Protein AF-A0A1Z9GRQ3-F1 (afdb_monomer)

Solvent-accessible surface area (backbone atoms only — not comparable to full-atom values): 225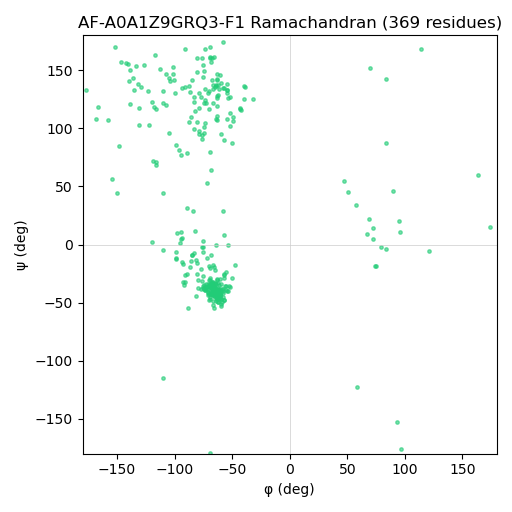11 Å² total; per-residue (Å²): 133,85,88,87,76,77,85,79,75,82,73,80,73,68,91,85,64,84,61,98,74,70,86,43,73,66,59,60,45,64,32,80,17,14,63,76,93,44,50,14,31,11,10,59,79,45,70,43,96,84,87,30,30,44,49,36,71,75,56,92,90,58,85,65,100,61,85,63,45,63,28,73,31,67,68,61,65,72,59,93,74,81,64,96,80,76,82,79,74,88,67,75,79,68,63,62,57,53,52,54,48,51,56,50,51,50,53,51,50,56,51,50,52,51,50,50,58,62,68,59,38,71,65,59,57,54,51,52,51,50,54,50,53,53,50,55,51,52,51,53,51,52,49,52,51,50,56,51,52,46,59,59,58,71,69,72,77,89,79,94,74,79,88,70,83,83,73,85,85,73,89,49,88,76,33,86,89,63,65,76,85,68,82,72,68,96,76,85,81,90,78,87,77,74,87,81,50,72,29,52,61,63,41,55,76,74,42,96,62,80,92,36,77,67,52,53,54,49,34,54,52,22,62,72,64,29,60,88,53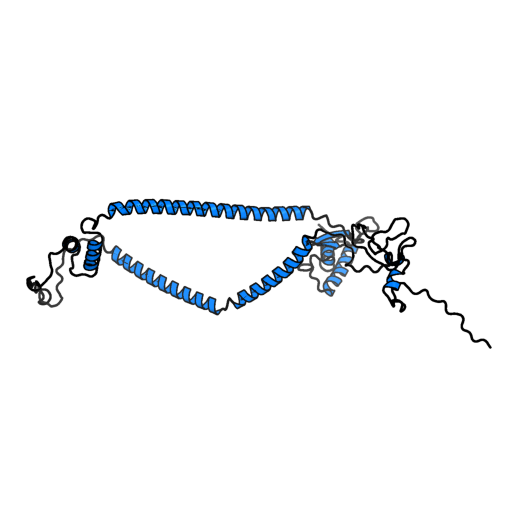,56,86,64,62,76,70,61,54,63,55,55,55,54,52,53,50,53,51,52,55,51,50,52,56,52,54,49,54,54,50,51,54,51,50,51,52,51,50,53,55,54,51,51,53,55,52,50,51,51,50,51,61,73,65,59,72,82,54,74,44,48,93,68,30,61,36,41,45,74,44,94,94,39,70,43,51,23,48,71,45,64,60,33,96,86,68,44,65,50,62,45,46,50,36,73,60,17,24,56,48,19,36,51,52,40,51,54,29,59,80,65,74,54,41,55,86,58,92,38,36,74,37,48,65,30,47,30,38,58,77,31,41,43,57,71,47,37,22,44,58,76,132

pLDDT: mean 70.96, std 17.38, range [35.22, 96.06]

Mean predicted aligned error: 24.83 Å

Foldseek 3Di:
DDDDDDDDPPDPDDPPPPPPPCPDVVVQQQADAFPDPGTHWFFLVDQDVVQGTDHLDADVPRDDPDRGPTDRHSVVSVDPDDDVPPDDDDDDPPVPVVVVVVVVVVVVVVVVVVVVVVVVDVVVVVVVVVVVVVVVVVVVVVVVVVVVVVVVVVPPDDDDDDPDPDDPPPPDPPDPVNDPPDPPDPPPDPDDDPDDDLLLVVLVVVDPDPPDPVSVVSSVVCVVVDVVCRPVCPVVVVVVVVVVVVVVVVVVVVVVVVVVVVVVVVVVVVVVVVVVVVVVVVPLPDADADPQFDDWDQDPNDIATADGDDADPVRHGPAAFPDPSLLQLLQVLLVVCVVVVHDCPPDCVPHRSSVHCVVQCRDRSHGHHDD

Radius of gyration: 50.93 Å; Cα contacts (8 Å, |Δi|>4): 271; chains: 1; bounding box: 99×47×170 Å

Sequence (371 aa):
MEDSYGPLDEKKKKAGTESSKESSLKDWFGRKGAKGSKKGWVDCNSPDGKGGYKSCGRGSGEKRKKYPACRPTPGACKERGKGKSWGKKGKSKKNEEINMDIELYRMIEEEIESVITELNSEKQEKELEKISDELAGASKMHKGQSDRIKKVLDQEDEDDLKEGKKNCGCGQDPCKTYGIQENVNEETLEEKEGKKDACYHKVKSRYKVWPSAYASGALVKCRKVGAKNWGNSKKEALEIENDNKIVAEMVDLYTFQETEAFLEESLYYGLIDEDNELEEAKKKKACKPSKGKKFARRVKGRCVSYGQAGKAKGGGARIKPGTSKGNAYCARSYGDMKSHGKDCSGKDRGTPLCLSRQKWKCSGKYSRKGK

Structure (mmCIF, N/CA/C/O backbone):
data_AF-A0A1Z9GRQ3-F1
#
_entry.id   AF-A0A1Z9GRQ3-F1
#
loop_
_atom_site.group_PDB
_atom_site.id
_atom_site.type_symbol
_atom_site.label_atom_id
_atom_site.label_alt_id
_atom_site.label_comp_id
_atom_site.label_asym_id
_atom_site.label_entity_id
_atom_site.label_seq_id
_atom_site.pdbx_PDB_ins_code
_atom_site.Cartn_x
_atom_site.Cartn_y
_atom_site.Cartn_z
_atom_site.occupancy
_atom_site.B_iso_or_equiv
_atom_site.auth_seq_id
_atom_site.auth_comp_id
_atom_site.auth_asym_id
_atom_site.auth_atom_id
_atom_site.pdbx_PDB_model_num
ATOM 1 N N . MET A 1 1 ? -2.314 23.859 -79.775 1.00 40.44 1 MET A N 1
ATOM 2 C CA . MET A 1 1 ? -1.172 23.583 -78.882 1.00 40.44 1 MET A CA 1
ATOM 3 C C . MET A 1 1 ? -1.739 22.956 -77.629 1.00 40.44 1 MET A C 1
ATOM 5 O O . MET A 1 1 ? -2.806 23.369 -77.203 1.00 40.44 1 MET A O 1
ATOM 9 N N . GLU A 1 2 ? -1.108 21.875 -77.197 1.00 39.06 2 GLU A N 1
ATOM 10 C CA . GLU A 1 2 ? -1.633 20.828 -76.321 1.00 39.06 2 GLU A CA 1
ATOM 11 C C . GLU A 1 2 ? -2.010 21.317 -74.916 1.00 39.06 2 GLU A C 1
ATOM 13 O O . GLU A 1 2 ? -1.164 21.840 -74.195 1.00 39.06 2 GLU A O 1
ATOM 18 N N . ASP A 1 3 ? -3.251 21.052 -74.495 1.00 40.56 3 ASP A N 1
ATOM 19 C CA . ASP A 1 3 ? -3.623 21.091 -73.082 1.00 40.56 3 ASP A CA 1
ATOM 20 C C . ASP A 1 3 ? -3.145 19.800 -72.413 1.00 40.56 3 ASP A C 1
ATOM 22 O O . ASP A 1 3 ? -3.745 18.725 -72.482 1.00 40.56 3 ASP A O 1
ATOM 26 N N . SER A 1 4 ? -1.985 19.932 -71.783 1.00 46.62 4 SER A N 1
ATOM 27 C CA . SER A 1 4 ? -1.375 18.973 -70.884 1.00 46.62 4 SER A CA 1
ATOM 28 C C . SER A 1 4 ? -2.242 18.771 -69.641 1.00 46.62 4 SER A C 1
ATOM 30 O O . SER A 1 4 ? -2.238 19.647 -68.795 1.00 46.62 4 SER A O 1
ATOM 32 N N . TYR A 1 5 ? -2.928 17.638 -69.479 1.00 48.22 5 TYR A N 1
ATOM 33 C CA . TYR A 1 5 ? -3.161 16.973 -68.181 1.00 48.22 5 TYR A CA 1
ATOM 34 C C . TYR A 1 5 ? -3.733 15.570 -68.451 1.00 48.22 5 TYR A C 1
ATOM 36 O O . TYR A 1 5 ? -4.870 15.414 -68.888 1.00 48.22 5 TYR A O 1
ATOM 44 N N . GLY A 1 6 ? -2.917 14.536 -68.225 1.00 46.41 6 GLY A N 1
ATOM 45 C CA . GLY A 1 6 ? -3.328 13.134 -68.354 1.00 46.41 6 GLY A CA 1
ATOM 46 C C . GLY A 1 6 ? -4.328 12.688 -67.271 1.00 46.41 6 GLY A C 1
ATOM 47 O O . GLY A 1 6 ? -4.542 13.409 -66.292 1.00 46.41 6 GLY A O 1
ATOM 48 N N . PRO A 1 7 ? -4.934 11.491 -67.408 1.00 46.00 7 PRO A N 1
ATOM 49 C CA . PRO A 1 7 ? -5.906 10.974 -66.450 1.00 46.00 7 PRO A CA 1
ATOM 50 C C . PRO A 1 7 ? -5.238 10.778 -65.087 1.00 46.00 7 PRO A C 1
ATOM 52 O O . PRO A 1 7 ? -4.285 10.012 -64.957 1.00 46.00 7 PRO A O 1
ATOM 55 N N . LEU A 1 8 ? -5.731 11.472 -64.060 1.00 41.91 8 LEU A N 1
ATOM 56 C CA . LEU A 1 8 ? -5.311 11.231 -62.685 1.00 41.91 8 LEU A CA 1
ATOM 57 C C . LEU A 1 8 ? -5.718 9.808 -62.294 1.00 41.91 8 LEU A C 1
ATOM 59 O O . LEU A 1 8 ? -6.903 9.521 -62.131 1.00 41.91 8 LEU A O 1
ATOM 63 N N . ASP A 1 9 ? -4.721 8.941 -62.123 1.00 44.19 9 ASP A N 1
ATOM 64 C CA . ASP A 1 9 ? -4.863 7.621 -61.522 1.00 44.19 9 ASP A CA 1
ATOM 65 C C . ASP A 1 9 ? -5.753 7.693 -60.273 1.00 44.19 9 ASP A C 1
ATOM 67 O O . ASP A 1 9 ? -5.415 8.339 -59.270 1.00 44.19 9 ASP A O 1
ATOM 71 N N . GLU A 1 10 ? -6.893 6.997 -60.314 1.00 48.34 10 GLU A N 1
ATOM 72 C CA . GLU A 1 10 ? -7.745 6.779 -59.152 1.00 48.34 10 GLU A CA 1
ATOM 73 C C . GLU A 1 10 ? -6.938 6.044 -58.074 1.00 48.34 10 GLU A C 1
ATOM 75 O O . GLU A 1 10 ? -6.827 4.814 -58.033 1.00 48.34 10 GLU A O 1
ATOM 80 N N . LYS A 1 11 ? -6.367 6.815 -57.144 1.00 41.25 11 LYS A N 1
ATOM 81 C CA . LYS A 1 11 ? -5.787 6.290 -55.910 1.00 41.25 11 LYS A CA 1
ATOM 82 C C . LYS A 1 11 ? -6.853 5.454 -55.203 1.00 41.25 11 LYS A C 1
ATOM 84 O O . LYS A 1 11 ? -7.792 5.996 -54.620 1.00 41.25 11 LYS A O 1
ATOM 89 N N . LYS A 1 12 ? -6.683 4.126 -55.220 1.00 41.81 12 LYS A N 1
ATOM 90 C CA . LYS A 1 12 ? -7.485 3.169 -54.442 1.00 41.81 12 LYS A CA 1
ATOM 91 C C . LYS A 1 12 ? -7.556 3.642 -52.987 1.00 41.81 12 LYS A C 1
ATOM 93 O O . LYS A 1 12 ? -6.570 3.577 -52.250 1.00 41.81 12 LYS A O 1
ATOM 98 N N . LYS A 1 13 ? -8.723 4.158 -52.589 1.00 37.28 13 LYS A N 1
ATOM 99 C CA . LYS A 1 13 ? -8.971 4.679 -51.240 1.00 37.28 13 LYS A CA 1
ATOM 100 C C . LYS A 1 13 ? -8.791 3.558 -50.209 1.00 37.28 13 LYS A C 1
ATOM 102 O O . LYS A 1 13 ? -9.275 2.442 -50.394 1.00 37.28 13 LYS A O 1
ATOM 107 N N . LYS A 1 14 ? -8.072 3.863 -49.124 1.00 41.31 14 LYS A N 1
ATOM 108 C CA . LYS A 1 14 ? -7.858 2.959 -47.983 1.00 41.31 14 LYS A CA 1
ATOM 109 C C . LYS A 1 14 ? -9.195 2.621 -47.314 1.00 41.31 14 LYS A C 1
ATOM 111 O O . LYS A 1 14 ? -10.025 3.504 -47.094 1.00 41.31 14 LYS A O 1
ATOM 116 N N . ALA A 1 15 ? -9.374 1.348 -46.970 1.00 40.03 15 ALA A N 1
ATOM 117 C CA . ALA A 1 15 ? -10.535 0.870 -46.230 1.00 40.03 15 ALA A CA 1
ATOM 118 C C . ALA A 1 15 ? -10.581 1.530 -44.840 1.00 40.03 15 ALA A C 1
ATOM 120 O O . ALA A 1 15 ? -9.586 1.523 -44.124 1.00 40.03 15 ALA A O 1
ATOM 121 N N . GLY A 1 16 ? -11.726 2.119 -44.483 1.00 46.66 16 GLY A N 1
ATOM 122 C CA . GLY A 1 16 ? -11.931 2.834 -43.215 1.00 46.66 16 GLY A CA 1
ATOM 123 C C . GLY A 1 16 ? -12.336 4.303 -43.363 1.00 46.66 16 GLY A C 1
ATOM 124 O O . GLY A 1 16 ? -12.662 4.932 -42.366 1.00 46.66 16 GLY A O 1
ATOM 125 N N . THR A 1 17 ? -12.362 4.842 -44.583 1.00 42.44 17 THR A N 1
ATOM 126 C CA . THR A 1 17 ? -13.115 6.072 -44.857 1.00 42.44 17 THR A CA 1
ATOM 127 C C . THR A 1 17 ? -14.565 5.680 -45.107 1.00 42.44 17 THR A C 1
ATOM 129 O O . THR A 1 17 ? -14.817 4.819 -45.952 1.00 42.44 17 THR A O 1
ATOM 132 N N . GLU A 1 18 ? -15.496 6.237 -44.330 1.00 51.78 18 GLU A N 1
ATOM 133 C CA . GLU A 1 18 ? -16.934 6.125 -44.578 1.00 51.78 18 GLU A CA 1
ATOM 134 C C . GLU A 1 18 ? -17.182 6.549 -46.025 1.00 51.78 18 GLU A C 1
ATOM 136 O O . GLU A 1 18 ? -17.090 7.723 -46.384 1.00 51.78 18 GLU A O 1
ATOM 141 N N . SER A 1 19 ? -17.376 5.570 -46.911 1.00 48.34 19 SER A N 1
ATOM 142 C CA . SER A 1 19 ? -17.744 5.890 -48.276 1.00 48.34 19 SER A CA 1
ATOM 143 C C . SER A 1 19 ? -19.191 6.338 -48.215 1.00 48.34 19 SER A C 1
ATOM 145 O O . SER A 1 19 ? -20.042 5.576 -47.761 1.00 48.34 19 SER A O 1
ATOM 147 N N . SER A 1 20 ? -19.453 7.536 -48.715 1.00 49.06 20 SER A N 1
ATOM 148 C CA . SER A 1 20 ? -20.742 8.207 -48.913 1.00 49.06 20 SER A CA 1
ATOM 149 C C . SER A 1 20 ? -21.747 7.447 -49.811 1.00 49.06 20 SER A C 1
ATOM 151 O O . SER A 1 20 ? -22.570 8.046 -50.488 1.00 49.06 20 SER A O 1
ATOM 153 N N . LYS A 1 21 ? -21.677 6.111 -49.838 1.00 52.41 21 LYS A N 1
ATOM 154 C CA . LYS A 1 21 ? -22.531 5.173 -50.579 1.00 52.41 21 LYS A CA 1
ATOM 155 C C . LYS A 1 21 ? -23.290 4.197 -49.663 1.00 52.41 21 LYS A C 1
ATOM 157 O O . LYS A 1 21 ? -23.984 3.324 -50.167 1.00 52.41 21 LYS A O 1
ATOM 162 N N . GLU A 1 22 ? -23.156 4.295 -48.339 1.00 57.28 22 GLU A N 1
ATOM 163 C CA . GLU A 1 22 ? -23.890 3.440 -47.391 1.00 57.28 22 GLU A CA 1
ATOM 164 C C . GLU A 1 22 ? -25.229 4.087 -47.030 1.00 57.28 22 GLU A C 1
ATOM 166 O O . GLU A 1 22 ? -25.368 4.722 -45.991 1.00 57.28 22 GLU A O 1
ATOM 171 N N . SER A 1 23 ? -26.206 3.963 -47.929 1.00 57.75 23 SER A N 1
ATOM 172 C CA . SER A 1 23 ? -27.544 4.538 -47.731 1.00 57.75 23 SER A CA 1
ATOM 173 C C . SER A 1 23 ? -28.491 3.617 -46.954 1.00 57.75 23 SER A C 1
ATOM 175 O O . SER A 1 23 ? -29.488 4.078 -46.405 1.00 57.75 23 SER A O 1
ATOM 177 N N . SER A 1 24 ? -28.191 2.310 -46.888 1.00 64.94 24 SER A N 1
ATOM 178 C CA . SER A 1 24 ? -29.061 1.321 -46.250 1.00 64.94 24 SER A CA 1
ATOM 179 C C . SER A 1 24 ? -28.307 0.165 -45.577 1.00 64.94 24 SER A C 1
ATOM 181 O O . SER A 1 24 ? -27.204 -0.225 -45.967 1.00 64.94 24 SER A O 1
ATOM 183 N N . LEU A 1 25 ? -28.959 -0.480 -44.600 1.00 61.25 25 LEU A N 1
ATOM 184 C CA . LEU A 1 25 ? -28.471 -1.700 -43.937 1.00 61.25 25 LEU A CA 1
ATOM 185 C C . LEU A 1 25 ? -28.209 -2.844 -44.943 1.00 61.25 25 LEU A C 1
ATOM 187 O O . LEU A 1 25 ? -27.376 -3.723 -44.718 1.00 61.25 25 LEU A O 1
ATOM 191 N N . LYS A 1 26 ? -28.908 -2.834 -46.083 1.00 68.19 26 LYS A N 1
ATOM 192 C CA . LYS A 1 26 ? -28.760 -3.828 -47.153 1.00 68.19 26 LYS A CA 1
ATOM 193 C C . LYS A 1 26 ? -27.409 -3.687 -47.863 1.00 68.19 26 LYS A C 1
ATOM 195 O O . LYS A 1 26 ? -26.769 -4.702 -48.147 1.00 68.19 26 LYS A O 1
ATOM 200 N N . ASP A 1 27 ? -26.930 -2.456 -48.038 1.00 68.12 27 ASP A N 1
ATOM 201 C CA . ASP A 1 27 ? -25.595 -2.149 -48.576 1.00 68.12 27 ASP A CA 1
ATOM 202 C C . ASP A 1 27 ? -24.496 -2.605 -47.606 1.00 68.12 27 ASP A C 1
ATOM 204 O O . ASP A 1 27 ? -23.450 -3.131 -48.005 1.00 68.12 27 ASP A O 1
ATOM 208 N N . TRP A 1 28 ? -24.777 -2.492 -46.306 1.00 64.88 28 TRP A N 1
ATOM 209 C CA . TRP A 1 28 ? -23.903 -2.954 -45.232 1.00 64.88 28 TRP A CA 1
ATOM 210 C C . TRP A 1 28 ? -23.722 -4.486 -45.234 1.00 64.88 28 TRP A C 1
ATOM 212 O O . TRP A 1 28 ? -22.592 -4.980 -45.129 1.00 64.88 28 TRP A O 1
ATOM 222 N N . PHE A 1 29 ? -24.801 -5.252 -45.449 1.00 64.56 29 PHE A N 1
ATOM 223 C CA . PHE A 1 29 ? -24.760 -6.720 -45.573 1.00 64.56 29 PHE A CA 1
ATOM 224 C C . PHE A 1 29 ? -24.338 -7.234 -46.961 1.00 64.56 29 PHE A C 1
ATOM 226 O O . PHE A 1 29 ? -23.952 -8.397 -47.087 1.00 64.56 29 PHE A O 1
ATOM 233 N N . GLY A 1 30 ? -24.356 -6.395 -48.001 1.00 65.44 30 GLY A N 1
ATOM 234 C CA . GLY A 1 30 ? -23.987 -6.768 -49.373 1.00 65.44 30 GLY A CA 1
ATOM 235 C C . GLY A 1 30 ? -22.487 -7.008 -49.608 1.00 65.44 30 GLY A C 1
ATOM 236 O O . GLY A 1 30 ? -22.105 -7.555 -50.646 1.00 65.44 30 GLY A O 1
ATOM 237 N N . ARG A 1 31 ? -21.629 -6.633 -48.651 1.00 70.81 31 ARG A N 1
ATOM 238 C CA . ARG A 1 31 ? -20.157 -6.685 -48.762 1.00 70.81 31 ARG A CA 1
ATOM 239 C C . ARG A 1 31 ? -19.631 -8.110 -48.933 1.00 70.81 31 ARG A C 1
ATOM 241 O O . ARG A 1 31 ? -20.164 -9.039 -48.352 1.00 70.81 31 ARG A O 1
ATOM 248 N N . LYS A 1 32 ? -18.540 -8.317 -49.674 1.00 67.25 32 LYS A N 1
ATOM 249 C CA . LYS A 1 32 ? -17.887 -9.639 -49.779 1.00 67.25 32 LYS A CA 1
ATOM 250 C C . LYS A 1 32 ? -16.750 -9.756 -48.766 1.00 67.25 32 LYS A C 1
ATOM 252 O O . LYS A 1 32 ? -15.585 -9.586 -49.111 1.00 67.25 32 LYS A O 1
ATOM 257 N N . GLY A 1 33 ? -17.098 -9.976 -47.501 1.00 65.75 33 GLY A N 1
ATOM 258 C CA . GLY A 1 33 ? -16.107 -10.166 -46.448 1.00 65.75 33 GLY A CA 1
ATOM 259 C C . GLY A 1 33 ? -15.688 -11.628 -46.287 1.00 65.75 33 GLY A C 1
ATOM 260 O O . GLY A 1 33 ? -14.497 -11.931 -46.295 1.00 65.75 33 GLY A O 1
ATOM 261 N N . ALA A 1 34 ? -16.641 -12.538 -46.087 1.00 64.81 34 ALA A N 1
ATOM 262 C CA . ALA A 1 34 ? -16.351 -13.934 -45.758 1.00 64.81 34 ALA A CA 1
ATOM 263 C C . ALA A 1 34 ? -15.889 -14.750 -46.976 1.00 64.81 34 ALA A C 1
ATOM 265 O O . ALA A 1 34 ? -16.116 -14.383 -48.127 1.00 64.81 34 ALA A O 1
ATOM 266 N N . LYS A 1 35 ? -15.231 -15.887 -46.725 1.00 63.19 35 LYS A N 1
ATOM 267 C CA . LYS A 1 35 ? -14.787 -16.788 -47.800 1.00 63.19 35 LYS A CA 1
ATOM 268 C C . LYS A 1 35 ? -15.996 -17.423 -48.511 1.00 63.19 35 LYS A C 1
ATOM 270 O O . LYS A 1 35 ? -16.894 -17.947 -47.852 1.00 63.19 35 LYS A O 1
ATOM 275 N N . GLY A 1 36 ? -15.983 -17.426 -49.846 1.00 67.00 36 GLY A N 1
ATOM 276 C CA . GLY A 1 36 ? -17.027 -18.025 -50.690 1.00 67.00 36 GLY A CA 1
ATOM 277 C C . GLY A 1 36 ? -18.125 -17.040 -51.113 1.00 67.00 36 GLY A C 1
ATOM 278 O O . GLY A 1 36 ? -17.889 -15.842 -51.220 1.00 67.00 36 GLY A O 1
ATOM 279 N N . SER A 1 37 ? -19.336 -17.544 -51.362 1.00 61.84 37 SER A N 1
ATOM 280 C CA . SER A 1 37 ? -20.511 -16.745 -51.764 1.00 61.84 37 SER A CA 1
ATOM 281 C C . SER A 1 37 ? -21.162 -15.965 -50.609 1.00 61.84 37 SER A C 1
ATOM 283 O O . SER A 1 37 ? -22.120 -15.220 -50.823 1.00 61.84 37 SER A O 1
ATOM 285 N N . LYS A 1 38 ? -20.649 -16.119 -49.382 1.00 66.88 38 LYS A N 1
ATOM 286 C CA . LYS A 1 38 ? -21.188 -15.498 -48.168 1.00 66.88 38 LYS A CA 1
ATOM 287 C C . LYS A 1 38 ? -20.850 -14.005 -48.124 1.00 66.88 38 LYS A C 1
ATOM 289 O O . LYS A 1 38 ? -19.683 -13.620 -48.143 1.00 66.88 38 LYS A O 1
ATOM 294 N N . LYS A 1 39 ? -21.890 -13.174 -48.046 1.00 67.50 39 LYS A N 1
ATOM 295 C CA . LYS A 1 39 ? -21.791 -11.712 -47.944 1.00 67.50 39 LYS A CA 1
ATOM 296 C C . LYS A 1 39 ? -21.752 -11.261 -46.470 1.00 67.50 39 LYS A C 1
ATOM 298 O O . LYS A 1 39 ? -21.986 -12.056 -45.560 1.00 67.50 39 LYS A O 1
ATOM 303 N N . GLY A 1 40 ? -21.430 -9.996 -46.235 1.00 75.75 40 GLY A N 1
ATOM 304 C CA . GLY A 1 40 ? -21.295 -9.349 -44.936 1.00 75.75 40 GLY A CA 1
ATOM 305 C C . GLY A 1 40 ? -19.864 -9.280 -44.399 1.00 75.75 40 GLY A C 1
ATOM 306 O O . GLY A 1 40 ? -18.890 -9.661 -45.050 1.00 75.75 40 GLY A O 1
ATOM 307 N N . TRP A 1 41 ? -19.756 -8.757 -43.179 1.00 81.88 41 TRP A N 1
ATOM 308 C CA . TRP A 1 41 ? -18.511 -8.584 -42.431 1.00 81.88 41 TRP A CA 1
ATOM 309 C C . TRP A 1 41 ? -17.871 -9.926 -42.050 1.00 81.88 41 TRP A C 1
ATOM 311 O O . TRP A 1 41 ? -18.542 -10.957 -41.997 1.00 81.88 41 TRP A O 1
ATOM 321 N N . VAL A 1 42 ? -16.581 -9.909 -41.716 1.00 82.69 42 VAL A N 1
ATOM 322 C CA . VAL A 1 42 ? -15.799 -11.075 -41.287 1.00 82.69 42 VAL A CA 1
ATOM 323 C C . VAL A 1 42 ? -15.514 -11.102 -39.801 1.00 82.69 42 VAL A C 1
ATOM 325 O O . VAL A 1 42 ? -15.212 -10.073 -39.216 1.00 82.69 42 VAL A O 1
ATOM 328 N N . ASP A 1 43 ? -15.531 -12.285 -39.200 1.00 84.19 43 ASP A N 1
ATOM 329 C CA . ASP A 1 43 ? -15.100 -12.510 -37.825 1.00 84.19 43 ASP A CA 1
ATOM 330 C C . ASP A 1 43 ? -13.592 -12.789 -37.749 1.00 84.19 43 ASP A C 1
ATOM 332 O O . ASP A 1 43 ? -13.129 -13.898 -38.031 1.00 84.19 43 ASP A O 1
ATOM 336 N N . CYS A 1 44 ? -12.825 -11.803 -37.285 1.00 78.25 44 CYS A N 1
ATOM 337 C CA . CYS A 1 44 ? -11.375 -11.901 -37.137 1.00 78.25 44 CYS A CA 1
ATOM 338 C C . CYS A 1 44 ? -10.905 -12.885 -36.047 1.00 78.25 44 CYS A C 1
ATOM 340 O O . CYS A 1 44 ? -9.705 -13.151 -35.964 1.00 78.25 44 CYS A O 1
ATOM 342 N N . ASN A 1 45 ? -11.800 -13.425 -35.205 1.00 74.69 45 ASN A N 1
ATOM 343 C CA . ASN A 1 45 ? -11.449 -14.461 -34.224 1.00 74.69 45 ASN A CA 1
ATOM 344 C C . ASN A 1 45 ? -11.389 -15.873 -34.832 1.00 74.69 45 ASN A C 1
ATOM 346 O O . ASN A 1 45 ? -10.870 -16.771 -34.172 1.00 74.69 45 ASN A O 1
ATOM 350 N N . SER A 1 46 ? -11.902 -16.076 -36.051 1.00 69.31 46 SER A N 1
ATOM 351 C CA . SER A 1 46 ? -11.873 -17.369 -36.752 1.00 69.31 46 SER A CA 1
ATOM 352 C C . SER A 1 46 ? -11.027 -17.294 -38.030 1.00 69.31 46 SER A C 1
ATOM 354 O O . SER A 1 46 ? -11.591 -17.334 -39.123 1.00 69.31 46 SER A O 1
ATOM 356 N N . PRO A 1 47 ? -9.692 -17.132 -37.936 1.00 62.50 47 PRO A N 1
ATOM 357 C CA . PRO A 1 47 ? -8.827 -17.300 -39.092 1.00 62.50 47 PRO A CA 1
ATOM 358 C C . PRO A 1 47 ? -8.710 -18.797 -39.405 1.00 62.50 47 PRO A C 1
ATOM 360 O O . PRO A 1 47 ? -8.001 -19.531 -38.718 1.00 62.50 47 PRO A O 1
ATOM 363 N N . ASP A 1 48 ? -9.390 -19.262 -40.447 1.00 53.75 48 ASP A N 1
ATOM 364 C CA . ASP A 1 48 ? -9.158 -20.600 -40.978 1.00 53.75 48 ASP A CA 1
ATOM 365 C C . ASP A 1 48 ? -7.810 -20.561 -41.702 1.00 53.75 48 ASP A C 1
ATOM 367 O O . ASP A 1 48 ? -7.624 -19.757 -42.619 1.00 53.75 48 ASP A O 1
ATOM 371 N N . GLY A 1 49 ? -6.858 -21.409 -41.292 1.00 51.66 49 GLY A N 1
ATOM 372 C CA . GLY A 1 49 ? -5.439 -21.397 -41.699 1.00 51.66 49 GLY A CA 1
ATOM 373 C C . GLY A 1 49 ? -5.136 -21.422 -43.209 1.00 51.66 49 GLY A C 1
ATOM 374 O O . GLY A 1 49 ? -3.977 -21.353 -43.596 1.00 51.66 49 GLY A O 1
ATOM 375 N N . LYS A 1 50 ? -6.160 -21.453 -44.072 1.00 52.41 50 LYS A N 1
ATOM 376 C CA . LYS A 1 50 ? -6.110 -21.226 -45.526 1.00 52.41 50 LYS A CA 1
ATOM 377 C C . LYS A 1 50 ? -6.782 -19.894 -45.926 1.00 52.41 50 LYS A C 1
ATOM 379 O O . LYS A 1 50 ? -7.590 -19.851 -46.862 1.00 52.41 50 LYS A O 1
ATOM 384 N N . GLY A 1 51 ? -6.500 -18.828 -45.170 1.00 55.03 51 GLY A N 1
ATOM 385 C CA . GLY A 1 51 ? -6.798 -17.426 -45.505 1.00 55.03 51 GLY A CA 1
ATOM 386 C C . GLY A 1 51 ? -8.266 -16.987 -45.451 1.00 55.03 51 GLY A C 1
ATOM 387 O O . GLY A 1 51 ? -8.587 -15.932 -45.993 1.00 55.03 51 GLY A O 1
ATOM 388 N N . GLY A 1 52 ? -9.158 -17.768 -44.839 1.00 64.25 52 GLY A N 1
ATOM 389 C CA . GLY A 1 52 ? -10.583 -17.434 -44.751 1.00 64.25 52 GLY A CA 1
ATOM 390 C C . GLY A 1 52 ? -10.982 -16.937 -43.368 1.00 64.25 52 GLY A C 1
ATOM 391 O O . GLY A 1 52 ? -10.532 -17.488 -42.371 1.00 64.25 52 GLY A O 1
ATOM 392 N N . TYR A 1 53 ? -11.854 -15.934 -43.313 1.00 75.00 53 TYR A N 1
ATOM 393 C CA . TYR A 1 53 ? -12.598 -15.592 -42.103 1.00 75.00 53 TYR A CA 1
ATOM 394 C C . TYR A 1 53 ? -14.064 -16.007 -42.267 1.00 75.00 53 TYR A C 1
ATOM 396 O O . TYR A 1 53 ? -14.617 -15.937 -43.372 1.00 75.00 53 TYR A O 1
ATOM 404 N N . LYS A 1 54 ? -14.700 -16.411 -41.163 1.00 78.25 54 LYS A N 1
ATOM 405 C CA . LYS A 1 54 ? -16.149 -16.665 -41.108 1.00 78.25 54 LYS A CA 1
ATOM 406 C C . LYS A 1 54 ? -16.939 -15.363 -41.225 1.00 78.25 54 LYS A C 1
ATOM 408 O O . LYS A 1 54 ? -16.405 -14.291 -40.951 1.00 78.25 54 LYS A O 1
ATOM 413 N N . SER A 1 55 ? -18.220 -15.447 -41.583 1.00 80.44 55 SER A N 1
ATOM 414 C CA . SER A 1 55 ? -19.125 -14.295 -41.512 1.00 80.44 55 SER A CA 1
ATOM 415 C C . SER A 1 55 ? -19.283 -13.826 -40.065 1.00 80.44 55 SER A C 1
ATOM 417 O O . SER A 1 55 ? -19.355 -14.627 -39.137 1.00 80.44 55 SER A O 1
ATOM 419 N N . CYS A 1 56 ? -19.342 -12.519 -39.853 1.00 80.25 56 CYS A N 1
ATOM 420 C CA . CYS A 1 56 ? -19.566 -11.906 -38.547 1.00 80.25 56 CYS A CA 1
ATOM 421 C C . CYS A 1 56 ? -20.912 -12.330 -37.936 1.00 80.25 56 CYS A C 1
ATOM 423 O O . CYS A 1 56 ? -20.964 -12.684 -36.759 1.00 80.25 56 CYS A O 1
ATOM 425 N N . GLY A 1 57 ? -21.977 -12.353 -38.745 1.00 75.50 57 GLY A N 1
ATOM 426 C CA . GLY A 1 57 ? -23.295 -12.819 -38.319 1.00 75.50 57 GLY A CA 1
ATOM 427 C C . GLY A 1 57 ? -23.275 -14.305 -37.961 1.00 75.50 57 GLY A C 1
ATOM 428 O O . GLY A 1 57 ? -22.656 -15.106 -38.672 1.00 75.50 57 GLY A O 1
ATOM 429 N N . ARG A 1 58 ? -23.938 -14.653 -36.852 1.00 74.31 58 ARG A N 1
ATOM 430 C CA . ARG A 1 58 ? -24.185 -16.043 -36.454 1.00 74.31 58 ARG A CA 1
ATOM 431 C C . ARG A 1 58 ? -25.316 -16.598 -37.310 1.00 74.31 58 ARG A C 1
ATOM 433 O O . ARG A 1 58 ? -26.380 -15.988 -37.378 1.00 74.31 58 ARG A O 1
ATOM 440 N N . GLY A 1 59 ? -25.087 -17.742 -37.946 1.00 69.62 59 GLY A N 1
ATOM 441 C CA . GLY A 1 59 ? -26.187 -18.514 -38.521 1.00 69.62 59 GLY A CA 1
ATOM 442 C C . GLY A 1 59 ? -27.068 -19.112 -37.422 1.00 69.62 59 GLY A C 1
ATOM 443 O O . GLY A 1 59 ? -26.608 -19.308 -36.292 1.00 69.62 59 GLY A O 1
ATOM 444 N N . SER A 1 60 ? -28.320 -19.430 -37.753 1.00 62.38 60 SER A N 1
ATOM 445 C CA . SER A 1 60 ? -29.177 -20.216 -36.858 1.00 62.38 60 SER A CA 1
ATOM 446 C C . SER A 1 60 ? -28.475 -21.531 -36.489 1.00 62.38 60 SER A C 1
ATOM 448 O O . SER A 1 60 ? -27.917 -22.204 -37.356 1.00 62.38 60 SER A O 1
ATOM 450 N N . GLY A 1 61 ? -28.417 -21.846 -35.192 1.00 70.62 61 GLY A N 1
ATOM 451 C CA . GLY A 1 61 ? -27.721 -23.025 -34.658 1.00 70.62 61 GLY A CA 1
ATOM 452 C C . GLY A 1 61 ? -26.193 -22.908 -34.519 1.00 70.62 61 GLY A C 1
ATOM 453 O O . GLY A 1 61 ? -25.553 -23.829 -34.009 1.00 70.62 61 GLY A O 1
ATOM 454 N N . GLU A 1 62 ? -25.567 -21.790 -34.912 1.00 70.56 62 GLU A N 1
ATOM 455 C CA . GLU A 1 62 ? -24.106 -21.654 -34.871 1.00 70.56 62 GLU A CA 1
ATOM 456 C C . GLU A 1 62 ? -23.573 -21.307 -33.463 1.00 70.56 62 GLU A C 1
ATOM 458 O O . GLU A 1 62 ? -23.616 -20.160 -32.996 1.00 70.56 62 GLU A O 1
ATOM 463 N N . LYS A 1 63 ? -22.969 -22.296 -32.789 1.00 68.81 63 LYS A N 1
ATOM 464 C CA . LYS A 1 63 ? -22.270 -22.089 -31.510 1.00 68.81 63 LYS A CA 1
ATOM 465 C C . LYS A 1 63 ? -20.845 -21.566 -31.741 1.00 68.81 63 LYS A C 1
ATOM 467 O O . LYS A 1 63 ? -19.978 -22.277 -32.244 1.00 68.81 63 LYS A O 1
ATOM 472 N N . ARG A 1 64 ? -20.569 -20.329 -31.307 1.00 68.50 64 ARG A N 1
ATOM 473 C CA . ARG A 1 64 ? -19.206 -19.765 -31.223 1.00 68.50 64 ARG A CA 1
ATOM 474 C C . ARG A 1 64 ? -18.767 -19.602 -29.775 1.00 68.50 64 ARG A C 1
ATOM 476 O O . ARG A 1 64 ? -19.489 -19.006 -28.981 1.00 68.50 64 ARG A O 1
ATOM 483 N N . LYS A 1 65 ? -17.545 -20.060 -29.472 1.00 68.19 65 LYS A N 1
ATOM 484 C CA . LYS A 1 65 ? -16.905 -19.955 -28.145 1.00 68.19 65 LYS A CA 1
ATOM 485 C C . LYS A 1 65 ? -16.596 -18.508 -27.721 1.00 68.19 65 LYS A C 1
ATOM 487 O O . LYS A 1 65 ? -16.371 -18.258 -26.545 1.00 68.19 65 LYS A O 1
ATOM 492 N N . LYS A 1 66 ? -16.541 -17.560 -28.664 1.00 69.12 66 LYS A N 1
ATOM 493 C CA . LYS A 1 66 ? -16.232 -16.143 -28.417 1.00 69.12 66 LYS A CA 1
ATOM 494 C C . LYS A 1 66 ? -17.139 -15.248 -29.260 1.00 69.12 66 LYS A C 1
ATOM 496 O O . LYS A 1 66 ? -17.538 -15.644 -30.355 1.00 69.12 66 LYS A O 1
ATOM 501 N N . TYR A 1 67 ? -17.439 -14.050 -28.759 1.00 72.44 67 TYR A N 1
ATOM 502 C CA . TYR A 1 67 ? -18.113 -13.016 -29.541 1.00 72.44 67 TYR A CA 1
ATOM 503 C C . TYR A 1 67 ? -17.310 -12.669 -30.805 1.00 72.44 67 TYR A C 1
ATOM 505 O O . TYR A 1 67 ? -16.084 -12.535 -30.714 1.00 72.44 67 TYR A O 1
ATOM 513 N N . PRO A 1 68 ? -17.965 -12.558 -31.973 1.00 73.75 68 PRO A N 1
ATOM 514 C CA . PRO A 1 68 ? -17.281 -12.332 -33.237 1.00 73.75 68 PRO A CA 1
ATOM 515 C C . PRO A 1 68 ? -16.613 -10.951 -33.278 1.00 73.75 68 PRO A C 1
ATOM 517 O O . PRO A 1 68 ? -17.183 -9.953 -32.848 1.00 73.75 68 PRO A O 1
ATOM 520 N N . ALA A 1 69 ? -15.384 -10.891 -33.790 1.00 78.69 69 ALA A N 1
ATOM 521 C CA . ALA A 1 69 ? -14.620 -9.654 -33.944 1.00 78.69 69 ALA A CA 1
ATOM 522 C C . ALA A 1 69 ? -14.792 -9.135 -35.370 1.00 78.69 69 ALA A C 1
ATOM 524 O O . ALA A 1 69 ? -13.968 -9.395 -36.245 1.00 78.69 69 ALA A O 1
ATOM 525 N N . CYS A 1 70 ? -15.906 -8.452 -35.601 1.00 80.19 70 CYS A N 1
ATOM 526 C CA . CYS A 1 70 ? -16.369 -8.147 -36.941 1.00 80.19 70 CYS A CA 1
ATOM 527 C C . CYS A 1 70 ? -15.548 -7.048 -37.628 1.00 80.19 70 CYS A C 1
ATOM 529 O O . CYS A 1 70 ? -15.302 -5.980 -37.054 1.00 80.19 70 CYS A O 1
ATOM 531 N N . ARG A 1 71 ? -15.165 -7.284 -38.887 1.00 76.25 71 ARG A N 1
ATOM 532 C CA . ARG A 1 71 ? -14.540 -6.288 -39.766 1.00 76.25 71 ARG A CA 1
ATOM 533 C C . ARG A 1 71 ? -15.155 -6.272 -41.167 1.00 76.25 71 ARG A C 1
ATOM 535 O O . ARG A 1 71 ? -15.635 -7.309 -41.615 1.00 76.25 71 ARG A O 1
ATOM 542 N N . PRO A 1 72 ? -15.098 -5.140 -41.890 1.00 73.56 72 PRO A N 1
ATOM 543 C CA . PRO A 1 72 ? -15.680 -5.043 -43.228 1.00 73.56 72 PRO A CA 1
ATOM 544 C C . PRO A 1 72 ? -15.028 -6.000 -44.232 1.00 73.56 72 PRO A C 1
ATOM 546 O O . PRO A 1 72 ? -15.695 -6.502 -45.132 1.00 73.56 72 PRO A O 1
ATOM 549 N N . THR A 1 73 ? -13.724 -6.257 -44.081 1.00 71.19 73 THR A N 1
ATOM 550 C CA . THR A 1 73 ? -12.942 -7.107 -44.985 1.00 71.19 73 THR A CA 1
ATOM 551 C C . THR A 1 73 ? -11.910 -7.955 -44.229 1.00 71.19 73 THR A C 1
ATOM 553 O O . THR A 1 73 ? -11.444 -7.558 -43.157 1.00 71.19 73 THR A O 1
ATOM 556 N N . PRO A 1 74 ? -11.475 -9.094 -44.805 1.00 74.19 74 PRO A N 1
ATOM 557 C CA . PRO A 1 74 ? -10.340 -9.879 -44.314 1.00 74.19 74 PRO A CA 1
ATOM 558 C C . PRO A 1 74 ? -9.056 -9.071 -44.092 1.00 74.19 74 PRO A C 1
ATOM 560 O O . PRO A 1 74 ? -8.306 -9.337 -43.155 1.00 74.19 74 PRO A O 1
ATOM 563 N N . GLY A 1 75 ? -8.788 -8.080 -44.950 1.00 71.25 75 GLY A N 1
ATOM 564 C CA . GLY A 1 75 ? -7.611 -7.214 -44.845 1.00 71.25 75 GLY A CA 1
ATOM 565 C C . GLY A 1 75 ? -7.626 -6.362 -43.575 1.00 71.25 75 GLY A C 1
ATOM 566 O O . GLY A 1 75 ? -6.610 -6.272 -42.889 1.00 71.25 75 GLY A O 1
ATOM 567 N N . ALA A 1 76 ? -8.802 -5.856 -43.188 1.00 71.44 76 ALA A N 1
ATOM 568 C CA . ALA A 1 76 ? -8.988 -5.058 -41.975 1.00 71.44 76 ALA A CA 1
ATOM 569 C C . ALA A 1 76 ? -8.760 -5.855 -40.674 1.00 71.44 76 ALA A C 1
ATOM 571 O O . ALA A 1 76 ? -8.509 -5.270 -39.621 1.00 71.44 76 ALA A O 1
ATOM 572 N N . CYS A 1 77 ? -8.773 -7.193 -40.720 1.00 71.50 77 CYS A N 1
ATOM 573 C CA . CYS A 1 77 ? -8.340 -8.012 -39.584 1.00 71.50 77 CYS A CA 1
ATOM 574 C C . CYS A 1 77 ? -6.822 -7.937 -39.330 1.00 71.50 77 CYS A C 1
ATOM 576 O O . CYS A 1 77 ? -6.368 -8.267 -38.232 1.00 71.50 77 CYS A O 1
ATOM 578 N N . LYS A 1 78 ? -6.031 -7.535 -40.335 1.00 68.62 78 LYS A N 1
ATOM 579 C CA . LYS A 1 78 ? -4.562 -7.450 -40.273 1.00 68.62 78 LYS A CA 1
ATOM 580 C C . LYS A 1 78 ? -4.050 -6.027 -40.006 1.00 68.62 78 LYS A C 1
ATOM 582 O O . LYS A 1 78 ? -2.870 -5.868 -39.694 1.00 68.62 78 LYS A O 1
ATOM 587 N N . GLU A 1 79 ? -4.905 -5.009 -40.092 1.00 63.03 79 GLU A N 1
ATOM 588 C CA . GLU A 1 79 ? -4.527 -3.610 -39.865 1.00 63.03 79 GLU A CA 1
ATOM 589 C C . GLU A 1 79 ? -4.206 -3.330 -38.381 1.00 63.03 79 GLU A C 1
ATOM 591 O O . GLU A 1 79 ? -4.913 -3.734 -37.453 1.00 63.03 79 GLU A O 1
ATOM 596 N N . ARG A 1 80 ? -3.074 -2.654 -38.134 1.00 46.91 80 ARG A N 1
ATOM 597 C CA . ARG A 1 80 ? -2.568 -2.315 -36.794 1.00 46.91 80 ARG A CA 1
ATOM 598 C C . ARG A 1 80 ? -3.242 -1.035 -36.280 1.00 46.91 80 ARG A C 1
ATOM 600 O O . ARG A 1 80 ? -2.797 0.062 -36.578 1.00 46.91 80 ARG A O 1
ATOM 607 N N . GLY A 1 81 ? -4.256 -1.208 -35.436 1.00 50.28 81 GLY A N 1
ATOM 608 C CA . GLY A 1 81 ? -4.949 -0.149 -34.686 1.00 50.28 81 GLY A CA 1
ATOM 609 C C . GLY A 1 81 ? -5.568 -0.730 -33.416 1.00 50.28 81 GLY A C 1
ATOM 610 O O . GLY A 1 81 ? -6.780 -0.739 -33.229 1.00 50.28 81 GLY A O 1
ATOM 611 N N . LYS A 1 82 ? -4.729 -1.354 -32.582 1.00 47.72 82 LYS A N 1
ATOM 612 C CA . LYS A 1 82 ? -5.156 -2.056 -31.367 1.00 47.72 82 LYS A CA 1
ATOM 613 C C . LYS A 1 82 ? -5.429 -1.046 -30.251 1.00 47.72 82 LYS A C 1
ATOM 615 O O . LYS A 1 82 ? -4.513 -0.691 -29.511 1.00 47.72 82 LYS A O 1
ATOM 620 N N . GLY A 1 83 ? -6.688 -0.643 -30.094 1.00 42.38 83 GLY A N 1
ATOM 621 C CA . GLY A 1 83 ? -7.172 -0.140 -28.810 1.00 42.38 83 GLY A CA 1
ATOM 622 C C . GLY A 1 83 ? -6.882 -1.180 -27.724 1.00 42.38 83 GLY A C 1
ATOM 623 O O . GLY A 1 83 ? -7.101 -2.378 -27.919 1.00 42.38 83 GLY A O 1
ATOM 624 N N . LYS A 1 84 ? -6.335 -0.743 -26.586 1.00 41.12 84 LYS A N 1
ATOM 625 C CA . LYS A 1 84 ? -5.909 -1.611 -25.471 1.00 41.12 84 LYS A CA 1
ATOM 626 C C . LYS A 1 84 ? -7.063 -2.379 -24.794 1.00 41.12 84 LYS A C 1
ATOM 628 O O . LYS A 1 84 ? -6.791 -3.150 -23.875 1.00 41.12 84 LYS A O 1
ATOM 633 N N . SER A 1 85 ? -8.308 -2.203 -25.233 1.00 43.16 85 SER A N 1
ATOM 634 C CA . SER A 1 85 ? -9.508 -2.682 -24.542 1.00 43.16 85 SER A CA 1
ATOM 635 C C . SER A 1 85 ? -10.259 -3.826 -25.223 1.00 43.16 85 SER A C 1
ATOM 637 O O . SER A 1 85 ? -11.185 -4.348 -24.617 1.00 43.16 85 SER A O 1
ATOM 639 N N . TRP A 1 86 ? -9.890 -4.288 -26.423 1.00 37.59 86 TRP A N 1
ATOM 640 C CA . TRP A 1 86 ? -10.744 -5.257 -27.126 1.00 37.59 86 TRP A CA 1
ATOM 641 C C . TRP A 1 86 ? -10.104 -6.626 -27.357 1.00 37.59 86 TRP A C 1
ATOM 643 O O . TRP A 1 86 ? -9.116 -6.780 -28.076 1.00 37.59 86 TRP A O 1
ATOM 653 N N . GLY A 1 87 ? -10.705 -7.647 -26.735 1.00 45.97 87 GLY A N 1
ATOM 654 C CA . GLY A 1 87 ? -10.403 -9.057 -26.973 1.00 45.97 87 GLY A CA 1
ATOM 655 C C . GLY A 1 87 ? -9.400 -9.714 -26.023 1.00 45.97 87 GLY A C 1
ATOM 656 O O . GLY A 1 87 ? -8.870 -10.772 -26.382 1.00 45.97 87 GLY A O 1
ATOM 657 N N . LYS A 1 88 ? -9.152 -9.160 -24.826 1.00 40.00 88 LYS A N 1
ATOM 658 C CA . LYS A 1 88 ? -8.475 -9.925 -23.767 1.00 40.00 88 LYS A CA 1
ATOM 659 C C . LYS A 1 88 ? -9.353 -11.117 -23.372 1.00 40.00 88 LYS A C 1
ATOM 661 O O . LYS A 1 88 ? -10.547 -10.982 -23.137 1.00 40.00 88 LYS A O 1
ATOM 666 N N . LYS A 1 89 ? -8.741 -12.302 -23.388 1.00 37.78 89 LYS A N 1
ATOM 667 C CA . LYS A 1 89 ? -9.322 -13.564 -22.916 1.00 37.78 89 LYS A CA 1
ATOM 668 C C . LYS A 1 89 ? -9.805 -13.378 -21.476 1.00 37.78 89 LYS A C 1
ATOM 670 O O . LYS A 1 89 ? -9.065 -12.781 -20.696 1.00 37.78 89 LYS A O 1
ATOM 675 N N . GLY A 1 90 ? -10.984 -13.915 -21.156 1.00 40.62 90 GLY A N 1
ATOM 676 C CA . GLY A 1 90 ? -11.494 -13.976 -19.791 1.00 40.62 90 GLY A CA 1
ATOM 677 C C . GLY A 1 90 ? -10.423 -14.530 -18.859 1.00 40.62 90 GLY A C 1
ATOM 678 O O . GLY A 1 90 ? -10.036 -15.694 -18.959 1.00 40.62 90 GLY A O 1
ATOM 679 N N . LYS A 1 91 ? -9.894 -13.655 -18.007 1.00 37.03 91 LYS A N 1
ATOM 680 C CA . LYS A 1 91 ? -9.401 -14.053 -16.697 1.00 37.03 91 LYS A CA 1
ATOM 681 C C . LYS A 1 91 ? -10.624 -14.046 -15.789 1.00 37.03 91 LYS A C 1
ATOM 683 O O . LYS A 1 91 ? -11.510 -13.224 -15.990 1.00 37.03 91 LYS A O 1
ATOM 688 N N . SER A 1 92 ? -10.685 -15.017 -14.891 1.00 35.22 92 SER A N 1
ATOM 689 C CA . SER A 1 92 ? -11.747 -15.218 -13.907 1.00 35.22 92 SER A CA 1
ATOM 690 C C . SER A 1 92 ? -12.376 -13.906 -13.434 1.00 35.22 92 SER A C 1
ATOM 692 O O . SER A 1 92 ? -11.673 -13.042 -12.912 1.00 35.22 92 SER A O 1
ATOM 694 N N . LYS A 1 93 ? -13.700 -13.813 -13.569 1.00 41.69 93 LYS A N 1
ATOM 695 C CA . LYS A 1 93 ? -14.564 -12.717 -13.107 1.00 41.69 93 LYS A CA 1
ATOM 696 C C . LYS A 1 93 ? -14.496 -12.410 -11.596 1.00 41.69 93 LYS A C 1
ATOM 698 O O . LYS A 1 93 ? -15.269 -11.598 -11.136 1.00 41.69 93 LYS A O 1
ATOM 703 N N . LYS A 1 94 ? -13.579 -13.002 -10.824 1.00 40.41 94 LYS A N 1
ATOM 704 C CA . LYS A 1 94 ? -13.489 -12.755 -9.378 1.00 40.41 94 LYS A CA 1
ATOM 705 C C . LYS A 1 94 ? -12.750 -11.466 -8.995 1.00 40.41 94 LYS A C 1
ATOM 707 O O . LYS A 1 94 ? -13.058 -10.930 -7.954 1.00 40.41 94 LYS A O 1
ATOM 712 N N . ASN A 1 95 ? -11.833 -10.923 -9.806 1.00 45.97 95 ASN A N 1
ATOM 713 C CA . ASN A 1 95 ? -10.997 -9.780 -9.370 1.00 45.97 95 ASN A CA 1
ATOM 714 C C . ASN A 1 95 ? -11.452 -8.386 -9.838 1.00 45.97 95 ASN A C 1
ATOM 716 O O . ASN A 1 95 ? -10.884 -7.406 -9.373 1.00 45.97 95 ASN A O 1
ATOM 720 N N . GLU A 1 96 ? -12.386 -8.276 -10.787 1.00 46.50 96 GLU A N 1
ATOM 721 C CA . GLU A 1 96 ? -12.884 -6.967 -11.262 1.00 46.50 96 GLU A CA 1
ATOM 722 C C . GLU A 1 96 ? -14.114 -6.497 -10.469 1.00 46.50 96 GLU A C 1
ATOM 724 O O . GLU A 1 96 ? -14.215 -5.302 -10.222 1.00 46.50 96 GLU A O 1
ATOM 729 N N . GLU A 1 97 ? -14.967 -7.414 -9.991 1.00 45.81 97 GLU A N 1
ATOM 730 C CA . GLU A 1 97 ? -16.025 -7.109 -9.006 1.00 45.81 97 GLU A CA 1
ATOM 731 C C . GLU A 1 97 ? -15.396 -6.659 -7.675 1.00 45.81 97 GLU A C 1
ATOM 733 O O . GLU A 1 97 ? -15.649 -5.541 -7.244 1.00 45.81 97 GLU A O 1
ATOM 738 N N . ILE A 1 98 ? -14.412 -7.409 -7.156 1.00 48.19 98 ILE A N 1
ATOM 739 C CA . ILE A 1 98 ? -13.653 -7.040 -5.942 1.00 48.19 98 ILE A CA 1
ATOM 740 C C . ILE A 1 98 ? -13.008 -5.645 -6.045 1.00 48.19 98 ILE A C 1
ATOM 742 O O . ILE A 1 98 ? -12.925 -4.931 -5.057 1.00 48.19 98 ILE A O 1
ATOM 746 N N . ASN A 1 99 ? -12.540 -5.221 -7.224 1.00 50.31 99 ASN A N 1
ATOM 747 C CA . ASN A 1 99 ? -11.858 -3.927 -7.361 1.00 50.31 99 ASN A CA 1
ATOM 748 C C . ASN A 1 99 ? -12.822 -2.731 -7.427 1.00 50.31 99 ASN A C 1
ATOM 750 O O . ASN A 1 99 ? -12.436 -1.644 -7.010 1.00 50.31 99 ASN A O 1
ATOM 754 N N . MET A 1 100 ? -14.030 -2.916 -7.972 1.00 51.81 100 MET A N 1
ATOM 755 C CA . MET A 1 100 ? -15.075 -1.886 -7.908 1.00 51.81 100 MET A CA 1
ATOM 756 C C . MET A 1 100 ? -15.658 -1.805 -6.499 1.00 51.81 100 MET A C 1
ATOM 758 O O . MET A 1 100 ? -15.894 -0.700 -6.020 1.00 51.81 100 MET A O 1
ATOM 762 N N . ASP A 1 101 ? -15.797 -2.950 -5.820 1.00 56.47 101 ASP A N 1
ATOM 763 C CA . ASP A 1 101 ? -16.208 -2.994 -4.419 1.00 56.47 101 ASP A CA 1
ATOM 764 C C . ASP A 1 101 ? -15.193 -2.257 -3.539 1.00 56.47 101 ASP A C 1
ATOM 766 O O . ASP A 1 101 ? -15.593 -1.409 -2.761 1.00 56.47 101 ASP A O 1
ATOM 770 N N . ILE A 1 102 ? -13.880 -2.455 -3.714 1.00 64.75 102 ILE A N 1
ATOM 771 C CA . ILE A 1 102 ? -12.861 -1.744 -2.914 1.00 64.75 102 ILE A CA 1
ATOM 772 C C . ILE A 1 102 ? -12.892 -0.218 -3.123 1.00 64.75 102 ILE A C 1
ATOM 774 O O . ILE A 1 102 ? -12.714 0.526 -2.162 1.00 64.75 102 ILE A O 1
ATOM 778 N N . GLU A 1 103 ? -13.101 0.274 -4.351 1.00 69.88 103 GLU A N 1
ATOM 779 C CA . GLU A 1 103 ? -13.238 1.724 -4.582 1.00 69.88 103 GLU A CA 1
ATOM 780 C C . GLU A 1 103 ? -14.534 2.274 -3.971 1.00 69.88 103 GLU A C 1
ATOM 782 O O . GLU A 1 103 ? -14.519 3.372 -3.418 1.00 69.88 103 GLU A O 1
ATOM 787 N N . LEU A 1 104 ? -15.627 1.507 -4.015 1.00 74.19 104 LEU A N 1
ATOM 788 C CA . LEU A 1 104 ? -16.901 1.876 -3.403 1.00 74.19 104 LEU A CA 1
ATOM 789 C C . LEU A 1 104 ? -16.837 1.854 -1.869 1.00 74.19 104 LEU A C 1
ATOM 791 O O . LEU A 1 104 ? -17.263 2.818 -1.246 1.00 74.19 104 LEU A O 1
ATOM 795 N N . TYR A 1 105 ? -16.254 0.814 -1.268 1.00 76.06 105 TYR A N 1
ATOM 796 C CA . TYR A 1 105 ? -16.033 0.713 0.177 1.00 76.06 105 TYR A CA 1
ATOM 797 C C . TYR A 1 105 ? -15.145 1.840 0.684 1.00 76.06 105 TYR A C 1
ATOM 799 O O . TYR A 1 105 ? -15.465 2.435 1.701 1.00 76.06 105 TYR A O 1
ATOM 807 N N . ARG A 1 106 ? -14.100 2.214 -0.062 1.00 79.12 106 ARG A N 1
ATOM 808 C CA . ARG A 1 106 ? -13.251 3.349 0.309 1.00 79.12 106 ARG A CA 1
ATOM 809 C C . ARG A 1 106 ? -14.003 4.683 0.283 1.00 79.12 106 ARG A C 1
ATOM 811 O O . ARG A 1 106 ? -13.793 5.506 1.163 1.00 79.12 106 ARG A O 1
ATOM 818 N N . MET A 1 107 ? -14.865 4.905 -0.712 1.00 75.19 107 MET A N 1
ATOM 819 C CA . MET A 1 107 ? -15.713 6.104 -0.741 1.00 75.19 107 MET A CA 1
ATOM 820 C C . MET A 1 107 ? -16.729 6.096 0.408 1.00 75.19 107 MET A C 1
ATOM 822 O O . MET A 1 107 ? -16.965 7.131 1.014 1.00 75.19 107 MET A O 1
ATOM 826 N N . ILE A 1 108 ? -17.299 4.933 0.734 1.00 80.25 108 ILE A N 1
ATOM 827 C CA . ILE A 1 108 ? -18.220 4.779 1.866 1.00 80.25 108 ILE A CA 1
ATOM 828 C C . ILE A 1 108 ? -17.498 5.023 3.201 1.00 80.25 108 ILE A C 1
ATOM 830 O O . ILE A 1 108 ? -18.051 5.694 4.062 1.00 80.25 108 ILE A O 1
ATOM 834 N N . GLU A 1 109 ? -16.274 4.522 3.375 1.00 77.56 109 GLU A N 1
ATOM 835 C CA . GLU A 1 109 ? -15.453 4.751 4.571 1.00 77.56 109 GLU A CA 1
ATOM 836 C C . GLU A 1 109 ? -15.102 6.232 4.744 1.00 77.56 109 GLU A C 1
ATOM 838 O O . GLU A 1 109 ? -15.297 6.765 5.831 1.00 77.56 109 GLU A O 1
ATOM 843 N N . GLU A 1 110 ? -14.657 6.912 3.679 1.00 82.00 110 GLU A N 1
ATOM 844 C CA . GLU A 1 110 ? -14.323 8.346 3.721 1.00 82.00 110 GLU A CA 1
ATOM 845 C C . GLU A 1 110 ? -15.553 9.205 4.109 1.00 82.00 110 GLU A C 1
ATOM 847 O O . GLU A 1 110 ? -15.425 10.138 4.903 1.00 82.00 110 GLU A O 1
ATOM 852 N N . GLU A 1 111 ? -16.754 8.858 3.630 1.00 82.19 111 GLU A N 1
ATOM 853 C CA . GLU A 1 111 ? -18.016 9.541 3.980 1.00 82.19 111 GLU A CA 1
ATOM 854 C C . GLU A 1 111 ? -18.513 9.205 5.400 1.00 82.19 111 GLU A C 1
ATOM 856 O O . GLU A 1 111 ? -19.029 10.066 6.116 1.00 82.19 111 GLU A O 1
ATOM 861 N N . ILE A 1 112 ? -18.360 7.954 5.847 1.00 80.62 112 ILE A N 1
ATOM 862 C CA . ILE A 1 112 ? -18.697 7.563 7.223 1.00 80.62 112 ILE A CA 1
ATOM 863 C C . ILE A 1 112 ? -17.759 8.263 8.207 1.00 80.62 112 ILE A C 1
ATOM 865 O O . ILE A 1 112 ? -18.227 8.768 9.225 1.00 80.62 112 ILE A O 1
ATOM 869 N N . GLU A 1 113 ? -16.460 8.345 7.909 1.00 79.31 113 GLU A N 1
ATOM 870 C CA . GLU A 1 113 ? -15.495 9.074 8.734 1.00 79.31 113 GLU A CA 1
ATOM 871 C C . GLU A 1 113 ? -15.849 10.560 8.829 1.00 79.31 113 GLU A C 1
ATOM 873 O O . GLU A 1 113 ? -15.850 11.100 9.936 1.00 79.31 113 GLU A O 1
ATOM 878 N N . SER A 1 114 ? -16.230 11.213 7.723 1.00 79.06 114 SER A N 1
ATOM 879 C CA . SER A 1 114 ? -16.660 12.614 7.781 1.00 79.06 114 SER A CA 1
ATOM 880 C C . SER A 1 114 ? -17.922 12.792 8.624 1.00 79.06 114 SER A C 1
ATOM 882 O O . SER A 1 114 ? -17.955 13.666 9.489 1.00 79.06 114 SER A O 1
ATOM 884 N N . VAL A 1 115 ? -18.924 11.920 8.469 1.00 78.12 115 VAL A N 1
ATOM 885 C CA . VAL A 1 115 ? -20.151 11.970 9.281 1.00 78.12 115 VAL A CA 1
ATOM 886 C C . VAL A 1 115 ? -19.859 11.696 10.758 1.00 78.12 115 VAL A C 1
ATOM 888 O O . VAL A 1 115 ? -20.411 12.375 11.618 1.00 78.12 115 VAL A O 1
ATOM 891 N N . ILE A 1 116 ? -18.965 10.760 11.087 1.00 75.12 116 ILE A N 1
ATOM 892 C CA . ILE A 1 116 ? -18.537 10.510 12.472 1.00 75.12 116 ILE A CA 1
ATOM 893 C C . ILE A 1 116 ? -17.821 11.739 13.038 1.00 75.12 116 ILE A C 1
ATOM 895 O O . ILE A 1 116 ? -18.093 12.114 14.175 1.00 75.12 116 ILE A O 1
ATOM 899 N N . THR A 1 117 ? -16.956 12.406 12.269 1.00 70.75 117 THR A N 1
ATOM 900 C CA . THR A 1 117 ? -16.309 13.647 12.730 1.00 70.75 117 THR A CA 1
ATOM 901 C C . THR A 1 117 ? -17.290 14.807 12.899 1.00 70.75 117 THR A C 1
ATOM 903 O O . THR A 1 117 ? -17.113 15.619 13.801 1.00 70.75 117 THR A O 1
ATOM 906 N N . GLU A 1 118 ? -18.349 14.870 12.091 1.00 67.06 118 GLU A N 1
ATOM 907 C CA . GLU A 1 118 ? -19.418 15.864 12.236 1.00 67.06 118 GLU A CA 1
ATOM 908 C C . GLU A 1 118 ? -20.352 15.551 13.420 1.00 67.06 118 GLU A C 1
ATOM 910 O O . GLU A 1 118 ? -20.813 16.467 14.106 1.00 67.06 118 GLU A O 1
ATOM 915 N N . LEU A 1 119 ? -20.612 14.266 13.693 1.00 62.88 119 LEU A N 1
ATOM 916 C CA . LEU A 1 119 ? -21.420 13.798 14.825 1.00 62.88 119 LEU A CA 1
ATOM 917 C C . LEU A 1 119 ? -20.663 13.861 16.153 1.00 62.88 119 LEU A C 1
ATOM 919 O O . LEU A 1 119 ? -21.279 14.185 17.170 1.00 62.88 119 LEU A O 1
ATOM 923 N N . ASN A 1 120 ? -19.338 13.681 16.136 1.00 60.56 120 ASN A N 1
ATOM 924 C CA . ASN A 1 120 ? -18.422 14.002 17.234 1.00 60.56 120 ASN A CA 1
ATOM 925 C C . ASN A 1 120 ? -18.265 15.521 17.363 1.00 60.56 120 ASN A C 1
ATOM 927 O O . ASN A 1 120 ? -17.168 16.079 17.365 1.00 60.56 120 ASN A O 1
ATOM 931 N N . SER A 1 121 ? -19.395 16.216 17.471 1.00 58.88 121 SER A N 1
ATOM 932 C CA . SER A 1 121 ? -19.407 17.608 17.861 1.00 58.88 121 SER A CA 1
ATOM 933 C C . SER A 1 121 ? -18.635 17.716 19.174 1.00 58.88 121 SER A C 1
ATOM 935 O O . SER A 1 121 ? -18.974 17.052 20.154 1.00 58.88 121 SER A O 1
ATOM 937 N N . GLU A 1 122 ? -17.631 18.593 19.223 1.00 59.62 122 GLU A N 1
ATOM 938 C CA . GLU A 1 122 ? -16.860 18.923 20.437 1.00 59.62 122 GLU A CA 1
ATOM 939 C C . GLU A 1 122 ? -17.758 19.206 21.661 1.00 59.62 122 GLU A C 1
ATOM 941 O O . GLU A 1 122 ? -17.315 19.226 22.805 1.00 59.62 122 GLU A O 1
ATOM 946 N N . LYS A 1 123 ? -19.043 19.477 21.414 1.00 64.50 123 LYS A N 1
ATOM 947 C CA . LYS A 1 123 ? -20.099 19.655 22.400 1.00 64.50 123 LYS A CA 1
ATOM 948 C C . LYS A 1 123 ? -20.419 18.377 23.186 1.00 64.50 123 LYS A C 1
ATOM 950 O O . LYS A 1 123 ? -20.641 18.486 24.384 1.00 64.50 123 LYS A O 1
ATOM 955 N N . GLN A 1 124 ? -20.445 17.198 22.562 1.00 69.50 124 GLN A N 1
ATOM 956 C CA . GLN A 1 124 ? -20.725 15.939 23.267 1.00 69.50 124 GLN A CA 1
ATOM 957 C C . GLN A 1 124 ? -19.550 15.505 24.148 1.00 69.50 124 GLN A C 1
ATOM 959 O O . GLN A 1 124 ? -19.773 15.079 25.278 1.00 69.50 124 GLN A O 1
ATOM 964 N N . GLU A 1 125 ? -18.313 15.696 23.687 1.00 73.00 125 GLU A N 1
ATOM 965 C CA . GLU A 1 125 ? -17.114 15.414 24.488 1.00 73.00 125 GLU A CA 1
ATOM 966 C C . GLU A 1 125 ? -17.031 16.322 25.722 1.00 73.00 125 GLU A C 1
ATOM 968 O O . GLU A 1 125 ? -16.810 15.837 26.828 1.00 73.00 125 GLU A O 1
ATOM 973 N N . LYS A 1 126 ? -17.318 17.622 25.564 1.00 76.88 126 LYS A N 1
ATOM 974 C CA . LYS A 1 126 ? -17.346 18.586 26.680 1.00 76.88 126 LYS A CA 1
ATOM 975 C C . LYS A 1 126 ? -18.447 18.287 27.702 1.00 76.88 126 LYS A C 1
ATOM 977 O O . LYS A 1 126 ? -18.263 18.547 28.886 1.00 76.88 126 LYS A O 1
ATOM 982 N N . GLU A 1 127 ? -19.599 17.774 27.274 1.00 83.12 127 GLU A N 1
ATOM 983 C CA . GLU A 1 127 ? -20.662 17.355 28.201 1.00 83.12 127 GLU A CA 1
ATOM 984 C C . GLU A 1 127 ? -20.296 16.050 28.929 1.00 83.12 127 GLU A C 1
ATOM 986 O O . GLU A 1 127 ? -20.512 15.947 30.135 1.00 83.12 127 GLU A O 1
ATOM 991 N N . LEU A 1 128 ? -19.672 15.086 28.243 1.00 82.56 128 LEU A N 1
ATOM 992 C CA . LEU A 1 128 ? -19.148 13.865 28.870 1.00 82.56 128 LEU A CA 1
ATOM 993 C C . LEU A 1 128 ? -18.045 14.163 29.896 1.00 82.56 128 LEU A C 1
ATOM 995 O O . LEU A 1 128 ? -18.028 13.556 30.966 1.00 82.56 128 LEU A O 1
ATOM 999 N N . GLU A 1 129 ? -17.163 15.119 29.601 1.00 85.56 129 GLU A N 1
ATOM 1000 C CA . GLU A 1 129 ? -16.115 15.572 30.520 1.00 85.56 129 GLU A CA 1
ATOM 1001 C C . GLU A 1 129 ? -16.716 16.198 31.789 1.00 85.56 129 GLU A C 1
ATOM 1003 O O . GLU A 1 129 ? -16.351 15.810 32.899 1.00 85.56 129 GLU A O 1
ATOM 1008 N N . LYS A 1 130 ? -17.732 17.062 31.647 1.00 88.88 130 LYS A N 1
ATOM 1009 C CA . LYS A 1 130 ? -18.466 17.621 32.796 1.00 88.88 130 LYS A CA 1
ATOM 1010 C C . LYS A 1 130 ? -19.122 16.539 33.654 1.00 88.88 130 LYS A C 1
ATOM 1012 O O . LYS A 1 130 ? -18.976 16.563 34.873 1.00 88.88 130 LYS A O 1
ATOM 1017 N N . ILE A 1 131 ? -19.814 15.578 33.036 1.00 92.19 131 ILE A N 1
ATOM 1018 C CA . ILE A 1 131 ? -20.467 14.474 33.761 1.00 92.19 131 ILE A CA 1
ATOM 1019 C C . ILE A 1 131 ? -19.424 13.625 34.505 1.00 92.19 131 ILE A C 1
ATOM 1021 O O . ILE A 1 131 ? -19.650 13.211 35.644 1.00 92.19 131 ILE A O 1
ATOM 1025 N N . SER A 1 132 ? -18.262 13.387 33.890 1.00 91.19 132 SER A N 1
ATOM 1026 C CA . SER A 1 132 ? -17.142 12.683 34.521 1.00 91.19 132 SER A CA 1
ATOM 1027 C C . SER A 1 132 ? -16.625 13.420 35.764 1.00 91.19 132 SER A C 1
ATOM 1029 O O . SER A 1 132 ? -16.437 12.800 36.816 1.00 91.19 132 SER A O 1
ATOM 1031 N N . ASP A 1 133 ? -16.447 14.740 35.685 1.00 91.69 133 ASP A N 1
ATOM 1032 C CA . ASP A 1 133 ? -15.998 15.560 36.816 1.00 91.69 133 ASP A CA 1
ATOM 1033 C C . ASP A 1 133 ? -17.023 15.598 37.959 1.00 91.69 133 ASP A C 1
ATOM 1035 O O . ASP A 1 133 ? -16.657 15.477 39.136 1.00 91.69 133 ASP A O 1
ATOM 1039 N N . GLU A 1 134 ? -18.313 15.696 37.631 1.00 92.19 134 GLU A N 1
ATOM 1040 C CA . GLU A 1 134 ? -19.410 15.626 38.602 1.00 92.19 134 GLU A CA 1
ATOM 1041 C C . GLU A 1 134 ? -19.426 14.277 39.342 1.00 92.19 134 GLU A C 1
ATOM 1043 O O . GLU A 1 134 ? -19.504 14.242 40.576 1.00 92.19 134 GLU A O 1
ATOM 1048 N N . LEU A 1 135 ? -19.266 13.162 38.618 1.00 92.62 135 LEU A N 1
ATOM 1049 C CA . LEU A 1 135 ? -19.181 11.816 39.199 1.00 92.62 135 LEU A CA 1
ATOM 1050 C C . LEU A 1 135 ? -17.938 11.640 40.077 1.00 92.62 135 LEU A C 1
ATOM 1052 O O . LEU A 1 135 ? -18.018 11.047 41.159 1.00 92.62 135 LEU A O 1
ATOM 1056 N N . ALA A 1 136 ? -16.793 12.180 39.660 1.00 88.00 136 ALA A N 1
ATOM 1057 C CA . ALA A 1 136 ? -15.576 12.171 40.465 1.00 88.00 136 ALA A CA 1
ATOM 1058 C C . ALA A 1 136 ? -15.756 12.972 41.768 1.00 88.00 136 ALA A C 1
ATOM 1060 O O . ALA A 1 136 ? -15.288 12.547 42.832 1.00 88.00 136 ALA A O 1
ATOM 1061 N N . GLY A 1 137 ? -16.466 14.103 41.711 1.00 90.81 137 GLY A N 1
ATOM 1062 C CA . GLY A 1 137 ? -16.866 14.886 42.880 1.00 90.81 137 GLY A CA 1
ATOM 1063 C C . GLY A 1 137 ? -17.785 14.109 43.827 1.00 90.81 137 GLY A C 1
ATOM 1064 O O . GLY A 1 137 ? -17.502 14.013 45.026 1.00 90.81 137 GLY A O 1
ATOM 1065 N N . ALA A 1 138 ? -18.839 13.487 43.293 1.00 90.25 138 ALA A N 1
ATOM 1066 C CA . ALA A 1 138 ? -19.776 12.669 44.064 1.00 90.25 138 ALA A CA 1
ATOM 1067 C C . ALA A 1 138 ? -19.085 11.466 44.734 1.00 90.25 138 ALA A C 1
ATOM 1069 O O . ALA A 1 138 ? -19.290 11.200 45.919 1.00 90.25 138 ALA A O 1
ATOM 1070 N N . SER A 1 139 ? -18.187 10.786 44.017 1.00 89.38 139 SER A N 1
ATOM 1071 C CA . SER A 1 139 ? -17.394 9.669 44.546 1.00 89.38 139 SER A CA 1
ATOM 1072 C C . SER A 1 139 ? -16.509 10.088 45.728 1.00 89.38 139 SER A C 1
ATOM 1074 O O . SER A 1 139 ? -16.482 9.416 46.762 1.00 89.38 139 SER A O 1
ATOM 1076 N N . LYS A 1 140 ? -15.844 11.250 45.643 1.00 87.00 140 LYS A N 1
ATOM 1077 C CA . LYS A 1 140 ? -15.050 11.804 46.757 1.00 87.00 140 LYS A CA 1
ATOM 1078 C C . LYS A 1 140 ? -15.914 12.109 47.982 1.00 87.00 140 LYS A C 1
ATOM 1080 O O . LYS A 1 140 ? -15.497 11.820 49.105 1.00 87.00 140 LYS A O 1
ATOM 1085 N N . MET A 1 141 ? -17.116 12.648 47.776 1.00 87.69 141 MET A N 1
ATOM 1086 C CA . MET A 1 141 ? -18.076 12.895 48.856 1.00 87.69 141 MET A CA 1
ATOM 1087 C C . MET A 1 141 ? -18.509 11.594 49.539 1.00 87.69 141 MET A C 1
ATOM 1089 O O . MET A 1 141 ? -18.465 11.508 50.767 1.00 87.69 141 MET A O 1
ATOM 1093 N N . HIS A 1 142 ? -18.845 10.560 48.765 1.00 83.62 142 HIS A N 1
ATOM 1094 C CA . HIS A 1 142 ? -19.210 9.250 49.308 1.00 83.62 142 HIS A CA 1
ATOM 1095 C C . HIS A 1 142 ? -18.047 8.554 50.016 1.00 83.62 142 HIS A C 1
ATOM 1097 O O . HIS A 1 142 ? -18.247 7.952 51.071 1.00 83.62 142 HIS A O 1
ATOM 1103 N N . LYS A 1 143 ? -16.814 8.699 49.518 1.00 86.50 143 LYS A N 1
ATOM 1104 C CA . LYS A 1 143 ? -15.614 8.219 50.214 1.00 86.50 143 LYS A CA 1
ATOM 1105 C C . LYS A 1 143 ? -15.437 8.913 51.567 1.00 86.50 143 LYS A C 1
ATOM 1107 O O . LYS A 1 143 ? -15.255 8.239 52.573 1.00 86.50 143 LYS A O 1
ATOM 1112 N N . GLY A 1 144 ? -15.594 10.237 51.620 1.00 86.50 144 GLY A N 1
ATOM 1113 C CA . GLY A 1 144 ? -15.544 10.991 52.875 1.00 86.50 144 GLY A CA 1
ATOM 1114 C C . GLY A 1 144 ? -16.650 10.604 53.865 1.00 86.50 144 GLY A C 1
ATOM 1115 O O . GLY A 1 144 ? -16.398 10.529 55.066 1.00 86.50 144 GLY A O 1
ATOM 1116 N N . GLN A 1 145 ? -17.864 10.323 53.380 1.00 91.50 145 GLN A N 1
ATOM 1117 C CA . GLN A 1 145 ? -18.953 9.785 54.205 1.00 91.50 145 GLN A CA 1
ATOM 1118 C C . GLN A 1 145 ? -18.617 8.384 54.734 1.00 91.50 145 GLN A C 1
ATOM 1120 O O . GLN A 1 145 ? -18.765 8.144 55.929 1.00 91.50 145 GLN A O 1
ATOM 1125 N N . SER A 1 146 ? -18.099 7.495 53.881 1.00 85.81 146 SER A N 1
ATOM 1126 C CA . SER A 1 146 ? -17.634 6.156 54.263 1.00 85.81 146 SER A CA 1
ATOM 1127 C C . SER A 1 146 ? -16.539 6.220 55.331 1.00 85.81 146 SER A C 1
ATOM 1129 O O . SER A 1 146 ? -16.606 5.498 56.319 1.00 85.81 146 SER A O 1
ATOM 1131 N N . ASP A 1 147 ? -15.553 7.102 55.177 1.00 84.31 147 ASP A N 1
ATOM 1132 C CA . ASP A 1 147 ? -14.453 7.243 56.137 1.00 84.31 147 ASP A CA 1
ATOM 1133 C C . ASP A 1 147 ? -14.931 7.802 57.487 1.00 84.31 147 ASP A C 1
ATOM 1135 O O . ASP A 1 147 ? -14.407 7.427 58.535 1.00 84.31 147 ASP A O 1
ATOM 1139 N N . ARG A 1 148 ? -15.954 8.670 57.493 1.00 84.38 148 ARG A N 1
ATOM 1140 C CA . ARG A 1 148 ? -16.610 9.122 58.733 1.00 84.38 148 ARG A CA 1
ATOM 1141 C C . ARG A 1 148 ? -17.391 7.996 59.403 1.00 84.38 148 ARG A C 1
ATOM 1143 O O . ARG A 1 148 ? -17.308 7.870 60.616 1.00 84.38 148 ARG A O 1
ATOM 1150 N N . ILE A 1 149 ? -18.115 7.188 58.629 1.00 84.69 149 ILE A N 1
ATOM 1151 C CA . ILE A 1 149 ? -18.852 6.030 59.148 1.00 84.69 149 ILE A CA 1
ATOM 1152 C C . ILE A 1 149 ? -17.878 5.019 59.757 1.00 84.69 149 ILE A C 1
ATOM 1154 O O . ILE A 1 149 ? -18.097 4.591 60.882 1.00 84.69 149 ILE A O 1
ATOM 1158 N N . LYS A 1 150 ? -16.766 4.710 59.077 1.00 79.31 150 LYS A N 1
ATOM 1159 C CA . LYS A 1 150 ? -15.714 3.835 59.616 1.00 79.31 150 LYS A CA 1
ATOM 1160 C C . LYS A 1 150 ? -15.168 4.348 60.943 1.00 79.31 150 LYS A C 1
ATOM 1162 O O . LYS A 1 150 ? -15.176 3.610 61.907 1.00 79.31 150 LYS A O 1
ATOM 1167 N N . LYS A 1 151 ? -14.834 5.638 61.041 1.00 79.94 151 LYS A N 1
ATOM 1168 C CA . LYS A 1 151 ? -14.357 6.232 62.303 1.00 79.94 151 LYS A CA 1
ATOM 1169 C C . LYS A 1 151 ? -15.357 6.162 63.458 1.00 79.94 151 LYS A C 1
ATOM 1171 O O . LYS A 1 151 ? -14.926 6.154 64.601 1.00 79.94 151 LYS A O 1
ATOM 1176 N N . VAL A 1 152 ? -16.659 6.179 63.171 1.00 76.94 152 VAL A N 1
ATOM 1177 C CA . VAL A 1 152 ? -17.705 6.010 64.193 1.00 76.94 152 VAL A CA 1
ATOM 1178 C C . VAL A 1 152 ? -17.832 4.542 64.595 1.00 76.94 152 VAL A C 1
ATOM 1180 O O . VAL A 1 152 ? -18.014 4.257 65.769 1.00 76.94 152 VAL A O 1
ATOM 1183 N N . LEU A 1 153 ? -17.707 3.619 63.640 1.00 68.38 153 LEU A N 1
ATOM 1184 C CA . LEU A 1 153 ? -17.748 2.179 63.904 1.00 68.38 153 LEU A CA 1
ATOM 1185 C C . LEU A 1 153 ? -16.491 1.684 64.637 1.00 68.38 153 LEU A C 1
ATOM 1187 O O . LEU A 1 153 ? -16.597 0.823 65.496 1.00 68.38 153 LEU A O 1
ATOM 1191 N N . ASP A 1 154 ? -15.328 2.273 64.360 1.00 63.03 154 ASP A N 1
ATOM 1192 C CA . ASP A 1 154 ? -14.048 1.937 64.997 1.00 63.03 154 ASP A CA 1
ATOM 1193 C C . ASP A 1 154 ? -13.930 2.486 66.442 1.00 63.03 154 ASP A C 1
ATOM 1195 O O . ASP A 1 154 ? -12.913 2.278 67.097 1.00 63.03 154 ASP A O 1
ATOM 1199 N N . GLN A 1 155 ? -14.934 3.224 66.940 1.00 59.38 155 GLN A N 1
ATOM 1200 C CA . GLN A 1 155 ? -14.981 3.755 68.313 1.00 59.38 155 GLN A CA 1
ATOM 1201 C C . GLN A 1 155 ? -15.763 2.873 69.295 1.00 59.38 155 GLN A C 1
ATOM 1203 O O . GLN A 1 155 ? -15.870 3.225 70.469 1.00 59.38 155 GLN A O 1
ATOM 1208 N N . GLU A 1 156 ? -16.290 1.737 68.849 1.00 56.66 156 GLU A N 1
ATOM 1209 C CA . GLU A 1 156 ? -16.984 0.782 69.707 1.00 56.66 156 GLU A CA 1
ATOM 1210 C C . GLU A 1 156 ? -16.250 -0.552 69.678 1.00 56.66 156 GLU A C 1
ATOM 1212 O O . GLU A 1 156 ? -16.737 -1.481 69.059 1.00 56.66 156 GLU A O 1
ATOM 1217 N N . ASP A 1 157 ? -15.074 -0.620 70.304 1.00 54.12 157 ASP A N 1
ATOM 1218 C CA . ASP A 1 157 ? -14.588 -1.818 70.996 1.00 54.12 157 ASP A CA 1
ATOM 1219 C C . ASP A 1 157 ? -13.383 -1.424 71.880 1.00 54.12 157 ASP A C 1
ATOM 1221 O O . ASP A 1 157 ? -12.357 -0.964 71.388 1.00 54.12 157 ASP A O 1
ATOM 1225 N N . GLU A 1 158 ? -13.553 -1.619 73.193 1.00 52.88 158 GLU A N 1
ATOM 1226 C CA . GLU A 1 158 ? -12.596 -1.435 74.306 1.00 52.88 158 GLU A CA 1
ATOM 1227 C C . GLU A 1 158 ? -12.417 -0.018 74.893 1.00 52.88 158 GLU A C 1
ATOM 1229 O O . GLU A 1 158 ? -11.535 0.746 74.517 1.00 52.88 158 GLU A O 1
ATOM 1234 N N . ASP A 1 159 ? -13.261 0.323 75.879 1.00 45.88 159 ASP A N 1
ATOM 1235 C CA . ASP A 1 159 ? -12.815 0.480 77.277 1.00 45.88 159 ASP A CA 1
ATOM 1236 C C . ASP A 1 159 ? -13.999 0.811 78.216 1.00 45.88 159 ASP A C 1
ATOM 1238 O O . ASP A 1 159 ? -14.834 1.680 77.953 1.00 45.88 159 ASP A O 1
ATOM 1242 N N . ASP A 1 160 ? -14.058 0.098 79.342 1.00 61.34 160 ASP A N 1
ATOM 1243 C CA . ASP A 1 160 ? -14.986 0.269 80.464 1.00 61.34 160 ASP A CA 1
ATOM 1244 C C . ASP A 1 160 ? -15.208 1.742 80.874 1.00 61.34 160 ASP A C 1
ATOM 1246 O O . ASP A 1 160 ? -14.311 2.390 81.420 1.00 61.34 160 ASP A O 1
ATOM 1250 N N . LEU A 1 161 ? -16.435 2.267 80.756 1.00 46.62 161 LEU A N 1
ATOM 1251 C CA . LEU A 1 161 ? -16.787 3.574 81.326 1.00 46.62 161 LEU A CA 1
ATOM 1252 C C . LEU A 1 161 ? -18.085 3.515 82.136 1.00 46.62 161 LEU A C 1
ATOM 1254 O O . LEU A 1 161 ? -19.201 3.522 81.620 1.00 46.62 161 LEU A O 1
ATOM 1258 N N . LYS A 1 162 ? -17.887 3.499 83.458 1.00 49.53 162 LYS A N 1
ATOM 1259 C CA . LYS A 1 162 ? -18.873 3.760 84.513 1.00 49.53 162 LYS A CA 1
ATOM 1260 C C . LYS A 1 162 ? -19.805 4.910 84.122 1.00 49.53 162 LYS A C 1
ATOM 1262 O O . LYS A 1 162 ? -19.339 5.964 83.692 1.00 49.53 162 LYS A O 1
ATOM 1267 N N . GLU A 1 163 ? -21.102 4.736 84.368 1.00 47.53 163 GLU A N 1
ATOM 1268 C CA . GLU A 1 163 ? -22.119 5.785 84.252 1.00 47.53 163 GLU A CA 1
ATOM 1269 C C . GLU A 1 163 ? -21.775 6.988 85.148 1.00 47.53 163 GLU A C 1
ATOM 1271 O O . GLU A 1 163 ? -22.163 7.083 86.314 1.00 47.53 163 GLU A O 1
ATOM 1276 N N . GLY A 1 164 ? -21.030 7.943 84.597 1.00 50.25 164 GLY A N 1
ATOM 1277 C CA . GLY A 1 164 ? -20.911 9.277 85.157 1.00 50.25 164 GLY A CA 1
ATOM 1278 C C . GLY A 1 164 ? -22.242 9.998 84.978 1.00 50.25 164 GLY A C 1
ATOM 1279 O O . GLY A 1 164 ? -22.678 10.230 83.848 1.00 50.25 164 GLY A O 1
ATOM 1280 N N . LYS A 1 165 ? -22.896 10.352 86.089 1.00 54.62 165 LYS A N 1
ATOM 1281 C CA . LYS A 1 165 ? -24.111 11.177 86.093 1.00 54.62 165 LYS A CA 1
ATOM 1282 C C . LYS A 1 165 ? -23.872 12.456 85.286 1.00 54.62 165 LYS A C 1
ATOM 1284 O O . LYS A 1 165 ? -23.090 13.319 85.682 1.00 54.62 165 LYS A O 1
ATOM 1289 N N . LYS A 1 166 ? -24.562 12.578 84.152 1.00 54.88 166 LYS A N 1
ATOM 1290 C CA . LYS A 1 166 ? -24.568 13.787 83.325 1.00 54.88 166 LYS A CA 1
ATOM 1291 C C . LYS A 1 166 ? -25.423 14.839 84.029 1.00 54.88 166 LYS A C 1
ATOM 1293 O O . LYS A 1 166 ? -26.646 14.767 83.974 1.00 54.88 166 LYS A O 1
ATOM 1298 N N . ASN A 1 167 ? -24.790 15.798 84.702 1.00 56.06 167 ASN A N 1
ATOM 1299 C CA . ASN A 1 167 ? -25.490 16.988 85.180 1.00 56.06 167 ASN A CA 1
ATOM 1300 C C . ASN A 1 167 ? -25.648 17.995 84.026 1.00 56.06 167 ASN A C 1
ATOM 1302 O O . ASN A 1 167 ? -24.822 18.056 83.117 1.00 56.06 167 ASN A O 1
ATOM 1306 N N . CYS A 1 168 ? -26.732 18.769 84.036 1.00 60.88 168 CYS A N 1
ATOM 1307 C CA . CYS A 1 168 ? -27.122 19.627 82.913 1.00 60.88 168 CYS A CA 1
ATOM 1308 C C . CYS A 1 168 ? -26.387 20.982 82.857 1.00 60.88 168 CYS A C 1
ATOM 1310 O O . CYS A 1 168 ? -26.805 21.879 82.130 1.00 60.88 168 CYS A O 1
ATOM 1312 N N . GLY A 1 169 ? -25.317 21.172 83.643 1.00 57.34 169 GLY A N 1
ATOM 1313 C CA . GLY A 1 169 ? -24.595 22.453 83.731 1.00 57.34 169 GLY A CA 1
ATOM 1314 C C . GLY A 1 169 ? -25.399 23.602 84.362 1.00 57.34 169 GLY A C 1
ATOM 1315 O O . GLY A 1 169 ? -24.962 24.745 84.361 1.00 57.34 169 GLY A O 1
ATOM 1316 N N . CYS A 1 170 ? -26.569 23.300 84.921 1.00 59.66 170 CYS A N 1
ATOM 1317 C CA . CYS A 1 170 ? -27.546 24.243 85.464 1.00 59.66 170 CYS A CA 1
ATOM 1318 C C . CYS A 1 170 ? -27.415 24.485 86.984 1.00 59.66 170 CYS A C 1
ATOM 1320 O O . CYS A 1 170 ? -28.235 25.185 87.572 1.00 59.66 170 CYS A O 1
ATOM 1322 N N . GLY A 1 171 ? -26.399 23.906 87.636 1.00 57.84 171 GLY A N 1
ATOM 1323 C CA . GLY A 1 171 ? -26.086 24.144 89.053 1.00 57.84 171 GLY A CA 1
ATOM 1324 C C . GLY A 1 171 ? -27.048 23.523 90.078 1.00 57.84 171 GLY A C 1
ATOM 1325 O O . GLY A 1 171 ? -26.867 23.742 91.272 1.00 57.84 171 GLY A O 1
ATOM 1326 N N . GLN A 1 172 ? -28.042 22.738 89.652 1.00 58.81 172 GLN A N 1
ATOM 1327 C CA . GLN A 1 172 ? -28.922 21.949 90.525 1.00 58.81 172 GLN A CA 1
ATOM 1328 C C . GLN A 1 172 ? -28.975 20.491 90.046 1.00 58.81 172 GLN A C 1
ATOM 1330 O O . GLN A 1 172 ? -29.113 20.253 88.844 1.00 58.81 172 GLN A O 1
ATOM 1335 N N . ASP A 1 173 ? -28.871 19.532 90.975 1.00 55.69 173 ASP A N 1
ATOM 1336 C CA . ASP A 1 173 ? -28.966 18.087 90.705 1.00 55.69 173 ASP A CA 1
ATOM 1337 C C . ASP A 1 173 ? -29.948 17.410 91.697 1.00 55.69 173 ASP A C 1
ATOM 1339 O O . ASP A 1 173 ? -29.685 17.450 92.904 1.00 55.69 173 ASP A O 1
ATOM 1343 N N . PRO A 1 174 ? -31.076 16.815 91.239 1.00 57.81 174 PRO A N 1
ATOM 1344 C CA . PRO A 1 174 ? -31.515 16.714 89.846 1.00 57.81 174 PRO A CA 1
ATOM 1345 C C . PRO A 1 174 ? -32.082 18.033 89.303 1.00 57.81 174 PRO A C 1
ATOM 1347 O O . PRO A 1 174 ? -32.746 18.803 89.998 1.00 57.81 174 PRO A O 1
ATOM 1350 N N . CYS A 1 175 ? -31.815 18.292 88.024 1.00 56.38 175 CYS A N 1
ATOM 1351 C CA . CYS A 1 175 ? -32.311 19.465 87.317 1.00 56.38 175 CYS A CA 1
ATOM 1352 C C . CYS A 1 175 ? -33.845 19.437 87.205 1.00 56.38 175 CYS A C 1
ATOM 1354 O O . CYS A 1 175 ? -34.413 18.431 86.791 1.00 56.38 175 CYS A O 1
ATOM 1356 N N . LYS A 1 176 ? -34.527 20.564 87.452 1.00 56.47 176 LYS A N 1
ATOM 1357 C CA . LYS A 1 176 ? -35.991 20.675 87.287 1.00 56.47 176 LYS A CA 1
ATOM 1358 C C . LYS A 1 176 ? -36.515 20.297 85.890 1.00 56.47 176 LYS A C 1
ATOM 1360 O O . LYS A 1 176 ? -37.679 19.931 85.786 1.00 56.47 176 LYS A O 1
ATOM 1365 N N . THR A 1 177 ? -35.700 20.359 84.830 1.00 55.94 177 THR A N 1
ATOM 1366 C CA . THR A 1 177 ? -36.095 19.899 83.481 1.00 55.94 177 THR A CA 1
ATOM 1367 C C . THR A 1 177 ? -35.716 18.445 83.185 1.00 55.94 177 THR A C 1
ATOM 1369 O O . THR A 1 177 ? -36.297 17.844 82.288 1.00 55.94 177 THR A O 1
ATOM 1372 N N . TYR A 1 178 ? -34.813 17.847 83.968 1.00 51.28 178 TYR A N 1
ATOM 1373 C CA . TYR A 1 178 ? -34.513 16.413 83.957 1.00 51.28 178 TYR A CA 1
ATOM 1374 C C . TYR A 1 178 ? -34.896 15.816 85.310 1.00 51.28 178 TYR A C 1
ATOM 1376 O O . TYR A 1 178 ? -34.042 15.491 86.133 1.00 51.28 178 TYR A O 1
ATOM 1384 N N . GLY A 1 179 ? -36.200 15.713 85.564 1.00 55.00 179 GLY A N 1
ATOM 1385 C CA . GLY A 1 179 ? -36.652 15.206 86.856 1.00 55.00 179 GLY A CA 1
ATOM 1386 C C . GLY A 1 179 ? -38.142 15.241 87.153 1.00 55.00 179 GLY A C 1
ATOM 1387 O O . GLY A 1 179 ? -38.495 15.046 88.309 1.00 55.00 179 GLY A O 1
ATOM 1388 N N . ILE A 1 180 ? -39.023 15.440 86.169 1.00 44.81 180 ILE A N 1
ATOM 1389 C CA . ILE A 1 180 ? -40.442 15.122 86.361 1.00 44.81 180 ILE A CA 1
ATOM 1390 C C . ILE A 1 180 ? -40.686 13.755 85.726 1.00 44.81 180 ILE A C 1
ATOM 1392 O O . ILE A 1 180 ? -41.043 13.625 84.558 1.00 44.81 180 ILE A O 1
ATOM 1396 N N . GLN A 1 181 ? -40.425 12.719 86.524 1.00 53.38 181 GLN A N 1
ATOM 1397 C CA . GLN A 1 181 ? -41.158 11.464 86.417 1.00 53.38 181 GLN A CA 1
ATOM 1398 C C . GLN A 1 181 ? -42.584 11.750 86.889 1.00 53.38 181 GLN A C 1
ATOM 1400 O O . GLN A 1 181 ? -42.934 11.484 88.035 1.00 53.38 181 GLN A O 1
ATOM 1405 N N . GLU A 1 182 ? -43.403 12.331 86.022 1.00 39.69 182 GLU A N 1
ATOM 1406 C CA . GLU A 1 182 ? -44.836 12.167 86.180 1.00 39.69 182 GLU A CA 1
ATOM 1407 C C . GLU A 1 182 ? -45.197 10.872 85.474 1.00 39.69 182 GLU A C 1
ATOM 1409 O O . GLU A 1 182 ? -45.108 10.738 84.253 1.00 39.69 182 GLU A O 1
ATOM 1414 N N . ASN A 1 183 ? -45.549 9.894 86.306 1.00 47.50 183 ASN A N 1
ATOM 1415 C CA . ASN A 1 183 ? -46.461 8.830 85.948 1.00 47.50 183 ASN A CA 1
ATOM 1416 C C . ASN A 1 183 ? -47.705 9.485 85.340 1.00 47.50 183 ASN A C 1
ATOM 1418 O O . ASN A 1 183 ? -48.664 9.789 86.047 1.00 47.50 183 ASN A O 1
ATOM 1422 N N . VAL A 1 184 ? -47.690 9.729 84.032 1.00 36.06 184 VAL A N 1
ATOM 1423 C CA . VAL A 1 184 ? -48.940 9.875 83.307 1.00 36.06 184 VAL A CA 1
ATOM 1424 C C . VAL A 1 184 ? -49.463 8.459 83.203 1.00 36.06 184 VAL A C 1
ATOM 1426 O O . VAL A 1 184 ? -49.013 7.664 82.377 1.00 36.06 184 VAL A O 1
ATOM 1429 N N . ASN A 1 185 ? -50.335 8.139 84.155 1.00 43.38 185 ASN A N 1
ATOM 1430 C CA . ASN A 1 185 ? -51.204 6.986 84.099 1.00 43.38 185 ASN A CA 1
ATOM 1431 C C . ASN A 1 185 ? -51.718 6.847 82.665 1.00 43.38 185 ASN A C 1
ATOM 1433 O O . ASN A 1 185 ? -52.268 7.784 82.083 1.00 43.38 185 ASN A O 1
ATOM 1437 N N . GLU A 1 186 ? -51.488 5.662 82.111 1.00 44.31 186 GLU A N 1
ATOM 1438 C CA . GLU A 1 186 ? -52.055 5.169 80.864 1.00 44.31 186 GLU A CA 1
ATOM 1439 C C . GLU A 1 186 ? -53.559 4.941 81.070 1.00 44.31 186 GLU A C 1
ATOM 1441 O O . GLU A 1 186 ? -54.054 3.823 81.063 1.00 44.31 186 GLU A O 1
ATOM 1446 N N . GLU A 1 187 ? -54.287 6.023 81.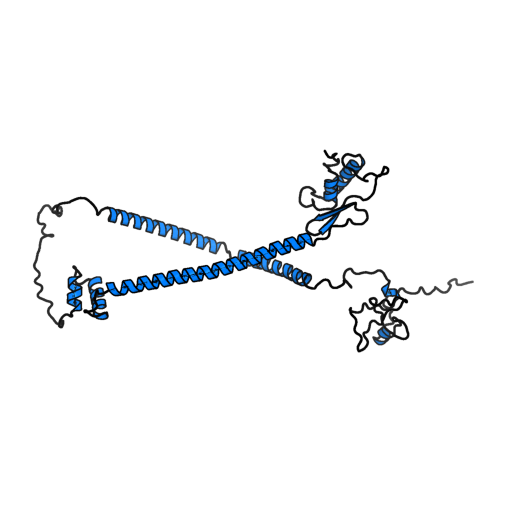324 1.00 50.19 187 GLU A N 1
ATOM 1447 C CA . GLU A 1 187 ? -55.730 6.025 81.494 1.00 50.19 187 GLU A CA 1
ATOM 1448 C C . GLU A 1 187 ? -56.240 7.369 80.972 1.00 50.19 187 GLU A C 1
ATOM 1450 O O . GLU A 1 187 ? -56.296 8.353 81.702 1.00 50.19 187 GLU A O 1
ATOM 1455 N N . THR A 1 188 ? -56.455 7.438 79.651 1.00 44.41 188 THR A N 1
ATOM 1456 C CA . THR A 1 188 ? -57.443 8.283 78.930 1.00 44.41 188 THR A CA 1
ATOM 1457 C C . THR A 1 188 ? -57.117 8.382 77.433 1.00 44.41 188 THR A C 1
ATOM 1459 O O . THR A 1 188 ? -56.922 9.460 76.897 1.00 44.41 188 THR A O 1
ATOM 1462 N N . LEU A 1 189 ? -57.088 7.246 76.731 1.00 38.06 189 LEU A N 1
ATOM 1463 C CA . LEU A 1 189 ? -57.630 7.109 75.366 1.00 38.06 189 LEU A CA 1
ATOM 1464 C C . LEU A 1 189 ? -58.106 5.654 75.179 1.00 38.06 189 LEU A C 1
ATOM 1466 O O . LEU A 1 189 ? -57.839 4.999 74.173 1.00 38.06 189 LEU A O 1
ATOM 1470 N N . GLU A 1 190 ? -58.811 5.121 76.181 1.00 52.00 190 GLU A N 1
ATOM 1471 C CA . GLU A 1 190 ? -59.791 4.078 75.907 1.00 52.00 190 GLU A CA 1
ATOM 1472 C C . GLU A 1 190 ? -61.006 4.768 75.306 1.00 52.00 190 GLU A C 1
ATOM 1474 O O . GLU A 1 190 ? -61.865 5.251 76.029 1.00 52.00 190 GLU A O 1
ATOM 1479 N N . GLU A 1 191 ? -61.080 4.832 73.980 1.00 46.41 191 GLU A N 1
ATOM 1480 C CA . GLU A 1 191 ? -62.381 4.749 73.331 1.00 46.41 191 GLU A CA 1
ATOM 1481 C C . GLU A 1 191 ? -62.238 4.295 71.874 1.00 46.41 191 GLU A C 1
ATOM 1483 O O . GLU A 1 191 ? -61.856 5.045 70.978 1.00 46.41 191 GLU A O 1
ATOM 1488 N N . LYS A 1 192 ? -62.655 3.033 71.679 1.00 47.38 192 LYS A N 1
ATOM 1489 C CA . LYS A 1 192 ? -63.057 2.370 70.423 1.00 47.38 192 LYS A CA 1
ATOM 1490 C C . LYS A 1 192 ? -61.989 1.653 69.595 1.00 47.38 192 LYS A C 1
ATOM 1492 O O . LYS A 1 192 ? -62.040 1.692 68.369 1.00 47.38 192 LYS A O 1
ATOM 1497 N N . GLU A 1 193 ? -61.132 0.852 70.222 1.00 45.25 193 GLU A N 1
ATOM 1498 C CA . GLU A 1 193 ? -60.390 -0.177 69.483 1.00 45.25 193 GLU A CA 1
ATOM 1499 C C . GLU A 1 193 ? -60.735 -1.575 69.995 1.00 45.25 193 GLU A C 1
ATOM 1501 O O . GLU A 1 193 ? -60.543 -1.909 71.161 1.00 45.25 193 GLU A O 1
ATOM 1506 N N . GLY A 1 194 ? -61.296 -2.395 69.104 1.00 58.69 194 GLY A N 1
ATOM 1507 C CA . GLY A 1 194 ? -61.593 -3.797 69.373 1.00 58.69 194 GLY A CA 1
ATOM 1508 C C . GLY A 1 194 ? -60.350 -4.599 69.773 1.00 58.69 194 GLY A C 1
ATOM 1509 O O . GLY A 1 194 ? -59.220 -4.116 69.735 1.00 58.69 194 GLY A O 1
ATOM 1510 N N . LYS A 1 195 ? -60.567 -5.861 70.156 1.00 73.31 195 LYS A N 1
ATOM 1511 C CA . LYS A 1 195 ? -59.522 -6.796 70.609 1.00 73.31 195 LYS A CA 1
ATOM 1512 C C . LYS A 1 195 ? -58.259 -6.699 69.735 1.00 73.31 195 LYS A C 1
ATOM 1514 O O . LYS A 1 195 ? -58.301 -7.024 68.548 1.00 73.31 195 LYS A O 1
ATOM 1519 N N . LYS A 1 196 ? -57.149 -6.262 70.342 1.00 82.94 196 LYS A N 1
ATOM 1520 C CA . LYS A 1 196 ? -55.836 -6.147 69.691 1.00 82.94 196 LYS A CA 1
ATOM 1521 C C . LYS A 1 196 ? -55.423 -7.510 69.128 1.00 82.94 196 LYS A C 1
ATOM 1523 O O . LYS A 1 196 ? -55.585 -8.541 69.779 1.00 82.94 196 LYS A O 1
ATOM 1528 N N . ASP A 1 197 ? -54.924 -7.526 67.895 1.00 88.06 197 ASP A N 1
ATOM 1529 C CA . ASP A 1 197 ? -54.627 -8.760 67.172 1.00 88.06 197 ASP A CA 1
ATOM 1530 C C . ASP A 1 197 ? -53.282 -9.374 67.591 1.00 88.06 197 ASP A C 1
ATOM 1532 O O . ASP A 1 197 ? -52.391 -8.710 68.121 1.00 88.06 197 ASP A O 1
ATOM 1536 N N . ALA A 1 198 ? -53.093 -10.669 67.321 1.00 88.56 198 ALA A N 1
ATOM 1537 C CA . ALA A 1 198 ? -51.855 -11.375 67.672 1.00 88.56 198 ALA A CA 1
ATOM 1538 C C . ALA A 1 198 ? -50.599 -10.725 67.052 1.00 88.56 198 ALA A C 1
ATOM 1540 O O . ALA A 1 198 ? -49.513 -10.789 67.631 1.00 88.56 198 ALA A O 1
ATOM 1541 N N . CYS A 1 199 ? -50.744 -10.069 65.895 1.00 90.94 199 CYS A N 1
ATOM 1542 C CA . CYS A 1 199 ? -49.672 -9.292 65.283 1.00 90.94 199 CYS A CA 1
ATOM 1543 C C . CYS A 1 199 ? -49.316 -8.034 66.077 1.00 90.94 199 CYS A C 1
ATOM 1545 O O . CYS A 1 199 ? -48.129 -7.740 66.206 1.00 90.94 199 CYS A O 1
ATOM 1547 N N . TYR A 1 200 ? -50.291 -7.338 66.667 1.00 91.25 200 TYR A N 1
ATOM 1548 C CA . TYR A 1 200 ? -50.025 -6.191 67.532 1.00 91.25 200 TYR A CA 1
ATOM 1549 C C . TYR A 1 200 ? -49.141 -6.575 68.716 1.00 91.25 200 TYR A C 1
ATOM 1551 O O . TYR A 1 200 ? -48.104 -5.952 68.929 1.00 91.25 200 TYR A O 1
ATOM 1559 N N . HIS A 1 201 ? -49.478 -7.651 69.430 1.00 89.69 201 HIS A N 1
ATOM 1560 C CA . HIS A 1 201 ? -48.683 -8.096 70.577 1.00 89.69 201 HIS A CA 1
ATOM 1561 C C . HIS A 1 201 ? -47.269 -8.551 70.179 1.00 89.69 201 HIS A C 1
ATOM 1563 O O . HIS A 1 201 ? -46.299 -8.165 70.830 1.00 89.69 201 HIS A O 1
ATOM 1569 N N . LYS A 1 202 ? -47.129 -9.306 69.077 1.00 86.44 202 LYS A N 1
ATOM 1570 C CA . LYS A 1 202 ? -45.821 -9.776 68.578 1.00 86.44 202 LYS A CA 1
ATOM 1571 C C . LYS A 1 202 ? -44.919 -8.659 68.057 1.00 86.44 202 LYS A C 1
ATOM 1573 O O . LYS A 1 202 ? -43.698 -8.771 68.135 1.00 86.44 202 LYS A O 1
ATOM 1578 N N . VAL A 1 203 ? -45.497 -7.624 67.452 1.00 90.62 203 VAL A N 1
ATOM 1579 C CA . VAL A 1 203 ? -44.726 -6.493 66.929 1.00 90.62 203 VAL A CA 1
ATOM 1580 C C . VAL A 1 203 ? -44.399 -5.523 68.060 1.00 90.62 203 VAL A C 1
ATOM 1582 O O . VAL A 1 203 ? -43.238 -5.151 68.190 1.00 90.62 203 VAL A O 1
ATOM 1585 N N . LYS A 1 204 ? -45.350 -5.198 68.947 1.00 89.06 204 LYS A N 1
ATOM 1586 C CA . LYS A 1 204 ? -45.111 -4.316 70.105 1.00 89.06 204 LYS A CA 1
ATOM 1587 C C . LYS A 1 204 ? -43.973 -4.822 70.999 1.00 89.06 204 LYS A C 1
ATOM 1589 O O . LYS A 1 204 ? -43.186 -4.016 71.469 1.00 89.06 204 LYS A O 1
ATOM 1594 N N . SER A 1 205 ? -43.809 -6.138 71.165 1.00 82.94 205 SER A N 1
ATOM 1595 C CA . SER A 1 205 ? -42.699 -6.698 71.953 1.00 82.94 205 SER A CA 1
ATOM 1596 C C . SER A 1 205 ? -41.314 -6.554 71.303 1.00 82.94 205 SER A C 1
ATOM 1598 O O . SER A 1 205 ? -40.311 -6.710 71.989 1.00 82.94 205 SER A O 1
ATOM 1600 N N . ARG A 1 206 ? -41.229 -6.304 69.987 1.00 83.00 206 ARG A N 1
ATOM 1601 C CA . ARG A 1 206 ? -39.953 -6.172 69.257 1.00 83.00 206 ARG A CA 1
ATOM 1602 C C . ARG A 1 206 ? -39.458 -4.732 69.130 1.00 83.00 206 ARG A C 1
ATOM 1604 O O . ARG A 1 206 ? -38.298 -4.536 68.786 1.00 83.00 206 ARG A O 1
ATOM 1611 N N . TYR A 1 207 ? -40.309 -3.739 69.380 1.00 81.56 207 TYR A N 1
ATOM 1612 C CA . TYR A 1 207 ? -39.966 -2.329 69.204 1.00 81.56 207 TYR A CA 1
ATOM 1613 C C . TYR A 1 207 ? -40.083 -1.580 70.529 1.00 81.56 207 TYR A C 1
ATOM 1615 O O . TYR A 1 207 ? -41.145 -1.540 71.138 1.00 81.56 207 TYR A O 1
ATOM 1623 N N . LYS A 1 208 ? -38.982 -0.946 70.949 1.00 81.94 208 LYS A N 1
ATOM 1624 C CA . LYS A 1 208 ? -38.897 -0.187 72.207 1.00 81.94 208 LYS A CA 1
ATOM 1625 C C . LYS A 1 208 ? -39.724 1.106 72.193 1.00 81.94 208 LYS A C 1
ATOM 1627 O O . LYS A 1 208 ? -40.206 1.527 73.235 1.00 81.94 208 LYS A O 1
ATOM 1632 N N . VAL A 1 209 ? -39.881 1.734 71.025 1.00 81.94 209 VAL A N 1
ATOM 1633 C CA . VAL A 1 209 ? -40.607 3.002 70.851 1.00 81.94 209 VAL A CA 1
ATOM 1634 C C . VAL A 1 209 ? -41.901 2.750 70.083 1.00 81.94 209 VAL A C 1
ATOM 1636 O O . VAL A 1 209 ? -41.873 2.249 68.952 1.00 81.94 209 VAL A O 1
ATOM 1639 N N . TRP A 1 210 ? -43.027 3.114 70.700 1.00 78.81 210 TRP A N 1
ATOM 1640 C CA . TRP A 1 210 ? -44.371 2.927 70.164 1.00 78.81 210 TRP A CA 1
ATOM 1641 C C . TRP A 1 210 ? -45.217 4.194 70.352 1.00 78.81 210 TRP A C 1
ATOM 1643 O O . TRP A 1 210 ? -45.259 4.698 71.472 1.00 78.81 210 TRP A O 1
ATOM 1653 N N . PRO A 1 211 ? -45.947 4.671 69.328 1.00 77.19 211 PRO A N 1
ATOM 1654 C CA . PRO A 1 211 ? -45.917 4.254 67.922 1.00 77.19 211 PRO A CA 1
ATOM 1655 C C . PRO A 1 211 ? -44.662 4.771 67.189 1.00 77.19 211 PRO A C 1
ATOM 1657 O O . PRO A 1 211 ? -44.140 5.837 67.495 1.00 77.19 211 PRO A O 1
ATOM 1660 N N . SER A 1 212 ? -44.175 4.032 66.187 1.00 84.00 212 SER A N 1
ATOM 1661 C CA . SER A 1 212 ? -43.105 4.493 65.285 1.00 84.00 212 SER A CA 1
ATOM 1662 C C . SER A 1 212 ? -43.373 4.056 63.847 1.00 84.00 212 SER A C 1
ATOM 1664 O O . SER A 1 212 ? -44.056 3.057 63.621 1.00 84.00 212 SER A O 1
ATOM 1666 N N . ALA A 1 213 ? -42.815 4.770 62.863 1.00 79.69 213 ALA A N 1
ATOM 1667 C CA . ALA A 1 213 ? -42.991 4.440 61.443 1.00 79.69 213 ALA A CA 1
ATOM 1668 C C . ALA A 1 213 ? -42.569 2.990 61.121 1.00 79.69 213 ALA A C 1
ATOM 1670 O O . ALA A 1 213 ? -43.263 2.278 60.393 1.00 79.69 213 ALA A O 1
ATOM 1671 N N . TYR A 1 214 ? -41.478 2.518 61.735 1.00 79.69 214 TYR A N 1
ATOM 1672 C CA . TYR A 1 214 ? -40.991 1.146 61.583 1.00 79.69 214 TYR A CA 1
ATOM 1673 C C . TYR A 1 214 ? -41.885 0.115 62.280 1.00 79.69 214 TYR A C 1
ATOM 1675 O O . TYR A 1 214 ? -42.170 -0.933 61.695 1.00 79.69 214 TYR A O 1
ATOM 1683 N N . ALA A 1 215 ? -42.374 0.412 63.489 1.00 87.56 215 ALA A N 1
ATOM 1684 C CA . ALA A 1 215 ? -43.288 -0.471 64.211 1.00 87.56 215 ALA A CA 1
ATOM 1685 C C . ALA A 1 215 ? -44.633 -0.617 63.479 1.00 87.56 215 ALA A C 1
ATOM 1687 O O . ALA A 1 215 ? -45.139 -1.729 63.319 1.00 87.56 215 ALA A O 1
ATOM 1688 N N . SER A 1 216 ? -45.163 0.482 62.938 1.00 86.44 216 SER A N 1
ATOM 1689 C CA . SER A 1 216 ? -46.370 0.479 62.108 1.00 86.44 216 SER A CA 1
ATOM 1690 C C . SER A 1 216 ? -46.171 -0.321 60.816 1.00 86.44 216 SER A C 1
ATOM 1692 O O . SER A 1 216 ? -47.009 -1.156 60.472 1.00 86.44 216 SER A O 1
ATOM 1694 N N . GLY A 1 217 ? -45.032 -0.157 60.131 1.00 88.62 217 GLY A N 1
ATOM 1695 C CA . GLY A 1 217 ? -44.702 -0.940 58.933 1.00 88.62 217 GLY A CA 1
ATOM 1696 C C . GLY A 1 217 ? -44.570 -2.445 59.207 1.00 88.62 217 GLY A C 1
ATOM 1697 O O . GLY A 1 217 ? -45.042 -3.272 58.423 1.00 88.62 217 GLY A O 1
ATOM 1698 N N . ALA A 1 218 ? -43.979 -2.821 60.342 1.00 88.44 218 ALA A N 1
ATOM 1699 C CA . ALA A 1 218 ? -43.872 -4.213 60.774 1.00 88.44 218 ALA A CA 1
ATOM 1700 C C . ALA A 1 218 ? -45.238 -4.831 61.113 1.00 88.44 218 ALA A C 1
ATOM 1702 O O . ALA A 1 218 ? -45.488 -5.992 60.789 1.00 88.44 218 ALA A O 1
ATOM 1703 N N . LEU A 1 219 ? -46.144 -4.051 61.703 1.00 90.81 219 LEU A N 1
ATOM 1704 C CA . LEU A 1 219 ? -47.503 -4.481 62.022 1.00 90.81 219 LEU A CA 1
ATOM 1705 C C . LEU A 1 219 ? -48.309 -4.808 60.757 1.00 90.81 219 LEU A C 1
ATOM 1707 O O . LEU A 1 219 ? -48.956 -5.855 60.691 1.00 90.81 219 LEU A O 1
ATOM 1711 N N . VAL A 1 220 ? -48.188 -3.979 59.716 1.00 90.81 220 VAL A N 1
ATOM 1712 C CA . VAL A 1 220 ? -48.794 -4.235 58.397 1.00 90.81 220 VAL A CA 1
ATOM 1713 C C . VAL A 1 220 ? -48.222 -5.503 57.760 1.00 90.81 220 VAL A C 1
ATOM 1715 O O . VAL A 1 220 ? -48.978 -6.358 57.294 1.00 90.81 220 VAL A O 1
ATOM 1718 N N . LYS A 1 221 ? -46.894 -5.676 57.780 1.00 88.38 221 LYS A N 1
ATOM 1719 C CA . LYS A 1 221 ? -46.254 -6.883 57.233 1.00 88.38 221 LYS A CA 1
ATOM 1720 C C . LYS A 1 221 ? -46.669 -8.146 57.996 1.00 88.38 221 LYS A C 1
ATOM 1722 O O . LYS A 1 221 ? -46.961 -9.153 57.356 1.00 88.38 221 LYS A O 1
ATOM 1727 N N . CYS A 1 222 ? -46.772 -8.087 59.326 1.00 91.75 222 CYS A N 1
ATOM 1728 C CA . CYS A 1 222 ? -47.250 -9.206 60.138 1.00 91.75 222 CYS A CA 1
ATOM 1729 C C . CYS A 1 222 ? -48.685 -9.589 59.779 1.00 91.75 222 CYS A C 1
ATOM 1731 O O . CYS A 1 222 ? -48.968 -10.769 59.580 1.00 91.75 222 CYS A O 1
ATOM 1733 N N . ARG A 1 223 ? -49.585 -8.608 59.640 1.00 92.06 223 ARG A N 1
ATOM 1734 C CA . ARG A 1 223 ? -50.976 -8.860 59.237 1.00 92.06 223 ARG A CA 1
ATOM 1735 C C . ARG A 1 223 ? -51.068 -9.502 57.853 1.00 92.06 223 ARG A C 1
ATOM 1737 O O . ARG A 1 223 ? -51.917 -10.361 57.654 1.00 92.06 223 ARG A O 1
ATOM 1744 N N . LYS A 1 224 ? -50.161 -9.145 56.934 1.00 90.38 224 LYS A N 1
ATOM 1745 C CA . LYS A 1 224 ? -50.100 -9.711 55.577 1.00 90.38 224 LYS A CA 1
ATOM 1746 C C . LYS A 1 224 ? -49.652 -11.175 55.553 1.00 90.38 224 LYS A C 1
ATOM 1748 O O . LYS A 1 224 ? -50.272 -11.978 54.869 1.00 90.38 224 LYS A O 1
ATOM 1753 N N . VAL A 1 225 ? -48.590 -11.528 56.281 1.00 85.75 225 VAL A N 1
ATOM 1754 C CA . VAL A 1 225 ? -48.078 -12.918 56.303 1.00 85.75 225 VAL A CA 1
ATOM 1755 C C . VAL A 1 225 ? -48.787 -13.806 57.333 1.00 85.75 225 VAL A C 1
ATOM 1757 O O . VAL A 1 225 ? -48.663 -15.029 57.303 1.00 85.75 225 VAL A O 1
ATOM 1760 N N . GLY A 1 226 ? -49.536 -13.190 58.249 1.00 87.50 226 GLY A N 1
ATOM 1761 C CA . GLY A 1 226 ? -50.195 -13.832 59.376 1.00 87.50 226 GLY A CA 1
ATOM 1762 C C . GLY A 1 226 ? -49.265 -14.012 60.579 1.00 87.50 226 GLY A C 1
ATOM 1763 O O . GLY A 1 226 ? -48.094 -14.376 60.458 1.00 87.50 226 GLY A O 1
ATOM 1764 N N . ALA A 1 227 ? -49.811 -13.835 61.786 1.00 86.00 227 ALA A N 1
ATOM 1765 C CA . ALA A 1 227 ? -49.047 -13.916 63.035 1.00 86.00 227 ALA A CA 1
ATOM 1766 C C . ALA A 1 227 ? -48.314 -15.257 63.233 1.00 86.00 227 ALA A C 1
ATOM 1768 O O . ALA A 1 227 ? -47.314 -15.298 63.948 1.00 86.00 227 ALA A O 1
ATOM 1769 N N . LYS A 1 228 ? -48.795 -16.352 62.626 1.00 81.94 228 LYS A N 1
ATOM 1770 C CA . LYS A 1 228 ? -48.176 -17.689 62.700 1.00 81.94 228 LYS A CA 1
ATOM 1771 C C . LYS A 1 228 ? -46.878 -17.794 61.888 1.00 81.94 228 LYS A C 1
ATOM 1773 O O . LYS A 1 228 ? -45.960 -18.468 62.338 1.00 81.94 228 LYS A O 1
ATOM 1778 N N . ASN A 1 229 ? -46.787 -17.086 60.762 1.00 78.00 229 ASN A N 1
ATOM 1779 C CA . ASN A 1 229 ? -45.635 -17.134 59.852 1.00 78.00 229 ASN A CA 1
ATOM 1780 C C . ASN A 1 229 ? -44.667 -15.953 60.057 1.00 78.00 229 ASN A C 1
ATOM 1782 O O . ASN A 1 229 ? -43.587 -15.910 59.471 1.00 78.00 229 ASN A O 1
ATOM 1786 N N . TRP A 1 230 ? -45.029 -14.988 60.911 1.00 81.38 230 TRP A N 1
ATOM 1787 C CA . TRP A 1 230 ? -44.211 -13.817 61.217 1.00 81.38 230 TRP A CA 1
ATOM 1788 C C . TRP A 1 230 ? -42.889 -14.187 61.911 1.00 81.38 230 TRP A C 1
ATOM 1790 O O . TRP A 1 230 ? -42.868 -14.523 63.096 1.00 81.38 230 TRP A O 1
ATOM 1800 N N . GLY A 1 231 ? -41.776 -14.053 61.181 1.00 71.44 231 GLY A N 1
ATOM 1801 C CA . GLY A 1 231 ? -40.419 -14.293 61.686 1.00 71.44 231 GLY A CA 1
ATOM 1802 C C . GLY A 1 231 ? -39.842 -15.689 61.420 1.00 71.44 231 GLY A C 1
ATOM 1803 O O . GLY A 1 231 ? -38.782 -15.986 61.959 1.00 71.44 231 GLY A O 1
ATOM 1804 N N . ASN A 1 232 ? -40.481 -16.520 60.587 1.0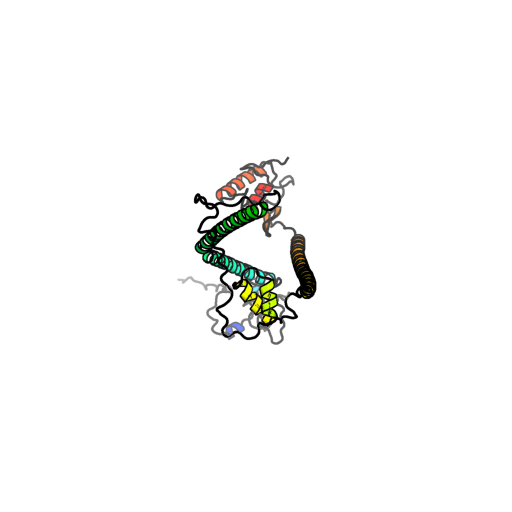0 62.84 232 ASN A N 1
ATOM 1805 C CA . ASN A 1 232 ? -39.982 -17.853 60.205 1.00 62.84 232 ASN A CA 1
ATOM 1806 C C . ASN A 1 232 ? -39.061 -17.847 58.961 1.00 62.84 232 ASN A C 1
ATOM 1808 O O . ASN A 1 232 ? -39.005 -18.821 58.217 1.00 62.84 232 ASN A O 1
ATOM 1812 N N . SER A 1 233 ? -38.296 -16.778 58.734 1.00 54.91 233 SER A N 1
ATOM 1813 C CA . SER A 1 233 ? -37.498 -16.573 57.511 1.00 54.91 233 SER A CA 1
ATOM 1814 C C . SER A 1 233 ? -36.215 -17.413 57.400 1.00 54.91 233 SER A C 1
ATOM 1816 O O . SER A 1 233 ? -35.475 -17.258 56.435 1.00 54.91 233 SER A O 1
ATOM 1818 N N . LYS A 1 234 ? -35.917 -18.312 58.349 1.00 53.59 234 LYS A N 1
ATOM 1819 C CA . LYS A 1 234 ? -34.703 -19.151 58.276 1.00 53.59 234 LYS A CA 1
ATOM 1820 C C . LYS A 1 234 ? -34.808 -20.321 57.292 1.00 53.59 234 LYS A C 1
ATOM 1822 O O . LYS A 1 234 ? -33.775 -20.830 56.881 1.00 53.59 234 LYS A O 1
ATOM 1827 N N . LYS A 1 235 ? -36.017 -20.758 56.920 1.00 50.72 235 LYS A N 1
ATOM 1828 C CA . LYS A 1 235 ? -36.200 -21.927 56.038 1.00 50.72 235 LYS A CA 1
ATOM 1829 C C . LYS A 1 235 ? -36.226 -21.568 54.545 1.00 50.72 235 LYS A C 1
ATOM 1831 O O . LYS A 1 235 ? -35.853 -22.389 53.729 1.00 50.72 235 LYS A O 1
ATOM 1836 N N . GLU A 1 236 ? -36.598 -20.332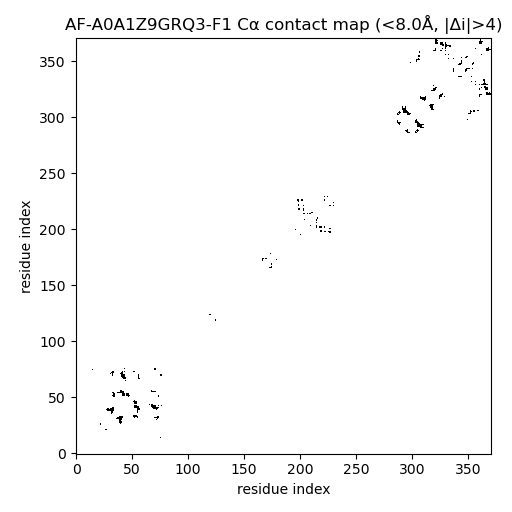 54.218 1.00 46.66 236 GLU A N 1
ATOM 1837 C CA . GLU A 1 236 ? -36.769 -19.832 52.842 1.00 46.66 236 GLU A CA 1
ATOM 1838 C C . GLU A 1 236 ? -35.475 -19.208 52.275 1.00 46.66 236 GLU A C 1
ATOM 1840 O O . GLU A 1 236 ? -35.236 -19.242 51.075 1.00 46.66 236 GLU A O 1
ATOM 1845 N N . ALA A 1 237 ? -34.588 -18.690 53.137 1.00 46.91 237 ALA A N 1
ATOM 1846 C CA . ALA A 1 237 ? -33.307 -18.107 52.718 1.00 46.91 237 ALA A CA 1
ATOM 1847 C C . ALA A 1 237 ? -32.290 -19.150 52.206 1.00 46.91 237 ALA A C 1
ATOM 1849 O O . ALA A 1 237 ? -31.493 -18.841 51.327 1.00 46.91 237 ALA A O 1
ATOM 1850 N N . LEU A 1 238 ? -32.341 -20.384 52.723 1.00 48.28 238 LEU A N 1
ATOM 1851 C CA . LEU A 1 238 ? -31.419 -21.467 52.348 1.00 48.28 238 LEU A CA 1
ATOM 1852 C C . LEU A 1 238 ? -31.717 -22.072 50.967 1.00 48.28 238 LEU A C 1
ATOM 1854 O O . LEU A 1 238 ? -30.802 -22.563 50.313 1.00 48.28 238 LEU A O 1
ATOM 1858 N N . GLU A 1 239 ? -32.969 -22.026 50.511 1.00 51.16 239 GLU A N 1
ATOM 1859 C CA . GLU A 1 239 ? -33.348 -22.514 49.176 1.00 51.16 239 GLU A CA 1
ATOM 1860 C C . GLU A 1 239 ? -33.005 -21.470 48.092 1.00 51.16 239 GLU A C 1
ATOM 1862 O O . GLU A 1 239 ? -32.464 -21.820 47.046 1.00 51.16 239 GLU A O 1
ATOM 1867 N N . ILE A 1 240 ? -33.169 -20.172 48.386 1.00 53.53 240 ILE A N 1
ATOM 1868 C CA . ILE A 1 240 ? -32.855 -19.070 47.455 1.00 53.53 240 ILE A CA 1
ATOM 1869 C C . ILE A 1 240 ? -31.340 -18.915 47.210 1.00 53.53 240 ILE A C 1
ATOM 1871 O O . ILE A 1 240 ? -30.924 -18.561 46.105 1.00 53.53 240 ILE A O 1
ATOM 1875 N N . GLU A 1 241 ? -30.488 -19.170 48.210 1.00 55.34 241 GLU A N 1
ATOM 1876 C CA . GLU A 1 241 ? -29.026 -19.136 48.021 1.00 55.34 241 GLU A CA 1
ATOM 1877 C C . GLU A 1 241 ? -28.529 -20.257 47.100 1.00 55.34 241 GLU A C 1
ATOM 1879 O O . GLU A 1 241 ? -27.620 -20.035 46.297 1.00 55.34 241 GLU A O 1
ATOM 1884 N N . ASN A 1 242 ? -29.134 -21.444 47.178 1.00 58.72 242 ASN A N 1
ATOM 1885 C CA . ASN A 1 242 ? -28.712 -22.591 46.382 1.00 58.72 242 ASN A CA 1
ATOM 1886 C C . ASN A 1 242 ? -29.120 -22.439 44.905 1.00 58.72 242 ASN A C 1
ATOM 1888 O O . ASN A 1 242 ? -28.317 -22.721 44.017 1.00 58.72 242 ASN A O 1
ATOM 1892 N N . ASP A 1 243 ? -30.313 -21.899 44.640 1.00 55.53 243 ASP A N 1
ATOM 1893 C CA . ASP A 1 243 ? -30.796 -21.654 43.276 1.00 55.53 243 ASP A CA 1
ATOM 1894 C C . ASP A 1 243 ? -30.019 -20.528 42.576 1.00 55.53 243 ASP A C 1
ATOM 1896 O O . ASP A 1 243 ? -29.638 -20.668 41.415 1.00 55.53 243 ASP A O 1
ATOM 1900 N N . ASN A 1 244 ? -29.687 -19.438 43.281 1.00 61.19 244 ASN A N 1
ATOM 1901 C CA . ASN A 1 244 ? -28.861 -18.363 42.714 1.00 61.19 244 ASN A CA 1
ATOM 1902 C C . ASN A 1 244 ? -27.439 -18.827 42.385 1.00 61.19 244 ASN A C 1
ATOM 1904 O O . ASN A 1 244 ? -26.849 -18.364 41.409 1.00 61.19 244 ASN A O 1
ATOM 1908 N N . LYS A 1 245 ? -26.891 -19.756 43.177 1.00 66.69 245 LYS A N 1
ATOM 1909 C CA . LYS A 1 245 ? -25.572 -20.334 42.921 1.00 66.69 245 LYS A CA 1
ATOM 1910 C C . LYS A 1 245 ? -25.576 -21.201 41.661 1.00 66.69 245 LYS A C 1
ATOM 1912 O O . LYS A 1 245 ? -24.677 -21.059 40.842 1.00 66.69 245 LYS A O 1
ATOM 1917 N N . ILE A 1 246 ? -26.617 -22.014 41.467 1.00 71.62 246 ILE A N 1
ATOM 1918 C CA . ILE A 1 246 ? -26.797 -22.833 40.257 1.00 71.62 246 ILE A CA 1
ATOM 1919 C C . ILE A 1 246 ? -26.999 -21.948 39.022 1.00 71.62 246 ILE A C 1
ATOM 1921 O O . ILE A 1 246 ? -26.424 -22.221 37.972 1.00 71.62 246 ILE A O 1
ATOM 1925 N N . VAL A 1 247 ? -27.786 -20.872 39.134 1.00 71.44 247 VAL A N 1
ATOM 1926 C CA . VAL A 1 247 ? -28.010 -19.937 38.021 1.00 71.44 247 VAL A CA 1
ATOM 1927 C C . VAL A 1 247 ? -26.725 -19.190 37.656 1.00 71.44 247 VAL A C 1
ATOM 1929 O O . VAL A 1 247 ? -26.427 -19.074 36.473 1.00 71.44 247 VAL A O 1
ATOM 1932 N N . ALA A 1 248 ? -25.935 -18.739 38.635 1.00 67.62 248 ALA A N 1
ATOM 1933 C CA . ALA A 1 248 ? -24.642 -18.102 38.376 1.00 67.62 248 ALA A CA 1
ATOM 1934 C C . ALA A 1 248 ? -23.663 -19.057 37.672 1.00 67.62 248 ALA A C 1
ATOM 1936 O O . ALA A 1 248 ? -23.070 -18.693 36.661 1.00 67.62 248 ALA A O 1
ATOM 1937 N N . GLU A 1 249 ? -23.565 -20.303 38.142 1.00 69.75 249 GLU A N 1
ATOM 1938 C CA . GLU A 1 249 ? -22.689 -21.322 37.551 1.00 69.75 249 GLU A CA 1
ATOM 1939 C C . GLU A 1 249 ? -23.141 -21.713 36.131 1.00 69.75 249 GLU A C 1
ATOM 1941 O O . GLU A 1 249 ? -22.318 -21.923 35.243 1.00 69.75 249 GLU A O 1
ATOM 1946 N N . MET A 1 250 ? -24.454 -21.746 35.878 1.00 74.00 250 MET A N 1
ATOM 1947 C CA . MET A 1 250 ? -25.023 -22.034 34.558 1.00 74.00 250 MET A CA 1
ATOM 1948 C C . MET A 1 250 ? -24.815 -20.881 33.563 1.00 74.00 250 MET A C 1
ATOM 1950 O O . MET A 1 250 ? -24.563 -21.137 32.386 1.00 74.00 250 MET A O 1
ATOM 1954 N N . VAL A 1 251 ? -24.890 -19.626 34.023 1.00 71.06 251 VAL A N 1
ATOM 1955 C CA . VAL A 1 251 ? -24.597 -18.432 33.210 1.00 71.06 251 VAL A CA 1
ATOM 1956 C C . VAL A 1 251 ? -23.107 -18.361 32.865 1.00 71.06 251 VAL A C 1
ATOM 1958 O O . VAL A 1 251 ? -22.766 -18.087 31.714 1.00 71.06 251 VAL A O 1
ATOM 1961 N N . ASP A 1 252 ? -22.218 -18.684 33.805 1.00 73.75 252 ASP A N 1
ATOM 1962 C CA . ASP A 1 252 ? -20.777 -18.767 33.538 1.00 73.75 252 ASP A CA 1
ATOM 1963 C C . ASP A 1 252 ? -20.453 -19.866 32.511 1.00 73.75 252 ASP A C 1
ATOM 1965 O O . ASP A 1 252 ? -19.653 -19.656 31.602 1.00 73.75 252 ASP A O 1
ATOM 1969 N N . LEU A 1 253 ? -21.125 -21.019 32.575 1.00 69.69 253 LEU A N 1
ATOM 1970 C CA . LEU A 1 253 ? -20.908 -22.117 31.624 1.00 69.69 253 LEU A CA 1
ATOM 1971 C C . LEU A 1 253 ? -21.423 -21.784 30.209 1.00 69.69 253 LEU A C 1
ATOM 1973 O O . LEU A 1 253 ? -20.788 -22.153 29.220 1.00 69.69 253 LEU A O 1
ATOM 1977 N N . TYR A 1 254 ? -22.537 -21.049 30.105 1.00 62.84 254 TYR A N 1
ATOM 1978 C CA . TYR A 1 254 ? -23.086 -20.589 28.822 1.00 62.84 254 TYR A CA 1
ATOM 1979 C C . TYR A 1 254 ? -22.229 -19.492 28.180 1.00 62.84 254 TYR A C 1
ATOM 1981 O O . TYR A 1 254 ? -21.938 -19.544 26.986 1.00 62.84 254 TYR A O 1
ATOM 1989 N N . THR A 1 255 ? -21.774 -18.523 28.978 1.00 60.47 255 THR A N 1
ATOM 1990 C CA . THR A 1 255 ? -20.892 -17.449 28.494 1.00 60.47 255 THR A CA 1
ATOM 1991 C C . THR A 1 255 ? -19.514 -17.983 28.091 1.00 60.47 255 THR A C 1
ATOM 1993 O O . THR A 1 255 ? -18.933 -17.520 27.107 1.00 60.47 255 THR A O 1
ATOM 1996 N N . PHE A 1 256 ? -19.012 -19.020 28.770 1.00 64.19 256 PHE A N 1
ATOM 1997 C CA . PHE A 1 256 ? -17.772 -19.697 28.386 1.00 64.19 256 PHE A CA 1
ATOM 1998 C C . PHE A 1 256 ? -17.897 -20.433 27.037 1.00 64.19 256 PHE A C 1
ATOM 2000 O O . PHE A 1 256 ? -17.031 -20.292 26.178 1.00 64.19 256 PHE A O 1
ATOM 2007 N N . GLN A 1 257 ? -19.005 -21.144 26.789 1.00 63.06 257 GLN A N 1
ATOM 2008 C CA . GLN A 1 257 ? -19.239 -21.816 25.499 1.00 63.06 257 GLN A CA 1
ATOM 2009 C C . GLN A 1 257 ? -19.363 -20.844 24.314 1.00 63.06 257 GLN A C 1
ATOM 2011 O O . GLN A 1 257 ? -18.828 -21.117 23.239 1.00 63.06 257 GLN A O 1
ATOM 2016 N N . GLU A 1 258 ? -20.028 -19.698 24.488 1.00 60.94 258 GLU A N 1
ATOM 2017 C CA . GLU A 1 258 ? -20.147 -18.690 23.420 1.00 60.94 258 GLU A CA 1
ATOM 2018 C C . GLU A 1 258 ? -18.812 -17.996 23.112 1.00 60.94 258 GLU A C 1
ATOM 2020 O O . GLU A 1 258 ? -18.522 -17.675 21.957 1.00 60.94 258 GLU A O 1
ATOM 2025 N N . THR A 1 259 ? -17.968 -17.793 24.127 1.00 59.47 259 THR A N 1
ATOM 2026 C CA . THR A 1 259 ? -16.654 -17.157 23.950 1.00 59.47 259 THR A CA 1
ATOM 2027 C C . THR A 1 259 ? -15.623 -18.083 23.310 1.00 59.47 259 THR A C 1
ATOM 2029 O O . THR A 1 259 ? -14.844 -17.611 22.481 1.00 59.47 259 THR A O 1
ATOM 2032 N N . GLU A 1 260 ? -15.639 -19.388 23.604 1.00 69.06 260 GLU A N 1
ATOM 2033 C CA . GLU A 1 260 ? -14.794 -20.358 22.893 1.00 69.06 260 GLU A CA 1
ATOM 2034 C C . GLU A 1 260 ? -15.185 -20.479 21.417 1.00 69.06 260 GLU A C 1
ATOM 2036 O O . GLU A 1 260 ? -14.305 -20.434 20.559 1.00 69.06 260 GLU A O 1
ATOM 2041 N N . ALA A 1 261 ? -16.485 -20.524 21.101 1.00 68.06 261 ALA A N 1
ATOM 2042 C CA . ALA A 1 261 ? -16.950 -20.556 19.713 1.00 68.06 261 ALA A CA 1
ATOM 2043 C C . ALA A 1 261 ? -16.519 -19.300 18.931 1.00 68.06 261 ALA A C 1
ATOM 2045 O O . ALA A 1 261 ? -16.042 -19.397 17.800 1.00 68.06 261 ALA A O 1
ATOM 2046 N N . PHE A 1 262 ? -16.615 -18.120 19.553 1.00 67.56 262 PHE A N 1
ATOM 2047 C CA . PHE A 1 262 ? -16.181 -16.860 18.948 1.00 67.56 262 PHE A CA 1
ATOM 2048 C C . PHE A 1 262 ? -14.657 -16.789 18.748 1.00 67.56 262 PHE A C 1
ATOM 2050 O O . PHE A 1 262 ? -14.181 -16.283 17.729 1.00 67.56 262 PHE A O 1
ATOM 2057 N N . LEU A 1 263 ? -13.874 -17.303 19.703 1.00 67.56 263 LEU A N 1
ATOM 2058 C CA . LEU A 1 263 ? -12.413 -17.340 19.609 1.00 67.56 263 LEU A CA 1
ATOM 2059 C C . LEU A 1 263 ? -11.919 -18.372 18.590 1.00 67.56 263 LEU A C 1
ATOM 2061 O O . LEU A 1 263 ? -10.970 -18.071 17.867 1.00 67.56 263 LEU A O 1
ATOM 2065 N N . GLU A 1 264 ? -12.556 -19.541 18.486 1.00 68.06 264 GLU A N 1
ATOM 2066 C CA . GLU A 1 264 ? -12.253 -20.530 17.444 1.00 68.06 264 GLU A CA 1
ATOM 2067 C C . GLU A 1 264 ? -12.587 -20.001 16.052 1.00 68.06 264 GLU A C 1
ATOM 2069 O O . GLU A 1 264 ? -11.784 -20.160 15.133 1.00 68.06 264 GLU A O 1
ATOM 2074 N N . GLU A 1 265 ? -13.723 -19.321 15.891 1.00 68.25 265 GLU A N 1
ATOM 2075 C CA . GLU A 1 265 ? -14.102 -18.714 14.617 1.00 68.25 265 GLU A CA 1
ATOM 2076 C C . GLU A 1 265 ? -13.131 -17.584 14.232 1.00 68.25 265 GLU A C 1
ATOM 2078 O O . GLU A 1 265 ? -12.612 -17.556 13.115 1.00 68.25 265 GLU A O 1
ATOM 2083 N N . SER A 1 266 ? -12.769 -16.720 15.184 1.00 67.62 266 SER A N 1
ATOM 2084 C CA . SER A 1 266 ? -11.732 -15.689 15.028 1.00 67.62 266 SER A CA 1
ATOM 2085 C C . SER A 1 266 ? -10.362 -16.265 14.629 1.00 67.62 266 SER A C 1
ATOM 2087 O O . SER A 1 266 ? -9.746 -15.799 13.666 1.00 67.62 266 SER A O 1
ATOM 2089 N N . LEU A 1 267 ? -9.891 -17.313 15.316 1.00 60.91 267 LEU A N 1
ATOM 2090 C CA . LEU A 1 267 ? -8.631 -17.997 14.999 1.00 60.91 267 LEU A CA 1
ATOM 2091 C C . LEU A 1 267 ? -8.679 -18.690 13.636 1.00 60.91 267 LEU A C 1
ATOM 2093 O O . LEU A 1 267 ? -7.691 -18.665 12.900 1.00 60.91 267 LEU A O 1
ATOM 2097 N N . TYR A 1 268 ? -9.820 -19.275 13.277 1.00 66.88 268 TYR A N 1
ATOM 2098 C CA . TYR A 1 268 ? -10.039 -19.903 11.980 1.00 66.88 268 TYR A CA 1
ATOM 2099 C C . TYR A 1 268 ? -9.945 -18.883 10.838 1.00 66.88 268 TYR A C 1
ATOM 2101 O O . TYR A 1 268 ? -9.226 -19.122 9.866 1.00 66.88 268 TYR A O 1
ATOM 2109 N N . TYR A 1 269 ? -10.583 -17.717 10.973 1.00 59.88 269 TYR A N 1
ATOM 2110 C CA . TYR A 1 269 ? -10.465 -16.633 9.992 1.00 59.88 269 TYR A CA 1
ATOM 2111 C C . TYR A 1 269 ? -9.050 -16.033 9.940 1.00 59.88 269 TYR A C 1
ATOM 2113 O O . TYR A 1 269 ? -8.530 -15.814 8.846 1.00 59.88 269 TYR A O 1
ATOM 2121 N N . GLY A 1 270 ? -8.379 -15.865 11.085 1.00 59.38 270 GLY A N 1
ATOM 2122 C CA . GLY A 1 270 ? -6.987 -15.396 11.134 1.00 59.38 270 GLY A CA 1
ATOM 2123 C C . GLY A 1 270 ? -5.990 -16.337 10.439 1.00 59.38 270 GLY A C 1
ATOM 2124 O O . GLY A 1 270 ? -5.097 -15.879 9.727 1.00 59.38 270 GLY A O 1
ATOM 2125 N N . LEU A 1 271 ? -6.170 -17.656 10.573 1.00 54.41 271 LEU A N 1
ATOM 2126 C CA . LEU A 1 271 ? -5.346 -18.669 9.894 1.00 54.41 271 LEU A CA 1
ATOM 2127 C C . LEU A 1 271 ? -5.588 -18.710 8.375 1.00 54.41 271 LEU A C 1
ATOM 2129 O O . LEU A 1 271 ? -4.656 -18.940 7.601 1.00 54.41 271 LEU A O 1
ATOM 2133 N N . ILE A 1 272 ? -6.821 -18.448 7.926 1.00 53.28 272 ILE A N 1
ATOM 2134 C CA . ILE A 1 272 ? -7.164 -18.385 6.496 1.00 53.28 272 ILE A CA 1
ATOM 2135 C C . ILE A 1 272 ? -6.435 -17.230 5.797 1.00 53.28 272 ILE A C 1
ATOM 2137 O O . ILE A 1 272 ? -6.008 -17.388 4.647 1.00 53.28 272 ILE A O 1
ATOM 2141 N N . ASP A 1 273 ? -6.268 -16.092 6.471 1.00 51.56 273 ASP A N 1
ATOM 2142 C CA . ASP A 1 273 ? -5.569 -14.932 5.917 1.00 51.56 273 ASP A CA 1
ATOM 2143 C C . ASP A 1 273 ? -4.054 -15.173 5.800 1.00 51.56 273 ASP A C 1
ATOM 2145 O O . ASP A 1 273 ? -3.465 -14.878 4.753 1.00 51.56 273 ASP A O 1
ATOM 2149 N N . GLU A 1 274 ? -3.428 -15.814 6.795 1.00 51.31 274 GLU A N 1
ATOM 2150 C CA . GLU A 1 274 ? -2.002 -16.174 6.741 1.00 51.31 274 GLU A CA 1
ATOM 2151 C C . GLU A 1 274 ? -1.694 -17.214 5.648 1.00 51.31 274 GLU A C 1
ATOM 2153 O O . GLU A 1 274 ? -0.732 -17.060 4.879 1.00 51.31 274 GLU A O 1
ATOM 2158 N N . ASP A 1 275 ? -2.530 -18.248 5.509 1.00 52.81 275 ASP A N 1
ATOM 2159 C CA . ASP A 1 275 ? -2.352 -19.281 4.485 1.00 52.81 275 ASP A CA 1
ATOM 2160 C C . ASP A 1 275 ? -2.619 -18.750 3.065 1.00 52.81 275 ASP A C 1
ATOM 2162 O O . ASP A 1 275 ? -1.898 -19.108 2.120 1.00 52.81 275 ASP A O 1
ATOM 2166 N N . ASN A 1 276 ? -3.585 -17.836 2.887 1.00 54.50 276 ASN A N 1
ATOM 2167 C CA . ASN A 1 276 ? -3.808 -17.147 1.610 1.00 54.50 276 ASN A CA 1
ATOM 2168 C C . ASN A 1 276 ? -2.642 -16.226 1.237 1.00 54.50 276 ASN A C 1
ATOM 2170 O O . ASN A 1 276 ? -2.220 -16.225 0.073 1.00 54.50 276 ASN A O 1
ATOM 2174 N N . GLU A 1 277 ? -2.086 -15.468 2.186 1.00 54.53 277 GLU A N 1
ATOM 2175 C CA . GLU A 1 277 ? -0.919 -14.617 1.942 1.00 54.53 277 GLU A CA 1
ATOM 2176 C C . GLU A 1 277 ? 0.325 -15.439 1.580 1.00 54.53 277 GLU A C 1
ATOM 2178 O O . GLU A 1 277 ? 1.064 -15.088 0.645 1.00 54.53 277 GLU A O 1
ATOM 2183 N N . LEU A 1 278 ? 0.534 -16.575 2.254 1.00 52.75 278 LEU A N 1
ATOM 2184 C CA . LEU A 1 278 ? 1.645 -17.484 1.994 1.00 52.75 278 LEU A CA 1
ATOM 2185 C C . LEU A 1 278 ? 1.509 -18.174 0.626 1.00 52.75 278 LEU A C 1
ATOM 2187 O O . LEU A 1 278 ? 2.484 -18.261 -0.131 1.00 52.75 278 LEU A O 1
ATOM 2191 N N . GLU A 1 279 ? 0.307 -18.612 0.252 1.00 54.16 279 GLU A N 1
ATOM 2192 C CA . GLU A 1 279 ? 0.008 -19.180 -1.066 1.00 54.16 279 GLU A CA 1
ATOM 2193 C C . GLU A 1 279 ? 0.086 -18.131 -2.191 1.00 54.16 279 GLU A C 1
ATOM 2195 O O . GLU A 1 279 ? 0.601 -18.412 -3.282 1.00 54.16 279 GLU A O 1
ATOM 2200 N N . GLU A 1 280 ? -0.339 -16.889 -1.950 1.00 52.97 280 GLU A N 1
ATOM 2201 C CA . GLU A 1 280 ? -0.142 -15.765 -2.868 1.00 52.97 280 GLU A CA 1
ATOM 2202 C C . GLU A 1 280 ? 1.342 -15.417 -3.060 1.00 52.97 280 GLU A C 1
ATOM 2204 O O . GLU A 1 280 ? 1.779 -15.105 -4.179 1.00 52.97 280 GLU A O 1
ATOM 2209 N N . ALA A 1 281 ? 2.130 -15.451 -1.983 1.00 52.19 281 ALA A N 1
ATOM 2210 C CA . ALA A 1 281 ? 3.571 -15.238 -2.022 1.00 52.19 281 ALA A CA 1
ATOM 2211 C C . ALA A 1 281 ? 4.271 -16.353 -2.815 1.00 52.19 281 ALA A C 1
ATOM 2213 O O . ALA A 1 281 ? 5.107 -16.059 -3.680 1.00 52.19 281 ALA A O 1
ATOM 2214 N N . LYS A 1 282 ? 3.857 -17.611 -2.614 1.00 52.41 282 LYS A N 1
ATOM 2215 C CA . LYS A 1 282 ? 4.352 -18.795 -3.339 1.00 52.41 282 LYS A CA 1
ATOM 2216 C C . LYS A 1 282 ? 3.915 -18.826 -4.818 1.00 52.41 282 LYS A C 1
ATOM 2218 O O . LYS A 1 282 ? 4.671 -19.302 -5.668 1.00 52.41 282 LYS A O 1
ATOM 2223 N N . LYS A 1 283 ? 2.767 -18.235 -5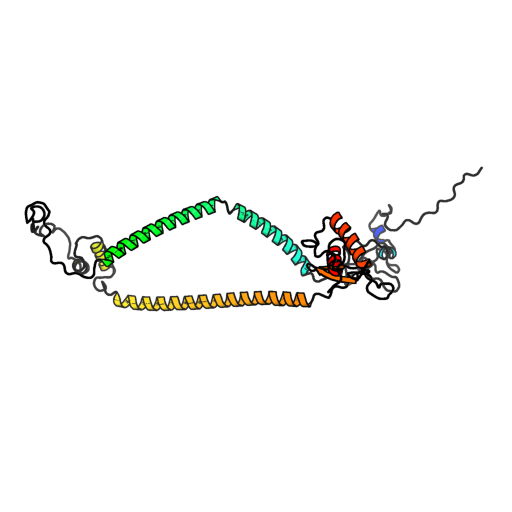.191 1.00 51.84 283 LYS A N 1
ATOM 2224 C CA . LYS A 1 283 ? 2.251 -18.177 -6.586 1.00 51.84 283 LYS A CA 1
ATOM 2225 C C . LYS A 1 283 ? 2.807 -17.028 -7.446 1.00 51.84 283 LYS A C 1
ATOM 2227 O O . LYS A 1 283 ? 2.601 -16.999 -8.671 1.00 51.84 283 LYS A O 1
ATOM 2232 N N . LYS A 1 284 ? 3.545 -16.066 -6.880 1.00 60.66 284 LYS A N 1
ATOM 2233 C CA . LYS A 1 284 ? 4.077 -14.907 -7.628 1.00 60.66 284 LYS A CA 1
ATOM 2234 C C . LYS A 1 284 ? 5.292 -15.301 -8.487 1.00 60.66 284 LYS A C 1
ATOM 2236 O O . LYS A 1 284 ? 6.438 -15.162 -8.078 1.00 60.66 284 LYS A O 1
ATOM 2241 N N . LYS A 1 285 ? 5.038 -15.690 -9.748 1.00 72.06 285 LYS A N 1
ATOM 2242 C CA . LYS A 1 285 ? 6.064 -15.967 -10.786 1.00 72.06 285 LYS A CA 1
ATOM 2243 C C . LYS A 1 285 ? 7.240 -14.977 -10.733 1.00 72.06 285 LYS A C 1
ATOM 2245 O O . LYS A 1 285 ? 7.029 -13.758 -10.665 1.00 72.06 285 LYS A O 1
ATOM 2250 N N . ALA A 1 286 ? 8.464 -15.502 -10.837 1.00 79.25 286 ALA A N 1
ATOM 2251 C CA . ALA A 1 286 ? 9.691 -14.708 -10.859 1.00 79.25 286 ALA A CA 1
ATOM 2252 C C . ALA A 1 286 ? 9.642 -13.626 -11.954 1.00 79.25 286 ALA A C 1
ATOM 2254 O O . ALA A 1 286 ? 9.276 -13.890 -13.106 1.00 79.25 286 ALA A O 1
ATOM 2255 N N . CYS A 1 287 ? 10.006 -12.391 -11.598 1.00 88.00 287 CYS A N 1
ATOM 2256 C CA . CYS A 1 287 ? 9.999 -11.277 -12.541 1.00 88.00 287 CYS A CA 1
ATOM 2257 C C . CYS A 1 287 ? 11.060 -11.487 -13.628 1.00 88.00 287 CYS A C 1
ATOM 2259 O O . CYS A 1 287 ? 12.252 -11.576 -13.337 1.00 88.00 287 CYS A O 1
ATOM 2261 N N . LYS A 1 288 ? 10.634 -11.505 -14.894 1.00 91.62 288 LYS A N 1
ATOM 2262 C CA . LYS A 1 288 ? 11.542 -11.547 -16.047 1.00 91.62 288 LYS A CA 1
ATOM 2263 C C . LYS A 1 288 ? 11.884 -10.121 -16.503 1.00 91.62 288 LYS A C 1
ATOM 2265 O O . LYS A 1 288 ? 10.973 -9.295 -16.595 1.00 91.62 288 LYS A O 1
ATOM 2270 N N . PRO A 1 289 ? 13.161 -9.809 -16.792 1.00 92.06 289 PRO A N 1
ATOM 2271 C CA . PRO A 1 289 ? 13.546 -8.499 -17.300 1.00 92.06 289 PRO A CA 1
ATOM 2272 C C . PRO A 1 289 ? 13.001 -8.253 -18.707 1.00 92.06 289 PRO A C 1
ATOM 2274 O O . PRO A 1 289 ? 12.978 -9.147 -19.553 1.00 92.06 289 PRO A O 1
ATOM 2277 N N . SER A 1 290 ? 12.576 -7.017 -18.964 1.00 92.25 290 SER A N 1
ATOM 2278 C CA . SER A 1 290 ? 12.175 -6.571 -20.298 1.00 92.25 290 SER A CA 1
ATOM 2279 C C . SER A 1 290 ? 13.363 -6.512 -21.266 1.00 92.25 290 SER A C 1
ATOM 2281 O O . SER A 1 290 ? 14.528 -6.447 -20.862 1.00 92.25 290 SER A O 1
ATOM 2283 N N . LYS A 1 291 ? 13.076 -6.520 -22.575 1.00 89.50 291 LYS A N 1
ATOM 2284 C CA . LYS A 1 291 ? 14.103 -6.465 -23.628 1.00 89.50 291 LYS A CA 1
ATOM 2285 C C . LYS A 1 291 ? 15.050 -5.280 -23.393 1.00 89.50 291 LYS A C 1
ATOM 2287 O O . LYS A 1 291 ? 14.614 -4.144 -23.230 1.00 89.50 291 LYS A O 1
ATOM 2292 N N . GLY A 1 292 ? 16.355 -5.554 -23.369 1.00 88.12 292 GLY A N 1
ATOM 2293 C CA . GLY A 1 292 ? 17.394 -4.544 -23.139 1.00 88.12 292 GLY A CA 1
ATOM 2294 C C . GLY A 1 292 ? 17.677 -4.216 -21.666 1.00 88.12 292 GLY A C 1
ATOM 2295 O O . GLY A 1 292 ? 18.629 -3.479 -21.389 1.00 88.12 292 GLY A O 1
ATOM 2296 N N . LYS A 1 293 ? 16.924 -4.786 -20.715 1.00 92.31 293 LYS A N 1
ATOM 2297 C CA . LYS A 1 293 ? 17.198 -4.683 -19.275 1.00 92.31 293 LYS A CA 1
ATOM 2298 C C . LYS A 1 293 ? 17.850 -5.952 -18.743 1.00 92.31 293 LYS A C 1
ATOM 2300 O O . LYS A 1 293 ? 17.601 -7.046 -19.240 1.00 92.31 293 LYS A O 1
ATOM 2305 N N . LYS A 1 294 ? 18.734 -5.795 -17.754 1.00 90.50 294 LYS A N 1
ATOM 2306 C CA . LYS A 1 294 ? 19.482 -6.924 -17.174 1.00 90.50 294 LYS A CA 1
ATOM 2307 C C . LYS A 1 294 ? 18.784 -7.532 -15.961 1.00 90.50 294 LYS A C 1
ATOM 2309 O O . LYS A 1 294 ? 18.919 -8.725 -15.723 1.00 90.50 294 LYS A O 1
ATOM 2314 N N . PHE A 1 295 ? 18.080 -6.713 -15.189 1.00 93.25 295 PHE A N 1
ATOM 2315 C CA . PHE A 1 295 ? 17.501 -7.116 -13.914 1.00 93.25 295 PHE A CA 1
ATOM 2316 C C . PHE A 1 295 ? 16.010 -6.807 -13.877 1.00 93.25 295 PHE A C 1
ATOM 2318 O O . PHE A 1 295 ? 15.537 -5.892 -14.555 1.00 93.25 295 PHE A O 1
ATOM 2325 N N . ALA A 1 296 ? 15.283 -7.552 -13.052 1.00 94.69 296 ALA A N 1
ATOM 2326 C CA . ALA A 1 296 ? 13.913 -7.247 -12.686 1.00 94.69 296 ALA A CA 1
ATOM 2327 C C . ALA A 1 296 ? 13.705 -7.521 -11.198 1.00 94.69 296 ALA A C 1
ATOM 2329 O O . ALA A 1 296 ? 14.243 -8.489 -10.667 1.00 94.69 296 ALA A O 1
ATOM 2330 N N . ARG A 1 297 ? 12.937 -6.659 -10.531 1.00 92.12 297 ARG A N 1
ATOM 2331 C CA . ARG A 1 297 ? 12.573 -6.800 -9.117 1.00 92.12 297 ARG A CA 1
ATOM 2332 C C . ARG A 1 297 ? 11.098 -6.482 -8.939 1.00 92.12 297 ARG A C 1
ATOM 2334 O O . ARG A 1 297 ? 10.578 -5.592 -9.611 1.00 92.12 297 ARG A O 1
ATOM 2341 N N . ARG A 1 298 ? 10.427 -7.200 -8.043 1.00 92.06 298 ARG A N 1
ATOM 2342 C CA . ARG A 1 298 ? 9.054 -6.881 -7.651 1.00 92.06 298 ARG A CA 1
ATOM 2343 C C . ARG A 1 298 ? 9.075 -5.714 -6.661 1.00 92.06 298 ARG A C 1
ATOM 2345 O O . ARG A 1 298 ? 9.857 -5.721 -5.718 1.00 92.06 298 ARG A O 1
ATOM 2352 N N . VAL A 1 299 ? 8.262 -4.697 -6.911 1.00 90.25 299 VAL A N 1
ATOM 2353 C CA . VAL A 1 299 ? 8.130 -3.492 -6.087 1.00 90.25 299 VAL A CA 1
ATOM 2354 C C . VAL A 1 299 ? 6.644 -3.160 -6.013 1.00 90.25 299 VAL A C 1
ATOM 2356 O O . VAL A 1 299 ? 6.028 -2.962 -7.060 1.00 90.25 299 VAL A O 1
ATOM 2359 N N . LYS A 1 300 ? 6.069 -3.117 -4.802 1.00 86.44 300 LYS A N 1
ATOM 2360 C CA . LYS A 1 300 ? 4.628 -2.876 -4.577 1.00 86.44 300 LYS A CA 1
ATOM 2361 C C . LYS A 1 300 ? 3.753 -3.738 -5.509 1.00 86.44 300 LYS A C 1
ATOM 2363 O O . LYS A 1 300 ? 3.040 -3.225 -6.367 1.00 86.44 300 LYS A O 1
ATOM 2368 N N . GLY A 1 301 ? 3.965 -5.058 -5.477 1.00 84.44 301 GLY A N 1
ATOM 2369 C CA . GLY A 1 301 ? 3.256 -6.033 -6.319 1.00 84.44 301 GLY A CA 1
ATOM 2370 C C . GLY A 1 301 ? 3.650 -6.077 -7.808 1.00 84.44 301 GLY A C 1
ATOM 2371 O O . GLY A 1 301 ? 3.439 -7.105 -8.455 1.00 84.44 301 GLY A O 1
ATOM 2372 N N . ARG A 1 302 ? 4.298 -5.040 -8.364 1.00 87.50 302 ARG A N 1
ATOM 2373 C CA . ARG A 1 302 ? 4.612 -4.915 -9.804 1.00 87.50 302 ARG A CA 1
ATOM 2374 C C . ARG A 1 302 ? 6.063 -5.275 -10.139 1.00 87.50 302 ARG A C 1
ATOM 2376 O O . ARG A 1 302 ? 6.986 -4.925 -9.413 1.00 87.50 302 ARG A O 1
ATOM 2383 N N . CYS A 1 303 ? 6.292 -5.945 -11.272 1.00 92.44 303 CYS A N 1
ATOM 2384 C CA . CYS A 1 303 ? 7.645 -6.233 -11.761 1.00 92.44 303 CYS A CA 1
ATOM 2385 C C . CYS A 1 303 ? 8.261 -5.004 -12.444 1.00 92.44 303 CYS A C 1
ATOM 2387 O O . CYS A 1 303 ? 7.792 -4.561 -13.492 1.00 92.44 303 CYS A O 1
ATOM 2389 N N . VAL A 1 304 ? 9.360 -4.498 -11.891 1.00 94.75 304 VAL A N 1
ATOM 2390 C CA . VAL A 1 304 ? 10.112 -3.354 -12.412 1.00 94.75 304 VAL A CA 1
ATOM 2391 C C . VAL A 1 304 ? 11.427 -3.848 -13.009 1.00 94.75 304 VAL A C 1
ATOM 2393 O O . VAL A 1 304 ? 12.244 -4.452 -12.316 1.00 94.75 304 VAL A O 1
ATOM 2396 N N . SER A 1 305 ? 11.639 -3.598 -14.304 1.00 95.00 305 SER A N 1
ATOM 2397 C CA . SER A 1 305 ? 12.873 -3.963 -15.018 1.00 95.00 305 SER A CA 1
ATOM 2398 C C . SER A 1 305 ? 13.872 -2.806 -15.037 1.00 95.00 305 SER A C 1
ATOM 2400 O O . SER A 1 305 ? 13.506 -1.669 -15.335 1.00 95.00 305 SER A O 1
ATOM 2402 N N . TYR A 1 306 ? 15.144 -3.081 -14.753 1.00 94.81 306 TYR A N 1
ATOM 2403 C CA . TYR A 1 306 ? 16.171 -2.056 -14.564 1.00 94.81 306 TYR A CA 1
ATOM 2404 C C . TYR A 1 306 ? 17.584 -2.555 -14.920 1.00 94.81 306 TYR A C 1
ATOM 2406 O O . TYR A 1 306 ? 17.814 -3.741 -15.174 1.00 94.81 306 TYR A O 1
ATOM 2414 N N . GLY A 1 307 ? 18.543 -1.624 -14.978 1.00 91.62 307 GLY A N 1
ATOM 2415 C CA . GLY A 1 307 ? 19.914 -1.876 -15.432 1.00 91.62 307 GLY A CA 1
ATOM 2416 C C . GLY A 1 307 ? 20.027 -2.162 -16.935 1.00 91.62 307 GLY A C 1
ATOM 2417 O O . GLY A 1 307 ? 19.103 -2.666 -17.566 1.00 91.62 307 GLY A O 1
ATOM 2418 N N . GLN A 1 308 ? 21.172 -1.835 -17.535 1.00 88.81 308 GLN A N 1
ATOM 2419 C CA . GLN A 1 308 ? 21.410 -2.060 -18.963 1.00 88.81 308 GLN A CA 1
ATOM 2420 C C . GLN A 1 308 ? 21.873 -3.503 -19.218 1.00 88.81 308 GLN A C 1
ATOM 2422 O O . GLN A 1 308 ? 22.840 -3.962 -18.604 1.00 88.81 308 GLN A O 1
ATOM 2427 N N . ALA A 1 309 ? 21.200 -4.218 -20.126 1.00 87.62 309 ALA A N 1
ATOM 2428 C CA . ALA A 1 309 ? 21.635 -5.540 -20.584 1.00 87.62 309 ALA A CA 1
ATOM 2429 C C . ALA A 1 309 ? 22.910 -5.459 -21.433 1.00 87.62 309 ALA A C 1
ATOM 2431 O O . ALA A 1 309 ? 23.239 -4.401 -21.969 1.00 87.62 309 ALA A O 1
ATOM 2432 N N . GLY A 1 310 ? 23.604 -6.588 -21.586 1.00 85.81 310 GLY A N 1
ATOM 2433 C CA . GLY A 1 310 ? 24.758 -6.745 -22.474 1.00 85.81 310 GLY A CA 1
ATOM 2434 C C . GLY A 1 310 ? 26.084 -7.011 -21.759 1.00 85.81 310 GLY A C 1
ATOM 2435 O O . GLY A 1 310 ? 26.208 -6.870 -20.535 1.00 85.81 310 GLY A O 1
ATOM 2436 N N . LYS A 1 311 ? 27.077 -7.395 -22.564 1.00 84.38 311 LYS A N 1
ATOM 2437 C CA . LYS A 1 311 ? 28.459 -7.635 -22.145 1.00 84.38 311 LYS A CA 1
ATOM 2438 C C . LYS A 1 311 ? 29.353 -6.446 -22.524 1.00 84.38 311 LYS A C 1
ATOM 2440 O O . LYS A 1 311 ? 29.033 -5.670 -23.430 1.00 84.38 311 LYS A O 1
ATOM 2445 N N . ALA A 1 312 ? 30.430 -6.254 -21.774 1.00 82.12 312 ALA A N 1
ATOM 2446 C CA . ALA A 1 312 ? 31.553 -5.411 -22.170 1.00 82.12 312 ALA A CA 1
ATOM 2447 C C . ALA A 1 312 ? 32.384 -6.123 -23.255 1.00 82.12 312 ALA A C 1
ATOM 2449 O O . ALA A 1 312 ? 32.191 -7.314 -23.481 1.00 82.12 312 ALA A O 1
ATOM 2450 N N . LYS A 1 313 ? 33.318 -5.406 -23.905 1.00 80.25 313 LYS A N 1
ATOM 2451 C CA . LYS A 1 313 ? 34.193 -5.981 -24.946 1.00 80.25 313 LYS A CA 1
ATOM 2452 C C . LYS A 1 313 ? 34.950 -7.226 -24.444 1.00 80.25 313 LYS A C 1
ATOM 2454 O O . LYS A 1 313 ? 34.981 -8.222 -25.142 1.00 80.25 313 LYS A O 1
ATOM 2459 N N . GLY A 1 314 ? 35.431 -7.217 -23.197 1.00 79.00 314 GLY A N 1
ATOM 2460 C CA . GLY A 1 314 ? 36.079 -8.372 -22.554 1.00 79.00 314 GLY A CA 1
ATOM 2461 C C . GLY A 1 314 ? 35.124 -9.393 -21.916 1.00 79.00 314 GLY A C 1
ATOM 2462 O O . GLY A 1 314 ? 35.450 -9.961 -20.883 1.00 79.00 314 GLY A O 1
ATOM 2463 N N . GLY A 1 315 ? 33.892 -9.547 -22.413 1.00 81.00 315 GLY A N 1
ATOM 2464 C CA . GLY A 1 315 ? 32.939 -10.575 -21.951 1.00 81.00 315 GLY A CA 1
ATOM 2465 C C . GLY A 1 315 ? 32.264 -10.340 -20.587 1.00 81.00 315 GLY A C 1
ATOM 2466 O O . GLY A 1 315 ? 31.201 -10.908 -20.327 1.00 81.00 315 GLY A O 1
ATOM 2467 N N . GLY A 1 316 ? 32.811 -9.462 -19.740 1.00 80.88 316 GLY A N 1
ATOM 2468 C CA . GLY A 1 316 ? 32.244 -9.098 -18.435 1.00 80.88 316 GLY A CA 1
ATOM 2469 C C . GLY A 1 316 ? 30.941 -8.284 -18.503 1.00 80.88 316 GLY A C 1
ATOM 2470 O O . GLY A 1 316 ? 30.424 -7.959 -19.571 1.00 80.88 316 GLY A O 1
ATOM 2471 N N . ALA A 1 317 ? 30.382 -7.912 -17.346 1.00 81.44 317 ALA A N 1
ATOM 2472 C CA . ALA A 1 317 ? 29.172 -7.084 -17.289 1.00 81.44 317 ALA A CA 1
ATOM 2473 C C . ALA A 1 317 ? 29.373 -5.712 -17.969 1.00 81.44 317 ALA A C 1
ATOM 2475 O O . ALA A 1 317 ? 30.398 -5.064 -17.770 1.00 81.44 317 ALA A O 1
ATOM 2476 N N . ARG A 1 318 ? 28.370 -5.236 -18.730 1.00 85.81 318 ARG A N 1
ATOM 2477 C CA . ARG A 1 318 ? 28.436 -3.938 -19.436 1.00 85.81 318 ARG A CA 1
ATOM 2478 C C . ARG A 1 318 ? 28.687 -2.740 -18.511 1.00 85.81 318 ARG A C 1
ATOM 2480 O O . ARG A 1 318 ? 29.426 -1.836 -18.894 1.00 85.81 318 ARG A O 1
ATOM 2487 N N . ILE A 1 319 ? 28.083 -2.742 -17.322 1.00 88.56 319 ILE A N 1
ATOM 2488 C CA . ILE A 1 319 ? 28.334 -1.775 -16.246 1.00 88.56 319 ILE A CA 1
ATOM 2489 C C . ILE A 1 319 ? 28.743 -2.572 -15.006 1.00 88.56 319 ILE A C 1
ATOM 2491 O O . ILE A 1 319 ? 28.086 -3.559 -14.665 1.00 88.56 319 ILE A O 1
ATOM 2495 N N . LYS A 1 320 ? 29.829 -2.152 -14.349 1.00 87.94 320 LYS A N 1
ATOM 2496 C CA . LYS A 1 320 ? 30.339 -2.751 -13.110 1.00 87.94 320 LYS A CA 1
ATOM 2497 C C . LYS A 1 320 ? 30.627 -1.645 -12.083 1.00 87.94 320 LYS A C 1
ATOM 2499 O O . LYS A 1 320 ? 31.170 -0.610 -12.483 1.00 87.94 320 LYS A O 1
ATOM 2504 N N . PRO A 1 321 ? 30.281 -1.833 -10.796 1.00 91.12 321 PRO A N 1
ATOM 2505 C CA . PRO A 1 321 ? 30.593 -0.850 -9.767 1.00 91.12 321 PRO A CA 1
ATOM 2506 C C . PRO A 1 321 ? 32.099 -0.603 -9.624 1.00 91.12 321 PRO A C 1
ATOM 2508 O O . PRO A 1 321 ? 32.887 -1.532 -9.807 1.00 91.12 321 PRO A O 1
ATOM 2511 N N . GLY A 1 322 ? 32.492 0.631 -9.302 1.00 88.00 322 GLY A N 1
ATOM 2512 C CA . GLY A 1 322 ? 33.902 1.011 -9.133 1.00 88.00 322 GLY A CA 1
ATOM 2513 C C . GLY A 1 322 ? 34.726 1.009 -10.427 1.00 88.00 322 GLY A C 1
ATOM 2514 O O . GLY A 1 322 ? 35.942 0.866 -10.379 1.00 88.00 322 GLY A O 1
ATOM 2515 N N . THR A 1 323 ? 34.076 1.122 -11.590 1.00 89.56 323 THR A N 1
ATOM 2516 C CA . THR A 1 323 ? 34.741 1.260 -12.899 1.00 89.56 323 THR A CA 1
ATOM 2517 C C . THR A 1 323 ? 34.399 2.601 -13.538 1.00 89.56 323 THR A C 1
ATOM 2519 O O . THR A 1 323 ? 33.383 3.209 -13.194 1.00 89.56 323 THR A O 1
ATOM 2522 N N . SER A 1 324 ? 35.177 3.031 -14.537 1.00 89.81 324 SER A N 1
ATOM 2523 C CA . SER A 1 324 ? 34.894 4.246 -15.318 1.00 89.81 324 SER A CA 1
ATOM 2524 C C . SER A 1 324 ? 33.478 4.250 -15.910 1.00 89.81 324 SER A C 1
ATOM 2526 O O . SER A 1 324 ? 32.766 5.249 -15.832 1.00 89.81 324 SER A O 1
ATOM 2528 N N . LYS A 1 325 ? 32.999 3.102 -16.408 1.00 89.12 325 LYS A N 1
ATOM 2529 C CA . LYS A 1 325 ? 31.617 2.945 -16.900 1.00 89.12 325 LYS A CA 1
ATOM 2530 C C . LYS A 1 325 ? 30.567 3.033 -15.791 1.00 89.12 325 LYS A C 1
ATOM 2532 O O . LYS A 1 325 ? 29.478 3.554 -16.033 1.00 89.12 325 LYS A O 1
ATOM 2537 N N . GLY A 1 326 ? 30.880 2.535 -14.595 1.00 91.50 326 GLY A N 1
ATOM 2538 C CA . GLY A 1 326 ? 30.047 2.709 -13.403 1.00 91.50 326 GLY A CA 1
ATOM 2539 C C . GLY A 1 326 ? 29.926 4.180 -13.008 1.00 91.50 326 GLY A C 1
ATOM 2540 O O . GLY A 1 326 ? 28.813 4.669 -12.832 1.00 91.50 326 GLY A O 1
ATOM 2541 N N . ASN A 1 327 ? 31.048 4.905 -12.965 1.00 93.75 327 ASN A N 1
ATOM 2542 C CA . ASN A 1 327 ? 31.079 6.344 -12.685 1.00 93.75 327 ASN A CA 1
ATOM 2543 C C . ASN A 1 327 ? 30.291 7.137 -13.731 1.00 93.75 327 ASN A C 1
ATOM 2545 O O . ASN A 1 327 ? 29.422 7.926 -13.374 1.00 93.75 327 ASN A O 1
ATOM 2549 N N . ALA A 1 328 ? 30.494 6.852 -15.019 1.00 93.69 328 ALA A N 1
ATOM 2550 C CA . ALA A 1 328 ? 29.750 7.501 -16.095 1.00 93.69 328 ALA A CA 1
ATOM 2551 C C . ALA A 1 328 ? 28.229 7.281 -15.971 1.00 93.69 328 ALA A C 1
ATOM 2553 O O . ALA A 1 328 ? 27.440 8.191 -16.221 1.00 93.69 328 ALA A O 1
ATOM 2554 N N . TYR A 1 329 ? 27.799 6.083 -15.560 1.00 94.38 329 TYR A N 1
ATOM 2555 C CA . TYR A 1 329 ? 26.391 5.820 -15.271 1.00 94.38 329 TYR A CA 1
ATOM 2556 C C . TYR A 1 329 ? 25.890 6.612 -14.050 1.00 94.38 329 TYR A C 1
ATOM 2558 O O . TYR A 1 329 ? 24.829 7.238 -14.118 1.00 94.38 329 TYR A O 1
ATOM 2566 N N . CYS A 1 330 ? 26.623 6.586 -12.933 1.00 95.19 330 CYS A N 1
ATOM 2567 C CA . CYS A 1 330 ? 26.222 7.268 -11.702 1.00 95.19 330 CYS A CA 1
ATOM 2568 C C . CYS A 1 330 ? 26.158 8.791 -11.875 1.00 95.19 330 CYS A C 1
ATOM 2570 O O . CYS A 1 330 ? 25.259 9.410 -11.309 1.00 95.19 330 CYS A O 1
ATOM 2572 N N . ALA A 1 331 ? 27.033 9.375 -12.697 1.00 96.06 331 ALA A N 1
ATOM 2573 C CA . ALA A 1 331 ? 27.027 10.796 -13.026 1.00 96.06 331 ALA A CA 1
ATOM 2574 C C . ALA A 1 331 ? 25.779 11.193 -13.826 1.00 96.06 331 ALA A C 1
ATOM 2576 O O . ALA A 1 331 ? 25.051 12.088 -13.398 1.00 96.06 331 ALA A O 1
ATOM 2577 N N . ARG A 1 332 ? 25.475 10.481 -14.923 1.00 95.38 332 ARG A N 1
ATOM 2578 C CA . ARG A 1 332 ? 24.264 10.734 -15.729 1.00 95.38 332 ARG A CA 1
ATOM 2579 C C . ARG A 1 332 ? 22.992 10.560 -14.910 1.00 95.38 332 ARG A C 1
ATOM 2581 O O . ARG A 1 332 ? 22.192 11.476 -14.805 1.00 95.38 332 ARG A O 1
ATOM 2588 N N . SER A 1 333 ? 22.877 9.422 -14.227 1.00 94.75 333 SER A N 1
ATOM 2589 C CA . SER A 1 333 ? 21.698 9.131 -13.407 1.00 94.75 333 SER A CA 1
ATOM 2590 C C . SER A 1 333 ? 21.536 10.069 -12.210 1.00 94.75 333 SER A C 1
ATOM 2592 O O . SER A 1 333 ? 20.436 10.168 -11.684 1.00 94.75 333 SER A O 1
ATOM 2594 N N . TYR A 1 334 ? 22.601 10.731 -11.745 1.00 94.88 334 TYR A N 1
ATOM 2595 C CA . TYR A 1 334 ? 22.500 11.766 -10.712 1.00 94.88 334 TYR A CA 1
ATOM 2596 C C . TYR A 1 334 ? 21.931 13.068 -11.281 1.00 94.88 334 TYR A C 1
ATOM 2598 O O . TYR A 1 334 ? 21.136 13.715 -10.607 1.00 94.88 334 TYR A O 1
ATOM 2606 N N . GLY A 1 335 ? 22.296 13.415 -12.521 1.00 94.81 335 GLY A N 1
ATOM 2607 C CA . GLY A 1 335 ? 21.657 14.491 -13.278 1.00 94.81 335 GLY A CA 1
ATOM 2608 C C . GLY A 1 335 ? 20.168 14.221 -13.477 1.00 94.81 335 GLY A C 1
ATOM 2609 O O . GLY A 1 335 ? 19.360 15.025 -13.030 1.00 94.81 335 GLY A O 1
ATOM 2610 N N . ASP A 1 336 ? 19.819 13.045 -14.012 1.00 93.50 336 ASP A N 1
ATOM 2611 C CA . ASP A 1 336 ? 18.422 12.629 -14.227 1.00 93.50 336 ASP A CA 1
ATOM 2612 C C . ASP A 1 336 ? 17.611 12.633 -12.920 1.00 93.50 336 ASP A C 1
ATOM 2614 O O . ASP A 1 336 ? 16.447 13.018 -12.878 1.00 93.50 336 ASP A O 1
ATOM 2618 N N . MET A 1 337 ? 18.227 12.189 -11.821 1.00 94.06 337 MET A N 1
ATOM 2619 C CA . MET A 1 337 ? 17.581 12.173 -10.509 1.00 94.06 337 MET A CA 1
ATOM 2620 C C . MET A 1 337 ? 17.268 13.594 -10.028 1.00 94.06 337 MET A C 1
ATOM 2622 O O . MET A 1 337 ? 16.175 13.831 -9.523 1.00 94.06 337 MET A O 1
ATOM 2626 N N . LYS A 1 338 ? 18.202 14.539 -10.207 1.00 92.94 338 LYS A N 1
ATOM 2627 C CA . LYS A 1 338 ? 18.011 15.941 -9.818 1.00 92.94 338 LYS A CA 1
ATOM 2628 C C . LYS A 1 338 ? 17.007 16.664 -10.708 1.00 92.94 338 LYS A C 1
ATOM 2630 O O . LYS A 1 338 ? 16.116 17.316 -10.179 1.00 92.94 338 LYS A O 1
ATOM 2635 N N . SER A 1 339 ? 17.127 16.531 -12.028 1.00 93.06 339 SER A N 1
ATOM 2636 C CA . SER A 1 339 ? 16.243 17.215 -12.980 1.00 9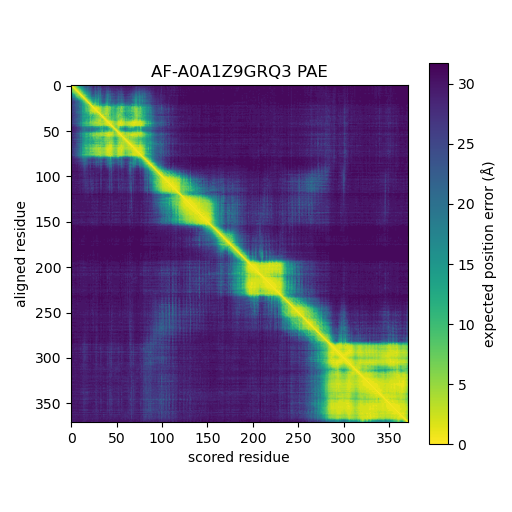3.06 339 SER A CA 1
ATOM 2637 C C . SER A 1 339 ? 14.786 16.775 -12.846 1.00 93.06 339 SER A C 1
ATOM 2639 O O . SER A 1 339 ? 13.883 17.572 -13.069 1.00 93.06 339 SER A O 1
ATOM 2641 N N . HIS A 1 340 ? 14.548 15.524 -12.447 1.00 91.12 340 HIS A N 1
ATOM 2642 C CA . HIS A 1 340 ? 13.205 14.986 -12.231 1.00 91.12 340 HIS A CA 1
ATOM 2643 C C . HIS A 1 340 ? 12.748 14.996 -10.762 1.00 91.12 340 HIS A C 1
ATOM 2645 O O . HIS A 1 340 ? 11.742 14.355 -10.452 1.00 91.12 340 HIS A O 1
ATOM 2651 N N . GLY A 1 341 ? 13.478 15.658 -9.853 1.00 92.75 341 GLY A N 1
ATOM 2652 C CA . GLY A 1 341 ? 13.102 15.762 -8.435 1.00 92.75 341 GLY A CA 1
ATOM 2653 C C . GLY A 1 341 ? 12.932 14.409 -7.733 1.00 92.75 341 GLY A C 1
ATOM 2654 O O . GLY A 1 341 ? 12.040 14.243 -6.904 1.00 92.75 341 GLY A O 1
ATOM 2655 N N . LYS A 1 342 ? 13.735 13.407 -8.112 1.00 90.94 342 LYS A N 1
ATOM 2656 C CA . LYS A 1 342 ? 13.611 12.026 -7.629 1.00 90.94 342 LYS A CA 1
ATOM 2657 C C . LYS A 1 342 ? 14.363 11.804 -6.326 1.00 90.94 342 LYS A C 1
ATOM 2659 O O . LYS A 1 342 ? 15.564 12.056 -6.245 1.00 90.94 342 LYS A O 1
ATOM 2664 N N . ASP A 1 343 ? 13.681 11.196 -5.359 1.00 90.81 343 ASP A N 1
ATOM 2665 C CA . ASP A 1 343 ? 14.279 10.790 -4.089 1.00 90.81 343 ASP A CA 1
ATOM 2666 C C . ASP A 1 343 ? 14.512 9.272 -4.041 1.00 90.81 343 ASP A C 1
ATOM 2668 O O . ASP A 1 343 ? 13.638 8.469 -3.704 1.00 90.81 343 ASP A O 1
ATOM 2672 N N . CYS A 1 344 ? 15.739 8.868 -4.376 1.00 90.06 344 CYS A N 1
ATOM 2673 C CA . CYS A 1 344 ? 16.147 7.465 -4.340 1.00 90.06 344 CYS A CA 1
ATOM 2674 C C . CYS A 1 344 ? 16.409 6.902 -2.934 1.00 90.06 344 CYS A C 1
ATOM 2676 O O . CYS A 1 344 ? 16.650 5.692 -2.819 1.00 90.06 344 CYS A O 1
ATOM 2678 N N . SER A 1 345 ? 16.380 7.740 -1.896 1.00 87.12 345 SER A N 1
ATOM 2679 C CA . SER A 1 345 ? 16.518 7.322 -0.500 1.00 87.12 345 SER A CA 1
ATOM 2680 C C . SER A 1 345 ? 15.156 7.055 0.141 1.00 87.12 345 SER A C 1
ATOM 2682 O O . SER A 1 345 ? 15.049 6.089 0.893 1.00 87.12 345 SER A O 1
ATOM 2684 N N . GLY A 1 346 ? 14.123 7.814 -0.231 1.00 88.62 346 GLY A N 1
ATOM 2685 C CA . GLY A 1 346 ? 12.747 7.653 0.239 1.00 88.62 346 GLY A CA 1
ATOM 2686 C C . GLY A 1 346 ? 11.788 7.138 -0.837 1.00 88.62 346 GLY A C 1
ATOM 2687 O O . GLY A 1 346 ? 11.881 5.992 -1.293 1.00 88.62 346 GLY A O 1
ATOM 2688 N N . LYS A 1 347 ? 10.814 7.969 -1.224 1.00 88.12 347 LYS A N 1
ATOM 2689 C CA . LYS A 1 347 ? 9.596 7.532 -1.940 1.00 88.12 347 LYS A CA 1
ATOM 2690 C C . LYS A 1 347 ? 9.838 6.911 -3.324 1.00 88.12 347 LYS A C 1
ATOM 2692 O O . LYS A 1 347 ? 9.092 6.020 -3.732 1.00 88.12 347 LYS A O 1
ATOM 2697 N N . ASP A 1 348 ? 10.896 7.311 -4.037 1.00 92.62 348 ASP A N 1
ATOM 2698 C CA . ASP A 1 348 ? 11.208 6.813 -5.385 1.00 92.62 348 ASP A CA 1
ATOM 2699 C C . ASP A 1 348 ? 12.187 5.625 -5.392 1.00 92.62 348 ASP A C 1
ATOM 2701 O O . ASP A 1 348 ? 12.574 5.151 -6.468 1.00 92.62 348 ASP A O 1
ATOM 2705 N N . ARG A 1 349 ? 12.565 5.076 -4.226 1.00 92.00 349 ARG A N 1
ATOM 2706 C CA . ARG A 1 349 ? 13.520 3.954 -4.085 1.00 92.00 349 ARG A CA 1
ATOM 2707 C C . ARG A 1 349 ? 13.200 2.747 -4.981 1.00 92.00 349 ARG A C 1
ATOM 2709 O O . ARG A 1 349 ? 14.097 2.015 -5.403 1.00 92.00 349 ARG A O 1
ATOM 2716 N N . GLY A 1 350 ? 11.921 2.543 -5.289 1.00 93.06 350 GLY A N 1
ATOM 2717 C CA . GLY A 1 350 ? 11.405 1.466 -6.134 1.00 93.06 350 GLY A CA 1
ATOM 2718 C C . GLY A 1 350 ? 11.447 1.705 -7.652 1.00 93.06 350 GLY A C 1
ATOM 2719 O O . GLY A 1 350 ? 11.143 0.791 -8.418 1.00 93.06 350 GLY A O 1
ATOM 2720 N N . THR A 1 351 ? 11.798 2.907 -8.109 1.00 94.06 351 THR A N 1
ATOM 2721 C CA . THR A 1 351 ? 11.785 3.268 -9.537 1.00 94.06 351 THR A CA 1
ATOM 2722 C C . THR A 1 351 ? 12.962 2.648 -10.309 1.00 94.06 351 THR A C 1
ATOM 2724 O O . THR A 1 351 ? 14.027 2.416 -9.731 1.00 94.06 351 THR A O 1
ATOM 2727 N N . PRO A 1 352 ? 12.851 2.417 -11.636 1.00 94.81 352 PRO A N 1
ATOM 2728 C CA . PRO A 1 352 ? 13.938 1.833 -12.433 1.00 94.81 352 PRO A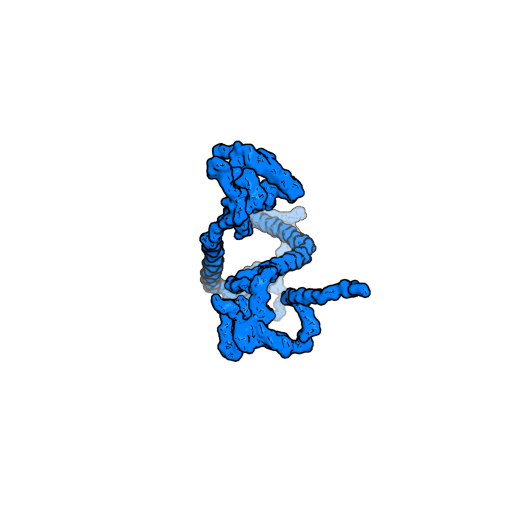 CA 1
ATOM 2729 C C . PRO A 1 352 ? 15.289 2.554 -12.302 1.00 94.81 352 PRO A C 1
ATOM 2731 O O . PRO A 1 352 ? 16.344 1.907 -12.332 1.00 94.81 352 PRO A O 1
ATOM 2734 N N . LEU A 1 353 ? 15.261 3.884 -12.161 1.00 94.81 353 LEU A N 1
ATOM 2735 C CA . LEU A 1 353 ? 16.443 4.720 -11.959 1.00 94.81 353 LEU A CA 1
ATOM 2736 C C . LEU A 1 353 ? 17.099 4.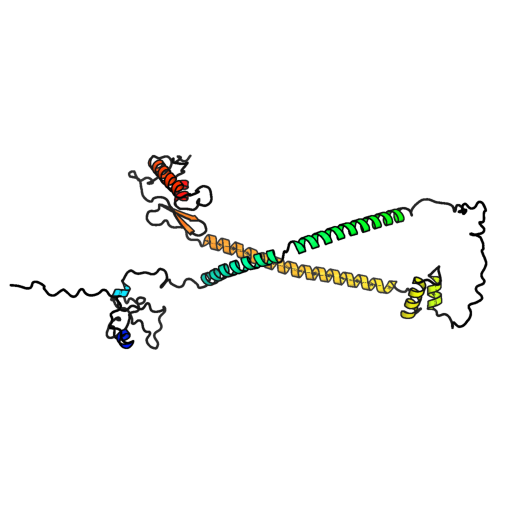409 -10.610 1.00 94.81 353 LEU A C 1
ATOM 2738 O O . LEU A 1 353 ? 18.272 4.037 -10.570 1.00 94.81 353 LEU A O 1
ATOM 2742 N N . CYS A 1 354 ? 16.335 4.479 -9.520 1.00 95.12 354 CYS A N 1
ATOM 2743 C CA . CYS A 1 354 ? 16.848 4.260 -8.170 1.00 95.12 354 CYS A CA 1
ATOM 2744 C C . CYS A 1 354 ? 17.308 2.813 -7.946 1.00 95.12 354 CYS A C 1
ATOM 2746 O O . CYS A 1 354 ? 18.385 2.590 -7.393 1.00 95.12 354 CYS A O 1
ATOM 2748 N N . LEU A 1 355 ? 16.590 1.829 -8.498 1.00 95.31 355 LEU A N 1
ATOM 2749 C CA . LEU A 1 355 ? 17.015 0.424 -8.522 1.00 95.31 355 LEU A CA 1
ATOM 2750 C C . LEU A 1 355 ? 18.367 0.231 -9.219 1.00 95.31 355 LEU A C 1
ATOM 2752 O O . LEU A 1 355 ? 19.220 -0.535 -8.765 1.00 95.31 355 LEU A O 1
ATOM 2756 N N . SER A 1 356 ? 18.576 0.933 -10.334 1.00 93.81 356 SER A N 1
ATOM 2757 C CA . SER A 1 356 ? 19.834 0.876 -11.075 1.00 93.81 356 SER A CA 1
ATOM 2758 C C . SER A 1 356 ? 20.964 1.566 -10.306 1.00 93.81 356 SER A C 1
ATOM 2760 O O . SER A 1 356 ? 22.053 1.004 -10.208 1.00 93.81 356 SER A O 1
ATOM 2762 N N . ARG A 1 357 ? 20.706 2.730 -9.694 1.00 94.19 357 ARG A N 1
ATOM 2763 C CA . ARG A 1 357 ? 21.675 3.438 -8.838 1.00 94.19 357 ARG A CA 1
ATOM 2764 C C . ARG A 1 357 ? 22.105 2.592 -7.635 1.00 94.19 357 ARG A C 1
ATOM 2766 O O . ARG A 1 357 ? 23.299 2.515 -7.355 1.00 94.19 357 ARG A O 1
ATOM 2773 N N . GLN A 1 358 ? 21.171 1.879 -7.000 1.00 93.06 358 GLN A N 1
ATOM 2774 C CA . GLN A 1 358 ? 21.467 0.908 -5.939 1.00 93.06 358 GLN A CA 1
ATOM 2775 C C . GLN A 1 358 ? 22.331 -0.249 -6.444 1.00 93.06 358 GLN A C 1
ATOM 2777 O O . GLN A 1 358 ? 23.369 -0.558 -5.859 1.00 93.06 358 GLN A O 1
ATOM 2782 N N . LYS A 1 359 ? 21.946 -0.872 -7.566 1.00 92.44 359 LYS A N 1
ATOM 2783 C CA . LYS A 1 359 ? 22.686 -2.008 -8.141 1.00 92.44 359 LYS A CA 1
ATOM 2784 C C . LYS A 1 359 ? 24.125 -1.650 -8.500 1.00 92.44 359 LYS A C 1
ATOM 2786 O O . LYS A 1 359 ? 25.013 -2.491 -8.372 1.00 92.44 359 LYS A O 1
ATOM 2791 N N . TRP A 1 360 ? 24.348 -0.412 -8.932 1.00 91.50 360 TRP A N 1
ATOM 2792 C CA . TRP A 1 360 ? 25.665 0.106 -9.289 1.00 91.50 360 TRP A CA 1
ATOM 2793 C C . TRP A 1 360 ? 26.376 0.849 -8.154 1.00 91.50 360 TRP A C 1
ATOM 2795 O O . TRP A 1 360 ? 27.419 1.456 -8.399 1.00 91.50 360 TRP A O 1
ATOM 2805 N N . LYS A 1 361 ? 25.851 0.769 -6.922 1.00 92.62 361 LYS A N 1
ATOM 2806 C CA . LYS A 1 361 ? 26.435 1.362 -5.708 1.00 92.62 361 LYS A CA 1
ATOM 2807 C C . LYS A 1 361 ? 26.794 2.844 -5.895 1.00 92.62 361 LYS A C 1
ATOM 2809 O O . LYS A 1 361 ? 27.899 3.274 -5.561 1.00 92.62 361 LYS A O 1
ATOM 2814 N N . CYS A 1 362 ? 25.885 3.610 -6.498 1.00 93.81 362 CYS A N 1
ATOM 2815 C CA . CYS A 1 362 ? 26.099 5.032 -6.739 1.00 93.81 362 CYS A CA 1
ATOM 2816 C C . CYS A 1 362 ? 26.053 5.833 -5.430 1.00 93.81 362 CYS A C 1
ATOM 2818 O O . CYS A 1 362 ? 25.090 5.740 -4.674 1.00 93.81 362 CYS A O 1
ATOM 2820 N N . SER A 1 363 ? 27.060 6.674 -5.222 1.00 92.06 363 SER A N 1
ATOM 2821 C CA . SER A 1 363 ? 27.166 7.685 -4.171 1.00 92.06 363 SER A CA 1
ATOM 2822 C C . SER A 1 363 ? 27.361 9.035 -4.854 1.00 92.06 363 SER A C 1
ATOM 2824 O O . SER A 1 363 ? 28.434 9.323 -5.386 1.00 92.06 363 SER A O 1
ATOM 2826 N N . GLY A 1 364 ? 26.302 9.844 -4.911 1.00 91.19 364 GLY A N 1
ATOM 2827 C CA . GLY A 1 364 ? 26.291 11.045 -5.747 1.00 91.19 364 GLY A CA 1
ATOM 2828 C C . GLY A 1 364 ? 26.527 10.696 -7.221 1.00 91.19 364 GLY A C 1
ATOM 2829 O O . GLY A 1 364 ? 25.790 9.885 -7.795 1.00 91.19 364 GLY A O 1
ATOM 2830 N N . LYS A 1 365 ? 27.565 11.294 -7.817 1.00 94.25 365 LYS A N 1
ATOM 2831 C CA . LYS A 1 365 ? 27.977 11.077 -9.214 1.00 94.25 365 LYS A CA 1
ATOM 2832 C C . LYS A 1 365 ? 28.902 9.865 -9.410 1.00 94.25 365 LYS A C 1
ATOM 2834 O O . LYS A 1 365 ? 29.139 9.475 -10.547 1.00 94.25 365 LYS A O 1
ATOM 2839 N N . TYR A 1 366 ? 29.395 9.242 -8.340 1.00 93.81 366 TYR A N 1
ATOM 2840 C CA . TYR A 1 366 ? 30.429 8.205 -8.418 1.00 93.81 366 TYR A CA 1
ATOM 2841 C C . TYR A 1 366 ? 29.901 6.828 -8.021 1.00 93.81 366 TYR A C 1
ATOM 2843 O O . TYR A 1 366 ? 28.968 6.708 -7.231 1.00 93.81 366 TYR A O 1
ATOM 2851 N N . SER A 1 367 ? 30.491 5.772 -8.574 1.00 94.06 367 SER A N 1
ATOM 2852 C CA . SER A 1 367 ? 30.187 4.382 -8.238 1.00 94.06 367 SER A CA 1
ATOM 2853 C C . SER A 1 367 ? 31.237 3.833 -7.279 1.00 94.06 367 SER A C 1
ATOM 2855 O O . SER A 1 367 ? 32.432 3.928 -7.550 1.00 94.06 367 SER A O 1
ATOM 2857 N N . ARG A 1 368 ? 30.808 3.205 -6.182 1.00 90.88 368 ARG A N 1
ATOM 2858 C CA . ARG A 1 368 ? 31.728 2.571 -5.228 1.00 90.88 368 ARG A CA 1
ATOM 2859 C C . ARG A 1 368 ? 32.028 1.127 -5.634 1.00 90.88 368 ARG A C 1
ATOM 2861 O O . ARG A 1 368 ? 31.119 0.374 -5.996 1.00 90.88 368 ARG A O 1
ATOM 2868 N N . LYS A 1 369 ? 33.300 0.722 -5.555 1.00 81.38 369 LYS A N 1
ATOM 2869 C CA . LYS A 1 369 ? 33.688 -0.694 -5.651 1.00 81.38 369 LYS A CA 1
ATOM 2870 C C . LYS A 1 369 ? 33.075 -1.417 -4.445 1.00 81.38 369 LYS A C 1
ATOM 2872 O O . LYS A 1 369 ? 33.036 -0.862 -3.349 1.00 81.38 369 LYS A O 1
ATOM 2877 N N . GLY A 1 370 ? 32.493 -2.596 -4.653 1.00 68.88 370 GLY A N 1
ATOM 2878 C CA . GLY A 1 370 ? 32.072 -3.408 -3.511 1.00 68.88 370 GLY A CA 1
ATOM 2879 C C . GLY A 1 370 ? 33.292 -3.808 -2.691 1.00 68.88 370 GLY A C 1
ATOM 2880 O O . GLY A 1 370 ? 34.327 -4.057 -3.305 1.00 68.88 370 GLY A O 1
ATOM 2881 N N . LYS A 1 371 ? 33.152 -3.833 -1.359 1.00 55.53 371 LYS A N 1
ATOM 2882 C CA . LYS A 1 371 ? 33.982 -4.720 -0.541 1.00 55.53 371 LYS A CA 1
ATOM 2883 C C . LYS A 1 371 ? 33.804 -6.147 -1.044 1.00 55.53 371 LYS A C 1
ATOM 2885 O O . LYS A 1 371 ? 32.651 -6.457 -1.450 1.00 55.53 371 LYS A O 1
#

Secondary structure (DSSP, 8-state):
------------PPBTB--TT--SHHHHHTSB-SSSS--B-EEEEEEETTTEEEESSPPTT---SS---EESSTGGGTS----TTS------THHHHHHHHHHHHHHHHHHHHHHHHHHS-HHHHHHHHHHHHHHHHHHHHHHHHHHHHHHHHTTSSS----------SSS-SS-TTS-------S-S--SS--S--HHHHHHHTT-SSSS-HHHHHHHHHHHHH-TTTTT-TTTTHHHHHHHHHHHHHHHHHHHHHHHHHHHHHHHHHHHHHHHHHHHHHHH--PPPPPTTEEEEEEETTEEEEEEE-SB-TTSSBSS-TTSHHHHHHHHHHHHHHHHTT--TTTTTTTSHHHHHHHHTTEETTEEPPP-